Protein AF-0000000083555662 (afdb_homodimer)

InterPro domains:
  IPR021610 Protein of unknown function DUF3228 [PF11539] (20-69)
  IPR021610 Protein of unknown function DUF3228 [PF11539] (84-232)
  IPR021610 Protein of unknown function DUF3228 [PTHR38666] (84-233)

Solvent-accessible surface area (backbone atoms only — not comparable to full-atom values): 26027 Å² total; per-residue (Å²): 138,84,89,73,78,81,75,62,81,68,78,72,67,75,81,55,49,51,42,75,30,78,74,28,44,44,32,57,68,41,90,77,51,69,62,34,52,41,81,58,59,66,69,59,50,38,51,50,53,37,49,38,48,72,67,63,74,44,58,85,36,87,21,42,29,46,62,43,61,72,37,76,86,54,42,74,57,55,86,50,55,44,87,30,74,26,92,48,28,33,32,38,53,41,74,44,86,61,71,30,36,31,39,52,45,74,60,42,91,89,51,49,62,59,39,45,72,47,64,49,46,94,45,92,89,41,71,60,41,84,43,60,27,33,41,52,91,79,46,80,62,54,69,27,56,18,28,42,37,33,29,32,27,42,68,54,52,48,52,48,24,60,75,70,67,44,79,74,70,70,86,56,67,83,30,54,26,29,31,51,44,58,42,31,30,81,56,82,62,88,75,68,59,57,50,66,58,50,52,43,32,27,23,47,60,92,65,70,10,49,49,31,74,72,54,65,68,63,42,52,52,15,44,63,51,50,67,42,32,34,39,39,76,136,84,76,78,76,76,74,64,80,70,78,72,69,74,80,56,51,51,42,75,31,80,73,28,43,42,34,57,68,41,90,78,50,68,62,36,52,41,81,57,60,66,67,59,50,37,51,50,54,36,48,38,46,75,67,62,74,44,61,85,35,85,20,43,28,45,62,43,63,72,37,75,86,56,43,72,62,54,86,49,57,45,88,31,74,26,92,51,30,33,32,38,54,39,75,43,85,60,70,30,34,30,40,52,46,74,60,40,90,88,50,50,63,58,40,44,72,48,63,49,47,94,46,92,91,42,70,60,40,83,44,60,28,34,41,51,92,80,47,80,64,53,71,26,56,18,29,42,37,32,28,32,27,42,69,54,53,47,52,46,24,60,74,70,68,43,78,76,72,72,87,56,66,82,30,55,27,29,33,51,44,57,41,30,30,80,55,84,61,87,74,70,57,57,48,66,59,50,52,42,32,27,24,48,59,91,65,71,9,47,48,29,74,70,54,64,69,64,43,50,53,14,45,63,52,48,66,41,33,35,40,41,76

Nearest PDB structures (foldseek):
  2pd0-assembly2_B  TM=7.852E-01  e=8.432E-21  Cryptosporidium parvum
  4fbd-assembly1_A  TM=8.498E-01  e=4.960E-20  Toxoplasma gondii
  2pd0-assembly2_D  TM=7.859E-01  e=3.884E-20  Cryptosporidium parvum
  4fbd-assembly1_B  TM=8.634E-01  e=3.725E-19  Toxoplasma gondii
  2pd0-assembly2_B  TM=7.862E-01  e=6.395E-21  Cryptosporidium parvum

Sequence (466 aa):
MCGKCDSSPGRWRLIVWTWVDAFCLRQFDDPNYKGTQLHHDKMAFEAKINELFDNNDVALVDGYISTCLSIPRFKHAHDWDPCSYAPFCKHLFVPNFVGARLSSATITPDNAHLLQSDYISRVPTELPVLTRWFPLSQVTPGIATYLDVILYSREQIEAEHRATGHTPDTVNADVPWGIISVKAQNVPHELPMNPITMMRNALGKDEGGSGVPLKREAYLEAVAYWSKNAVIQMCGKCDSSPGRWRLIVWTWVDAFCLRQFDDPNYKGTQLHHDKMAFEAKINELFDNNDVALVDGYISTCLSIPRFKHAHDWDPCSYAPFCKHLFVPNFVGARLSSATITPDNAHLLQSDYISRVPTELPVLTRWFPLSQVTPGIATYLDVILYSREQIEAEHRATGHTPDTVNADVPWGIISVKAQNVPHELPMNPITMMRNALGKDEGGSGVPLKREAYLEAVAYWSKNAVIQ

Structure (mmCIF, N/CA/C/O backbone):
data_AF-0000000083555662-model_v1
#
loop_
_entity.id
_entity.type
_entity.pdbx_description
1 polymer 'Uncharacterized protein'
#
loop_
_atom_site.group_PDB
_atom_site.id
_atom_site.type_symbol
_atom_site.label_atom_id
_atom_site.label_alt_id
_atom_site.label_comp_id
_atom_site.label_asym_id
_atom_site.label_entity_id
_atom_site.label_seq_id
_atom_site.pdbx_PDB_ins_code
_atom_site.Cartn_x
_atom_site.Cartn_y
_atom_site.Cartn_z
_atom_site.occupancy
_atom_site.B_iso_or_equiv
_atom_site.auth_seq_id
_atom_site.auth_comp_id
_atom_site.auth_asym_id
_atom_site.auth_atom_id
_atom_site.pdbx_PDB_model_num
ATOM 1 N N . MET A 1 1 ? -2.299 -57.625 -55.344 1 25.19 1 MET A N 1
ATOM 2 C CA . MET A 1 1 ? -1.575 -57.812 -54.094 1 25.19 1 MET A CA 1
ATOM 3 C C . MET A 1 1 ? -1.487 -56.5 -53.312 1 25.19 1 MET A C 1
ATOM 5 O O . MET A 1 1 ? -1.077 -55.469 -53.875 1 25.19 1 MET A O 1
ATOM 9 N N . CYS A 1 2 ? -2.295 -56.281 -52.094 1 23.52 2 CYS A N 1
ATOM 10 C CA . CYS A 1 2 ? -2.723 -55.156 -51.281 1 23.52 2 CYS A CA 1
ATOM 11 C C . CYS A 1 2 ? -1.543 -54.531 -50.562 1 23.52 2 CYS A C 1
ATOM 13 O O . CYS A 1 2 ? -0.783 -55.219 -49.875 1 23.52 2 CYS A O 1
ATOM 15 N N . GLY A 1 3 ? -0.993 -53.5 -50.875 1 26.27 3 GLY A N 1
ATOM 16 C CA . GLY A 1 3 ? 0.168 -52.781 -50.375 1 26.27 3 GLY A CA 1
ATOM 17 C C . GLY A 1 3 ? 0.061 -52.375 -48.938 1 26.27 3 GLY A C 1
ATOM 18 O O . GLY A 1 3 ? 0.842 -51.562 -48.438 1 26.27 3 GLY A O 1
ATOM 19 N N . LYS A 1 4 ? -1.251 -52.656 -48.281 1 25.62 4 LYS A N 1
ATOM 20 C CA . LYS A 1 4 ? -1.755 -52.219 -46.969 1 25.62 4 LYS A CA 1
ATOM 21 C C . LYS A 1 4 ? -0.788 -52.594 -45.844 1 25.62 4 LYS A C 1
ATOM 23 O O . LYS A 1 4 ? 0.06 -53.469 -46.031 1 25.62 4 LYS A O 1
ATOM 28 N N . CYS A 1 5 ? -1.173 -52.875 -44.5 1 29.22 5 CYS A N 1
ATOM 29 C CA . CYS A 1 5 ? -1.213 -52 -43.344 1 29.22 5 CYS A CA 1
ATOM 30 C C . CYS A 1 5 ? -0.071 -52.312 -42.375 1 29.22 5 CYS A C 1
ATOM 32 O O . CYS A 1 5 ? -0.053 -53.375 -41.75 1 29.22 5 CYS A O 1
ATOM 34 N N . ASP A 1 6 ? 1.081 -52.281 -42.75 1 30.86 6 ASP A N 1
ATOM 35 C CA . ASP A 1 6 ? 2.07 -52.562 -41.719 1 30.86 6 ASP A CA 1
ATOM 36 C C . ASP A 1 6 ? 1.785 -51.75 -40.469 1 30.86 6 ASP A C 1
ATOM 38 O O . ASP A 1 6 ? 1.755 -50.5 -40.5 1 30.86 6 ASP A O 1
ATOM 42 N N . SER A 1 7 ? 0.862 -52.156 -39.625 1 32.81 7 SER A N 1
ATOM 43 C CA . SER A 1 7 ? 0.558 -51.656 -38.281 1 32.81 7 SER A CA 1
ATOM 44 C C . SER A 1 7 ? 1.83 -51.438 -37.469 1 32.81 7 SER A C 1
ATOM 46 O O . SER A 1 7 ? 2.318 -52.375 -36.812 1 32.81 7 SER A O 1
ATOM 48 N N . SER A 1 8 ? 2.934 -50.969 -38.094 1 34.97 8 SER A N 1
ATOM 49 C CA . SER A 1 8 ? 3.982 -50.688 -37.125 1 34.97 8 SER A CA 1
ATOM 50 C C . SER A 1 8 ? 3.416 -50.031 -35.875 1 34.97 8 SER A C 1
ATOM 52 O O . SER A 1 8 ? 2.486 -49.219 -35.969 1 34.97 8 SER A O 1
ATOM 54 N N . PRO A 1 9 ? 3.447 -50.625 -34.75 1 37.22 9 PRO A N 1
ATOM 55 C CA . PRO A 1 9 ? 2.918 -49.969 -33.562 1 37.22 9 PRO A CA 1
ATOM 56 C C . PRO A 1 9 ? 3.279 -48.5 -33.469 1 37.22 9 PRO A C 1
ATOM 58 O O . PRO A 1 9 ? 4.453 -48.125 -33.594 1 37.22 9 PRO A O 1
ATOM 61 N N . GLY A 1 10 ? 2.619 -47.562 -34.156 1 35.81 10 GLY A N 1
ATOM 62 C CA . GLY A 1 10 ? 2.75 -46.125 -34.094 1 35.81 10 GLY A CA 1
ATOM 63 C C . GLY A 1 10 ? 3.201 -45.594 -32.75 1 35.81 10 GLY A C 1
ATOM 64 O O . GLY A 1 10 ? 2.719 -46.062 -31.703 1 35.81 10 GLY A O 1
ATOM 65 N N . ARG A 1 11 ? 4.516 -45.438 -32.5 1 37.56 11 ARG A N 1
ATOM 66 C CA . ARG A 1 11 ? 4.941 -44.688 -31.344 1 37.56 11 ARG A CA 1
ATOM 67 C C . ARG A 1 11 ? 3.908 -43.625 -30.969 1 37.56 11 ARG A C 1
ATOM 69 O O . ARG A 1 11 ? 3.707 -42.656 -31.703 1 37.56 11 ARG A O 1
ATOM 76 N N . TRP A 1 12 ? 2.734 -43.906 -30.5 1 37.84 12 TRP A N 1
ATOM 77 C CA . TRP A 1 12 ? 1.825 -42.969 -29.891 1 37.84 12 TRP A CA 1
ATOM 78 C C . TRP A 1 12 ? 2.6 -41.812 -29.219 1 37.84 12 TRP A C 1
ATOM 80 O O . TRP A 1 12 ? 3.352 -42.062 -28.281 1 37.84 12 TRP A O 1
ATOM 90 N N . ARG A 1 13 ? 3.377 -41.062 -29.938 1 44.91 13 ARG A N 1
ATOM 91 C CA . ARG A 1 13 ? 3.949 -39.844 -29.328 1 44.91 13 ARG A CA 1
ATOM 92 C C . ARG A 1 13 ? 2.992 -39.25 -28.297 1 44.91 13 ARG A C 1
ATOM 94 O O . ARG A 1 13 ? 1.855 -38.906 -28.625 1 44.91 13 ARG A O 1
ATOM 101 N N . LEU A 1 14 ? 2.982 -39.688 -27.109 1 54.25 14 LEU A N 1
ATOM 102 C CA . LEU A 1 14 ? 2.287 -39.031 -26.016 1 54.25 14 LEU A CA 1
ATOM 103 C C . LEU A 1 14 ? 2.225 -37.531 -26.234 1 54.25 14 LEU A C 1
ATOM 105 O O . LEU A 1 14 ? 3.242 -36.906 -26.547 1 54.25 14 LEU A O 1
ATOM 109 N N . ILE A 1 15 ? 1.135 -37.062 -26.938 1 65.56 15 ILE A N 1
ATOM 110 C CA . ILE A 1 15 ? 0.897 -35.625 -27.141 1 65.56 15 ILE A CA 1
ATOM 111 C C . ILE A 1 15 ? 1.25 -34.875 -25.859 1 65.56 15 ILE A C 1
ATOM 113 O O . ILE A 1 15 ? 0.741 -35.188 -24.781 1 65.56 15 ILE A O 1
ATOM 117 N N . VAL A 1 16 ? 2.357 -34.312 -25.906 1 79.5 16 VAL A N 1
ATOM 118 C CA . VAL A 1 16 ? 2.758 -33.406 -24.828 1 79.5 16 VAL A CA 1
ATOM 119 C C . VAL A 1 16 ? 1.991 -32.094 -24.922 1 79.5 16 VAL A C 1
ATOM 121 O O . VAL A 1 16 ? 1.974 -31.453 -25.984 1 79.5 16 VAL A O 1
ATOM 124 N N . TRP A 1 17 ? 1.302 -31.812 -23.875 1 89.31 17 TRP A N 1
ATOM 125 C CA . TRP A 1 17 ? 0.421 -30.656 -23.875 1 89.31 17 TRP A CA 1
ATOM 126 C C . TRP A 1 17 ? 1.103 -29.453 -23.234 1 89.31 17 TRP A C 1
ATOM 128 O O . TRP A 1 17 ? 0.778 -28.312 -23.547 1 89.31 17 TRP A O 1
ATOM 138 N N . THR A 1 18 ? 1.982 -29.797 -22.312 1 93.56 18 THR A N 1
ATOM 139 C CA . THR A 1 18 ? 2.619 -28.703 -21.594 1 93.56 18 THR A CA 1
ATOM 140 C C . THR A 1 18 ? 4.125 -28.922 -21.484 1 93.56 18 THR A C 1
ATOM 142 O O . THR A 1 18 ? 4.59 -30.062 -21.547 1 93.56 18 THR A O 1
ATOM 145 N N . TRP A 1 19 ? 4.879 -27.922 -21.406 1 94 19 TRP A N 1
ATOM 146 C CA . TRP A 1 19 ? 6.297 -27.938 -21.062 1 94 19 TRP A CA 1
ATOM 147 C C . TRP A 1 19 ? 6.617 -26.875 -20.016 1 94 19 TRP A C 1
ATOM 149 O O . TRP A 1 19 ? 5.883 -25.891 -19.891 1 94 19 TRP A O 1
ATOM 159 N N . VAL A 1 20 ? 7.625 -27.078 -19.234 1 94.38 20 VAL A N 1
ATOM 160 C CA . VAL A 1 20 ? 8.086 -26.094 -18.266 1 94.38 20 VAL A CA 1
ATOM 161 C C . VAL A 1 20 ? 8.914 -25.031 -18.969 1 94.38 20 VAL A C 1
ATOM 163 O O . VAL A 1 20 ? 10.008 -25.312 -19.469 1 94.38 20 VAL A O 1
ATOM 166 N N . ASP A 1 21 ? 8.414 -23.844 -19.016 1 91 21 ASP A N 1
ATOM 167 C CA . ASP A 1 21 ? 9.117 -22.734 -19.656 1 91 21 ASP A CA 1
ATOM 168 C C . ASP A 1 21 ? 10.352 -22.328 -18.859 1 91 21 ASP A C 1
ATOM 170 O O . ASP A 1 21 ? 10.414 -22.547 -17.641 1 91 21 ASP A O 1
ATOM 174 N N . ALA A 1 22 ? 11.273 -21.656 -19.531 1 87.62 22 ALA A N 1
ATOM 175 C CA . ALA A 1 22 ? 12.531 -21.234 -18.922 1 87.62 22 ALA A CA 1
ATOM 176 C C . ALA A 1 22 ? 12.273 -20.312 -17.734 1 87.62 22 ALA A C 1
ATOM 178 O O . ALA A 1 22 ? 13.016 -20.344 -16.75 1 87.62 22 ALA A O 1
ATOM 179 N N . PHE A 1 23 ? 11.25 -19.578 -17.812 1 86.31 23 PHE A N 1
ATOM 180 C CA . PHE A 1 23 ? 10.914 -18.625 -16.75 1 86.31 23 PHE A CA 1
ATOM 181 C C . PHE A 1 23 ? 10.516 -19.375 -15.477 1 86.31 23 PHE A C 1
ATOM 183 O O . PHE A 1 23 ? 10.789 -18.906 -14.375 1 86.31 23 PHE A O 1
ATOM 190 N N . CYS A 1 24 ? 9.93 -20.422 -15.633 1 92.31 24 CYS A N 1
ATOM 191 C CA . CYS A 1 24 ? 9.43 -21.203 -14.5 1 92.31 24 CYS A CA 1
ATOM 192 C C . CYS A 1 24 ? 10.562 -21.969 -13.828 1 92.31 24 CYS A C 1
ATOM 194 O O . CYS A 1 24 ? 10.422 -22.422 -12.688 1 92.31 24 CYS A O 1
ATOM 196 N N . LEU A 1 25 ? 11.664 -22.078 -14.461 1 93.56 25 LEU A N 1
ATOM 197 C CA . LEU A 1 25 ? 12.758 -22.891 -13.953 1 93.56 25 LEU A CA 1
ATOM 198 C C . LEU A 1 25 ? 13.305 -22.328 -12.648 1 93.56 25 LEU A C 1
ATOM 200 O O . LEU A 1 25 ? 13.891 -23.047 -11.844 1 93.56 25 LEU A O 1
ATOM 204 N N . ARG A 1 26 ? 13.078 -21.047 -12.414 1 92.06 26 ARG A N 1
ATOM 205 C CA . ARG A 1 26 ? 13.547 -20.422 -11.188 1 92.06 26 ARG A CA 1
ATOM 206 C C . ARG A 1 26 ? 12.883 -21.047 -9.969 1 92.06 26 ARG A C 1
ATOM 208 O O . ARG A 1 26 ? 13.461 -21.078 -8.875 1 92.06 26 ARG A O 1
ATOM 215 N N . GLN A 1 27 ? 11.703 -21.578 -10.109 1 94.62 27 GLN A N 1
ATOM 216 C CA . GLN A 1 27 ? 10.969 -22.172 -9.008 1 94.62 27 GLN A CA 1
ATOM 217 C C . GLN A 1 27 ? 11.547 -23.547 -8.641 1 94.62 27 GLN A C 1
ATOM 219 O O . GLN A 1 27 ? 11.266 -24.062 -7.559 1 94.62 27 GLN A O 1
ATOM 224 N N . PHE A 1 28 ? 12.359 -24.109 -9.523 1 96.19 28 PHE A N 1
ATOM 225 C CA . PHE A 1 28 ? 13 -25.406 -9.305 1 96.19 28 PHE A CA 1
ATOM 226 C C . PHE A 1 28 ? 14.453 -25.219 -8.883 1 96.19 28 PHE A C 1
ATOM 228 O O . PHE A 1 28 ? 14.953 -25.969 -8.031 1 96.19 28 PHE A O 1
ATOM 235 N N . ASP A 1 29 ? 15.031 -24.141 -9.422 1 95.19 29 ASP A N 1
ATOM 236 C CA . ASP A 1 29 ? 16.484 -24.094 -9.398 1 95.19 29 ASP A CA 1
ATOM 237 C C . ASP A 1 29 ? 17 -23.047 -8.414 1 95.19 29 ASP A C 1
ATOM 239 O O . ASP A 1 29 ? 18.125 -23.141 -7.918 1 95.19 29 ASP A O 1
ATOM 243 N N . ASP A 1 30 ? 16.266 -22.016 -8.203 1 92.94 30 ASP A N 1
ATOM 244 C CA . ASP A 1 30 ? 16.719 -20.906 -7.359 1 92.94 30 ASP A CA 1
ATOM 245 C C . ASP A 1 30 ? 16.297 -21.125 -5.906 1 92.94 30 ASP A C 1
ATOM 247 O O . ASP A 1 30 ? 15.125 -20.938 -5.559 1 92.94 30 ASP A O 1
ATOM 251 N N . PRO A 1 31 ? 17.203 -21.406 -5.023 1 88.62 31 PRO A N 1
ATOM 252 C CA . PRO A 1 31 ? 16.859 -21.625 -3.621 1 88.62 31 PRO A CA 1
ATOM 253 C C . PRO A 1 31 ? 16.391 -20.344 -2.92 1 88.62 31 PRO A C 1
ATOM 255 O O . PRO A 1 31 ? 15.812 -20.406 -1.836 1 88.62 31 PRO A O 1
ATOM 258 N N . ASN A 1 32 ? 16.641 -19.25 -3.57 1 85.19 32 ASN A N 1
ATOM 259 C CA . ASN A 1 32 ? 16.281 -17.969 -2.963 1 85.19 32 ASN A CA 1
ATOM 260 C C . ASN A 1 32 ? 15.008 -17.391 -3.578 1 85.19 32 ASN A C 1
ATOM 262 O O . ASN A 1 32 ? 14.633 -16.266 -3.291 1 85.19 32 ASN A O 1
ATOM 266 N N . TYR A 1 33 ? 14.461 -18.203 -4.426 1 87.88 33 TYR A N 1
ATOM 267 C CA . TYR A 1 33 ? 13.211 -17.734 -5.016 1 87.88 33 TYR A CA 1
ATOM 268 C C . TYR A 1 33 ? 12.148 -17.5 -3.943 1 87.88 33 TYR A C 1
ATOM 270 O O . TYR A 1 33 ? 11.93 -18.359 -3.088 1 87.88 33 TYR A O 1
ATOM 278 N N . LYS A 1 34 ? 11.375 -16.359 -3.988 1 80.94 34 LYS A N 1
ATOM 279 C CA . LYS A 1 34 ? 10.469 -15.961 -2.916 1 80.94 34 LYS A CA 1
ATOM 280 C C . LYS A 1 34 ? 9.078 -16.562 -3.111 1 80.94 34 LYS A C 1
ATOM 282 O O . LYS A 1 34 ? 8.266 -16.578 -2.186 1 80.94 34 LYS A O 1
ATOM 287 N N . GLY A 1 35 ? 8.82 -17.094 -4.242 1 87.44 35 GLY A N 1
ATOM 288 C CA . GLY A 1 35 ? 7.543 -17.734 -4.488 1 87.44 35 GLY A CA 1
ATOM 289 C C . GLY A 1 35 ? 7.562 -19.234 -4.191 1 87.44 35 GLY A C 1
ATOM 290 O O . GLY A 1 35 ? 8.344 -19.688 -3.355 1 87.44 35 GLY A O 1
ATOM 291 N N . THR A 1 36 ? 6.66 -19.953 -4.777 1 93.06 36 THR A N 1
ATOM 292 C CA . THR A 1 36 ? 6.559 -21.391 -4.578 1 93.06 36 THR A CA 1
ATOM 293 C C . THR A 1 36 ? 7.816 -22.094 -5.074 1 93.06 36 THR A C 1
ATOM 295 O O . THR A 1 36 ? 8.172 -21.984 -6.25 1 93.06 36 THR A O 1
ATOM 298 N N . GLN A 1 37 ? 8.398 -22.75 -4.191 1 93.06 37 GLN A N 1
ATOM 299 C CA . GLN A 1 37 ? 9.562 -23.562 -4.539 1 93.06 37 GLN A CA 1
ATOM 300 C C . GLN A 1 37 ? 9.164 -25.016 -4.777 1 93.06 37 GLN A C 1
ATOM 302 O O . GLN A 1 37 ? 8.414 -25.594 -3.988 1 93.06 37 GLN A O 1
ATOM 307 N N . LEU A 1 38 ? 9.672 -25.5 -5.863 1 96.56 38 LEU A N 1
ATOM 308 C CA . LEU A 1 38 ? 9.352 -26.859 -6.262 1 96.56 38 LEU A CA 1
ATOM 309 C C . LEU A 1 38 ? 10.578 -27.766 -6.152 1 96.56 38 LEU A C 1
ATOM 311 O O . LEU A 1 38 ? 11.445 -27.75 -7.035 1 96.56 38 LEU A O 1
ATOM 315 N N . HIS A 1 39 ? 10.602 -28.531 -5.113 1 94.75 39 HIS A N 1
ATOM 316 C CA . HIS A 1 39 ? 11.688 -29.484 -4.934 1 94.75 39 HIS A CA 1
ATOM 317 C C . HIS A 1 39 ? 11.367 -30.828 -5.605 1 94.75 39 HIS A C 1
ATOM 319 O O . HIS A 1 39 ? 11.164 -31.828 -4.93 1 94.75 39 HIS A O 1
ATOM 325 N N . HIS A 1 40 ? 11.445 -30.859 -6.844 1 96 40 HIS A N 1
ATOM 326 C CA . HIS A 1 40 ? 11.07 -32 -7.68 1 96 40 HIS A CA 1
ATOM 327 C C . HIS A 1 40 ? 11.82 -31.969 -9.008 1 96 40 HIS A C 1
ATOM 329 O O . HIS A 1 40 ? 12.289 -30.906 -9.438 1 96 40 HIS A O 1
ATOM 335 N N . ASP A 1 41 ? 11.977 -33.156 -9.562 1 96.5 41 ASP A N 1
ATOM 336 C CA . ASP A 1 41 ? 12.578 -33.219 -10.891 1 96.5 41 ASP A CA 1
ATOM 337 C C . ASP A 1 41 ? 11.695 -32.531 -11.93 1 96.5 41 ASP A C 1
ATOM 339 O O . ASP A 1 41 ? 10.492 -32.781 -11.992 1 96.5 41 ASP A O 1
ATOM 343 N N . LYS A 1 42 ? 12.289 -31.688 -12.734 1 95.25 42 LYS A N 1
ATOM 344 C CA . LYS A 1 42 ? 11.555 -30.891 -13.703 1 95.25 42 LYS A CA 1
ATOM 345 C C . LYS A 1 42 ? 10.836 -31.781 -14.719 1 95.25 42 LYS A C 1
ATOM 347 O O . LYS A 1 42 ? 9.664 -31.562 -15.031 1 95.25 42 LYS A O 1
ATOM 352 N N . MET A 1 43 ? 11.547 -32.719 -15.234 1 93.56 43 MET A N 1
ATOM 353 C CA . MET A 1 43 ? 10.977 -33.594 -16.25 1 93.56 43 MET A CA 1
ATOM 354 C C . MET A 1 43 ? 9.844 -34.438 -15.656 1 93.56 43 MET A C 1
ATOM 356 O O . MET A 1 43 ? 8.828 -34.656 -16.312 1 93.56 43 MET A O 1
ATOM 360 N N . ALA A 1 44 ? 10.055 -34.875 -14.445 1 96.19 44 ALA A N 1
ATOM 361 C CA . ALA A 1 44 ? 9.016 -35.656 -13.766 1 96.19 44 ALA A CA 1
ATOM 362 C C . ALA A 1 44 ? 7.777 -34.812 -13.508 1 96.19 44 ALA A C 1
ATOM 364 O O . ALA A 1 44 ? 6.648 -35.312 -13.609 1 96.19 44 ALA A O 1
ATOM 365 N N . PHE A 1 45 ? 8.016 -33.562 -13.148 1 97.25 45 PHE A N 1
ATOM 366 C CA . PHE A 1 45 ? 6.91 -32.625 -12.938 1 97.25 45 PHE A CA 1
ATOM 367 C C . PHE A 1 45 ? 6.098 -32.469 -14.211 1 97.25 45 PHE A C 1
ATOM 369 O O . PHE A 1 45 ? 4.875 -32.625 -14.195 1 97.25 45 PHE A O 1
ATOM 376 N N . GLU A 1 46 ? 6.789 -32.125 -15.234 1 94.88 46 GLU A N 1
ATOM 377 C CA . GLU A 1 46 ? 6.168 -31.969 -16.547 1 94.88 46 GLU A CA 1
ATOM 378 C C . GLU A 1 46 ? 5.379 -33.219 -16.953 1 94.88 46 GLU A C 1
ATOM 380 O O . GLU A 1 46 ? 4.238 -33.094 -17.406 1 94.88 46 GLU A O 1
ATOM 385 N N . ALA A 1 47 ? 5.977 -34.344 -16.828 1 94.81 47 ALA A N 1
ATOM 386 C CA . ALA A 1 47 ? 5.344 -35.594 -17.188 1 94.81 47 ALA A CA 1
ATOM 387 C C . ALA A 1 47 ? 4.055 -35.812 -16.406 1 94.81 47 ALA A C 1
ATOM 389 O O . ALA A 1 47 ? 3.047 -36.281 -16.953 1 94.81 47 ALA A O 1
ATOM 390 N N . LYS A 1 48 ? 4.145 -35.5 -15.109 1 96 48 LYS A N 1
ATOM 391 C CA . LYS A 1 48 ? 2.979 -35.688 -14.25 1 96 48 LYS A CA 1
ATOM 392 C C . LYS A 1 48 ? 1.839 -34.781 -14.664 1 96 48 LYS A C 1
ATOM 394 O O . LYS A 1 48 ? 0.677 -35.188 -14.695 1 96 48 LYS A O 1
ATOM 399 N N . ILE A 1 49 ? 2.172 -33.5 -14.938 1 95.88 49 ILE A N 1
ATOM 400 C CA . ILE A 1 49 ? 1.157 -32.562 -15.383 1 95.88 49 ILE A CA 1
ATOM 401 C C . ILE A 1 49 ? 0.507 -33.062 -16.672 1 95.88 49 ILE A C 1
ATOM 403 O O . ILE A 1 49 ? -0.72 -33.031 -16.797 1 95.88 49 ILE A O 1
ATOM 407 N N . ASN A 1 50 ? 1.281 -33.469 -17.641 1 94.5 50 ASN A N 1
ATOM 408 C CA . ASN A 1 50 ? 0.77 -34 -18.906 1 94.5 50 ASN A CA 1
ATOM 409 C C . ASN A 1 50 ? -0.09 -35.25 -18.688 1 94.5 50 ASN A C 1
ATOM 411 O O . ASN A 1 50 ? -1.119 -35.438 -19.344 1 94.5 50 ASN A O 1
ATOM 415 N N . GLU A 1 51 ? 0.307 -36.062 -17.781 1 94.25 51 GLU A N 1
ATOM 416 C CA . GLU A 1 51 ? -0.463 -37.25 -17.453 1 94.25 51 GLU A CA 1
ATOM 417 C C . GLU A 1 51 ? -1.84 -36.875 -16.906 1 94.25 51 GLU A C 1
ATOM 419 O O . GLU A 1 51 ? -2.852 -37.438 -17.328 1 94.25 51 GLU A O 1
ATOM 424 N N . LEU A 1 52 ? -1.853 -35.969 -15.977 1 92.88 52 LEU A N 1
ATOM 425 C CA . LEU A 1 52 ? -3.107 -35.5 -15.375 1 92.88 52 LEU A CA 1
ATOM 426 C C . LEU A 1 52 ? -4.031 -34.906 -16.422 1 92.88 52 LEU A C 1
ATOM 428 O O . LEU A 1 52 ? -5.242 -35.156 -16.406 1 92.88 52 LEU A O 1
ATOM 432 N N . PHE A 1 53 ? -3.42 -34.156 -17.266 1 87.81 53 PHE A N 1
ATOM 433 C CA . PHE A 1 53 ? -4.191 -33.562 -18.344 1 87.81 53 PHE A CA 1
ATOM 434 C C . PHE A 1 53 ? -4.734 -34.625 -19.297 1 87.81 53 PHE A C 1
ATOM 436 O O . PHE A 1 53 ? -5.91 -34.594 -19.656 1 87.81 53 PHE A O 1
ATOM 443 N N . ASP A 1 54 ? -3.943 -35.594 -19.719 1 87.56 54 ASP A N 1
ATOM 444 C CA . ASP A 1 54 ? -4.301 -36.625 -20.656 1 87.56 54 ASP A CA 1
ATOM 445 C C . ASP A 1 54 ? -5.41 -37.531 -20.078 1 87.56 54 ASP A C 1
ATOM 447 O O . ASP A 1 54 ? -6.27 -38 -20.828 1 87.56 54 ASP A O 1
ATOM 451 N N . ASN A 1 55 ? -5.332 -37.656 -18.844 1 89.06 55 ASN A N 1
ATOM 452 C CA . ASN A 1 55 ? -6.312 -38.5 -18.172 1 89.06 55 ASN A CA 1
ATOM 453 C C . ASN A 1 55 ? -7.629 -37.781 -17.938 1 89.06 55 ASN A C 1
ATOM 455 O O . ASN A 1 55 ? -8.578 -38.344 -17.406 1 89.06 55 ASN A O 1
ATOM 459 N N . ASN A 1 56 ? -7.699 -36.531 -18.328 1 85.69 56 ASN A N 1
ATOM 460 C CA . ASN A 1 56 ? -8.867 -35.688 -18.109 1 85.69 56 ASN A CA 1
ATOM 461 C C . ASN A 1 56 ? -9.172 -35.531 -16.625 1 85.69 56 ASN A C 1
ATOM 463 O O . ASN A 1 56 ? -10.336 -35.469 -16.219 1 85.69 56 ASN A O 1
ATOM 467 N N . ASP A 1 57 ? -8.164 -35.625 -15.836 1 87.31 57 ASP A N 1
ATOM 468 C CA . ASP A 1 57 ? -8.312 -35.438 -14.391 1 87.31 57 ASP A CA 1
ATOM 469 C C . ASP A 1 57 ? -8.43 -33.969 -14.023 1 87.31 57 ASP A C 1
ATOM 471 O O . ASP A 1 57 ? -8.867 -33.625 -12.922 1 87.31 57 ASP A O 1
ATOM 475 N N . VAL A 1 58 ? -7.922 -33.125 -14.953 1 89.06 58 VAL A N 1
ATOM 476 C CA . VAL A 1 58 ? -7.938 -31.688 -14.719 1 89.06 58 VAL A CA 1
ATOM 477 C C . VAL A 1 58 ? -8.398 -30.953 -15.984 1 89.06 58 VAL A C 1
ATOM 479 O O . VAL A 1 58 ? -8.281 -31.484 -17.094 1 89.06 58 VAL A O 1
ATOM 482 N N . ALA A 1 59 ? -9.008 -29.844 -15.805 1 90.81 59 ALA A N 1
ATOM 483 C CA . ALA A 1 59 ? -9.5 -29.031 -16.922 1 90.81 59 ALA A CA 1
ATOM 484 C C . ALA A 1 59 ? -8.797 -27.672 -16.953 1 90.81 59 ALA A C 1
ATOM 486 O O . ALA A 1 59 ? -8.445 -27.125 -15.914 1 90.81 59 ALA A O 1
ATOM 487 N N . LEU A 1 60 ? -8.633 -27.25 -18.172 1 91.19 60 LEU A N 1
ATOM 488 C CA . LEU A 1 60 ? -8.125 -25.891 -18.344 1 91.19 60 LEU A CA 1
ATOM 489 C C . LEU A 1 60 ? -9.148 -24.859 -17.859 1 91.19 60 LEU A C 1
ATOM 491 O O . LEU A 1 60 ? -10.328 -24.938 -18.234 1 91.19 60 LEU A O 1
ATOM 495 N N . VAL A 1 61 ? -8.703 -24 -17.031 1 92.19 61 VAL A N 1
ATOM 496 C CA . VAL A 1 61 ? -9.539 -22.906 -16.547 1 92.19 61 VAL A CA 1
ATOM 497 C C . VAL A 1 61 ? -9.016 -21.578 -17.078 1 92.19 61 VAL A C 1
ATOM 499 O O . VAL A 1 61 ? -7.812 -21.328 -17.062 1 92.19 61 VAL A O 1
ATOM 502 N N . ASP A 1 62 ? -9.906 -20.688 -17.484 1 89.44 62 ASP A N 1
ATOM 503 C CA . ASP A 1 62 ? -9.516 -19.391 -18.016 1 89.44 62 ASP A CA 1
ATOM 504 C C . ASP A 1 62 ? -8.812 -18.562 -16.953 1 89.44 62 ASP A C 1
ATOM 506 O O . ASP A 1 62 ? -9.25 -18.516 -15.797 1 89.44 62 ASP A O 1
ATOM 510 N N . GLY A 1 63 ? -7.688 -17.953 -17.391 1 84.94 63 GLY A N 1
ATOM 511 C CA . GLY A 1 63 ? -6.992 -17.031 -16.516 1 84.94 63 GLY A CA 1
ATOM 512 C C . GLY A 1 63 ? -7.375 -15.586 -16.75 1 84.94 63 GLY A C 1
ATOM 513 O O . GLY A 1 63 ? -7.812 -15.219 -17.844 1 84.94 63 GLY A O 1
ATOM 514 N N . TYR A 1 64 ? -7.188 -14.867 -15.711 1 76.12 64 TYR A N 1
ATOM 515 C CA . TYR A 1 64 ? -7.438 -13.438 -15.828 1 76.12 64 TYR A CA 1
ATOM 516 C C . TYR A 1 64 ? -6.16 -12.688 -16.188 1 76.12 64 TYR A C 1
ATOM 518 O O . TYR A 1 64 ? -5.055 -13.172 -15.922 1 76.12 64 TYR A O 1
ATOM 526 N N . ILE A 1 65 ? -6.328 -11.609 -16.812 1 66.75 65 ILE A N 1
ATOM 527 C CA . ILE A 1 65 ? -5.207 -10.75 -17.172 1 66.75 65 ILE A CA 1
ATOM 528 C C . ILE A 1 65 ? -4.434 -10.352 -15.914 1 66.75 65 ILE A C 1
ATOM 530 O O . ILE A 1 65 ? -3.217 -10.164 -15.961 1 66.75 65 ILE A O 1
ATOM 534 N N . SER A 1 66 ? -5.184 -10.375 -14.812 1 66 66 SER A N 1
ATOM 535 C CA . SER A 1 66 ? -4.547 -10.039 -13.547 1 66 66 SER A CA 1
ATOM 536 C C . SER A 1 66 ? -3.391 -10.984 -13.234 1 66 66 SER A C 1
ATOM 538 O O . SER A 1 66 ? -2.371 -10.57 -12.68 1 66 66 SER A O 1
ATOM 540 N N . THR A 1 67 ? -3.525 -12.164 -13.594 1 65.81 67 THR A N 1
ATOM 541 C CA . THR A 1 67 ? -2.465 -13.141 -13.391 1 65.81 67 THR A CA 1
ATOM 542 C C . THR A 1 67 ? -1.234 -12.781 -14.219 1 65.81 67 THR A C 1
ATOM 544 O O . THR A 1 67 ? -0.105 -12.867 -13.734 1 65.81 67 THR A O 1
ATOM 547 N N . CYS A 1 68 ? -1.475 -12.336 -15.398 1 62.47 68 CYS A N 1
ATOM 548 C CA . CYS A 1 68 ? -0.396 -12 -16.328 1 62.47 68 CYS A CA 1
ATOM 549 C C . CYS A 1 68 ? 0.379 -10.781 -15.836 1 62.47 68 CYS A C 1
ATOM 551 O O . CYS A 1 68 ? 1.604 -10.727 -15.961 1 62.47 68 CYS A O 1
ATOM 553 N N . LEU A 1 69 ? -0.365 -9.891 -15.227 1 60.78 69 LEU A N 1
ATOM 554 C CA . LEU A 1 69 ? 0.223 -8.633 -14.789 1 60.78 69 LEU A CA 1
ATOM 555 C C . LEU A 1 69 ? 1.053 -8.828 -13.523 1 60.78 69 LEU A C 1
ATOM 557 O O . LEU A 1 69 ? 1.908 -7.996 -13.203 1 60.78 69 LEU A O 1
ATOM 561 N N . SER A 1 70 ? 0.828 -9.883 -12.914 1 63.06 70 SER A N 1
ATOM 562 C CA . SER A 1 70 ? 1.593 -10.18 -11.703 1 63.06 70 SER A CA 1
ATOM 563 C C . SER A 1 70 ? 2.955 -10.781 -12.047 1 63.06 70 SER A C 1
ATOM 565 O O . SER A 1 70 ? 3.828 -10.883 -11.18 1 63.06 70 SER A O 1
ATOM 567 N N . ILE A 1 71 ? 3.199 -11.062 -13.391 1 63.44 71 ILE A N 1
ATOM 568 C CA . ILE A 1 71 ? 4.441 -11.688 -13.836 1 63.44 71 ILE A CA 1
ATOM 569 C C . ILE A 1 71 ? 5.277 -10.672 -14.609 1 63.44 71 ILE A C 1
ATOM 571 O O . ILE A 1 71 ? 4.953 -10.328 -15.742 1 63.44 71 ILE A O 1
ATOM 575 N N . PRO A 1 72 ? 6.289 -10.047 -14.008 1 60.72 72 PRO A N 1
ATOM 576 C CA . PRO A 1 72 ? 7.047 -8.914 -14.539 1 60.72 72 PRO A CA 1
ATOM 577 C C . PRO A 1 72 ? 7.465 -9.109 -15.992 1 60.72 72 PRO A C 1
ATOM 579 O O . PRO A 1 72 ? 7.48 -8.156 -16.766 1 60.72 72 PRO A O 1
ATOM 582 N N . ARG A 1 73 ? 7.922 -10.219 -16.453 1 58.78 73 ARG A N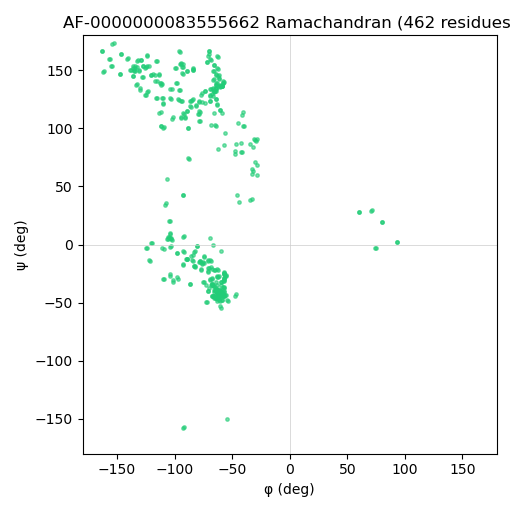 1
ATOM 583 C CA . ARG A 1 73 ? 8.453 -10.414 -17.797 1 58.78 73 ARG A CA 1
ATOM 584 C C . ARG A 1 73 ? 7.336 -10.367 -18.844 1 58.78 73 ARG A C 1
ATOM 586 O O . ARG A 1 73 ? 7.582 -10.07 -20.016 1 58.78 73 ARG A O 1
ATOM 593 N N . PHE A 1 74 ? 6.301 -10.633 -18.375 1 58.53 74 PHE A N 1
ATOM 594 C CA . PHE A 1 74 ? 5.207 -10.75 -19.328 1 58.53 74 PHE A CA 1
ATOM 595 C C . PHE A 1 74 ? 4.301 -9.523 -19.266 1 58.53 74 PHE A C 1
ATOM 597 O O . PHE A 1 74 ? 3.098 -9.625 -19.5 1 58.53 74 PHE A O 1
ATOM 604 N N . LYS A 1 75 ? 4.906 -8.43 -18.703 1 54.66 75 LYS A N 1
ATOM 605 C CA . LYS A 1 75 ? 4.199 -7.16 -18.531 1 54.66 75 LYS A CA 1
ATOM 606 C C . LYS A 1 75 ? 3.867 -6.527 -19.875 1 54.66 75 LYS A C 1
ATOM 608 O O . LYS A 1 75 ? 3.357 -5.406 -19.938 1 54.66 75 LYS A O 1
ATOM 613 N N . HIS A 1 76 ? 4.289 -7.246 -20.938 1 51.38 76 HIS A N 1
ATOM 614 C CA . HIS A 1 76 ? 3.973 -6.449 -22.125 1 51.38 76 HIS A CA 1
ATOM 615 C C . HIS A 1 76 ? 2.482 -6.129 -22.188 1 51.38 76 HIS A C 1
ATOM 617 O O . HIS A 1 76 ? 1.646 -7.031 -22.125 1 51.38 76 HIS A O 1
ATOM 623 N N . ALA A 1 77 ? 2.164 -4.98 -21.438 1 48.78 77 ALA A N 1
ATOM 624 C CA . ALA A 1 77 ? 0.919 -4.25 -21.234 1 48.78 77 ALA A CA 1
ATOM 625 C C . ALA A 1 77 ? 0.032 -4.301 -22.469 1 48.78 77 ALA A C 1
ATOM 627 O O . ALA A 1 77 ? 0.368 -3.723 -23.5 1 48.78 77 ALA A O 1
ATOM 628 N N . HIS A 1 78 ? -0.373 -5.559 -22.703 1 52.06 78 HIS A N 1
ATOM 629 C CA . HIS A 1 78 ? -1.478 -5.387 -23.641 1 52.06 78 HIS A CA 1
ATOM 630 C C . HIS A 1 78 ?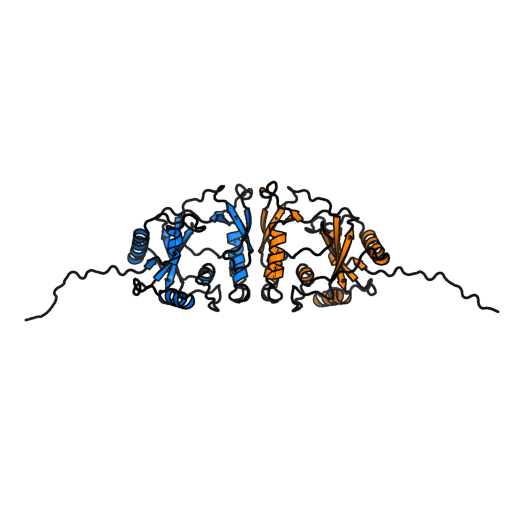 -2.574 -4.512 -23.047 1 52.06 78 HIS A C 1
ATOM 632 O O . HIS A 1 78 ? -2.744 -4.465 -21.828 1 52.06 78 HIS A O 1
ATOM 638 N N . ASP A 1 79 ? -2.74 -3.422 -23.594 1 58.59 79 ASP A N 1
ATOM 639 C CA . ASP A 1 79 ? -3.846 -2.531 -23.25 1 58.59 79 ASP A CA 1
ATOM 640 C C . ASP A 1 79 ? -5.086 -3.324 -22.844 1 58.59 79 ASP A C 1
ATOM 642 O O . ASP A 1 79 ? -6.148 -3.176 -23.453 1 58.59 79 ASP A O 1
ATOM 646 N N . TRP A 1 80 ? -4.75 -4.41 -22.109 1 62.03 80 TRP A N 1
ATOM 647 C CA . TRP A 1 80 ? -5.914 -5.223 -21.766 1 62.03 80 TRP A CA 1
ATOM 648 C C . TRP A 1 80 ? -6.465 -4.832 -20.406 1 62.03 80 TRP A C 1
ATOM 650 O O . TRP A 1 80 ? -5.734 -4.32 -19.562 1 62.03 80 TRP A O 1
ATOM 660 N N . ASP A 1 81 ? -7.777 -4.969 -20.312 1 62.66 81 ASP A N 1
ATOM 661 C CA . ASP A 1 81 ? -8.469 -4.848 -19.031 1 62.66 81 ASP A CA 1
ATOM 662 C C . ASP A 1 81 ? -7.973 -5.895 -18.047 1 62.66 81 ASP A C 1
ATOM 664 O O . ASP A 1 81 ? -8.117 -7.098 -18.281 1 62.66 81 ASP A O 1
ATOM 668 N N . PRO A 1 82 ? -7.348 -5.473 -16.938 1 61.97 82 PRO A N 1
ATOM 669 C CA . PRO A 1 82 ? -6.789 -6.438 -15.984 1 61.97 82 PRO A CA 1
ATOM 670 C C . PRO A 1 82 ? -7.836 -7.41 -15.453 1 61.97 82 PRO A C 1
ATOM 672 O O . PRO A 1 82 ? -7.492 -8.508 -14.992 1 61.97 82 PRO A O 1
ATOM 675 N N . CYS A 1 83 ? -9.031 -7 -15.461 1 61.38 83 CYS A N 1
ATOM 676 C CA . CYS A 1 83 ? -10.078 -7.848 -14.891 1 61.38 83 CYS A CA 1
ATOM 677 C C . CYS A 1 83 ? -10.695 -8.742 -15.961 1 61.38 83 CYS A C 1
ATOM 679 O O . CYS A 1 83 ? -11.609 -9.516 -15.68 1 61.38 83 CYS A O 1
ATOM 681 N N . SER A 1 84 ? -10.047 -8.648 -17.062 1 65.5 84 SER A N 1
ATOM 682 C CA . SER A 1 84 ? -10.594 -9.469 -18.141 1 65.5 84 SER A CA 1
ATOM 683 C C . SER A 1 84 ? -9.82 -10.766 -18.312 1 65.5 84 SER A C 1
ATOM 685 O O . SER A 1 84 ? -8.68 -10.875 -17.844 1 65.5 84 SER A O 1
ATOM 687 N N . TYR A 1 85 ? -10.578 -11.719 -18.797 1 69.88 85 TYR A N 1
ATOM 688 C CA . TYR A 1 85 ? -9.93 -12.984 -19.125 1 69.88 85 TYR A CA 1
ATOM 689 C C . TYR A 1 85 ? -8.828 -12.789 -20.156 1 69.88 85 TYR A C 1
ATOM 691 O O . TYR A 1 85 ? -8.984 -11.992 -21.094 1 69.88 85 TYR A O 1
ATOM 699 N N . ALA A 1 86 ? -7.766 -13.414 -19.906 1 76.19 86 ALA A N 1
ATOM 700 C CA . ALA A 1 86 ? -6.688 -13.5 -20.891 1 76.19 86 ALA A CA 1
ATOM 701 C C . ALA A 1 86 ? -6.793 -14.781 -21.719 1 76.19 86 ALA A C 1
ATOM 703 O O . ALA A 1 86 ? -6.57 -15.875 -21.188 1 76.19 86 ALA A O 1
ATOM 704 N N . PRO A 1 87 ? -7.156 -14.664 -22.984 1 79.94 87 PRO A N 1
ATOM 705 C CA . PRO A 1 87 ? -7.328 -15.891 -23.781 1 79.94 87 PRO A CA 1
ATOM 706 C C . PRO A 1 87 ? -6.07 -16.75 -23.812 1 79.94 87 PRO A C 1
ATOM 708 O O . PRO A 1 87 ? -6.16 -17.969 -23.984 1 79.94 87 PRO A O 1
ATOM 711 N N . PHE A 1 88 ? -4.961 -16.156 -23.609 1 87.81 88 PHE A N 1
ATOM 712 C CA . PHE A 1 88 ? -3.699 -16.891 -23.719 1 87.81 88 PHE A CA 1
ATOM 713 C C . PHE A 1 88 ? -3.277 -17.453 -22.375 1 87.81 88 PHE A C 1
ATOM 715 O O . PHE A 1 88 ? -2.281 -18.172 -22.281 1 87.81 88 PHE A O 1
ATOM 722 N N . CYS A 1 89 ? -3.98 -17.125 -21.328 1 89.25 89 CYS A N 1
ATOM 723 C CA . CYS A 1 89 ? -3.623 -17.562 -19.984 1 89.25 89 CYS A CA 1
ATOM 724 C C . CYS A 1 89 ? -4.621 -18.578 -19.453 1 89.25 89 CYS A C 1
ATOM 726 O O . CYS A 1 89 ? -5.828 -18.328 -19.453 1 89.25 89 CYS A O 1
ATOM 728 N N . LYS A 1 90 ? -4.086 -19.766 -19.125 1 91.81 90 LYS A N 1
ATOM 729 C CA . LYS A 1 90 ? -4.91 -20.812 -18.516 1 91.81 90 LYS A CA 1
ATOM 730 C C . LYS A 1 90 ? -4.32 -21.281 -17.203 1 91.81 90 LYS A C 1
ATOM 732 O O . LYS A 1 90 ? -3.125 -21.125 -16.953 1 91.81 90 LYS A O 1
ATOM 737 N N . HIS A 1 91 ? -5.215 -21.75 -16.359 1 93.88 91 HIS A N 1
ATOM 738 C CA . HIS A 1 91 ? -4.82 -22.391 -15.102 1 93.88 91 HIS A CA 1
ATOM 739 C C . HIS A 1 91 ? -5.137 -23.875 -15.109 1 93.88 91 HIS A C 1
ATOM 741 O O . HIS A 1 91 ? -6.176 -24.297 -15.633 1 93.88 91 HIS A O 1
ATOM 747 N N . LEU A 1 92 ? -4.223 -24.703 -14.617 1 95.38 92 LEU A N 1
ATOM 748 C CA . LEU A 1 92 ? -4.488 -26.078 -14.211 1 95.38 92 LEU A CA 1
ATOM 749 C C . LEU A 1 92 ? -4.359 -26.219 -12.703 1 95.38 92 LEU A C 1
ATOM 751 O O . LEU A 1 92 ? -3.285 -26 -12.141 1 95.38 92 LEU A O 1
ATOM 755 N N . PHE A 1 93 ? -5.488 -26.5 -12.07 1 96.69 93 PHE A N 1
ATOM 756 C CA . PHE A 1 93 ? -5.449 -26.797 -10.641 1 96.69 93 PHE A CA 1
ATOM 757 C C . PHE A 1 93 ? -5.297 -28.281 -10.391 1 96.69 93 PHE A C 1
ATOM 759 O O . PHE A 1 93 ? -6.199 -29.062 -10.695 1 96.69 93 PHE A O 1
ATOM 766 N N . VAL A 1 94 ? -4.168 -28.719 -9.867 1 97.31 94 VAL A N 1
ATOM 767 C CA . VAL A 1 94 ? -3.869 -30.125 -9.664 1 97.31 94 VAL A CA 1
ATOM 768 C C . VAL A 1 94 ? -3.566 -30.391 -8.195 1 97.31 94 VAL A C 1
ATOM 770 O O . VAL A 1 94 ? -3.189 -29.469 -7.457 1 97.31 94 VAL A O 1
ATOM 773 N N . PRO A 1 95 ? -3.812 -31.641 -7.75 1 96.88 95 PRO A N 1
ATOM 774 C CA . PRO A 1 95 ? -3.355 -31.953 -6.395 1 96.88 95 PRO A CA 1
ATOM 775 C C . PRO A 1 95 ? -1.854 -31.75 -6.211 1 96.88 95 PRO A C 1
ATOM 777 O O . PRO A 1 95 ? -1.074 -31.984 -7.137 1 96.88 95 PRO A O 1
ATOM 780 N N . ASN A 1 96 ? -1.496 -31.203 -5.113 1 98.12 96 ASN A N 1
ATOM 781 C CA . ASN A 1 96 ? -0.084 -31.016 -4.801 1 98.12 96 ASN A CA 1
ATOM 782 C C . ASN A 1 96 ? 0.647 -32.344 -4.668 1 98.12 96 ASN A C 1
ATOM 784 O O . ASN A 1 96 ? 0.614 -32.969 -3.607 1 98.12 96 ASN A O 1
ATOM 788 N N . PHE A 1 97 ? 1.401 -32.75 -5.676 1 97.62 97 PHE A N 1
ATOM 789 C CA . PHE A 1 97 ? 2.09 -34.031 -5.688 1 97.62 97 PHE A CA 1
ATOM 790 C C . PHE A 1 97 ? 3.582 -33.875 -5.438 1 97.62 97 PHE A C 1
ATOM 792 O O . PHE A 1 97 ? 4.348 -34.812 -5.5 1 97.62 97 PHE A O 1
ATOM 799 N N . VAL A 1 98 ? 4.004 -32.625 -5.109 1 97.69 98 VAL A N 1
ATOM 800 C CA . VAL A 1 98 ? 5.434 -32.375 -4.957 1 97.69 98 VAL A CA 1
ATOM 801 C C . VAL A 1 98 ? 5.723 -31.875 -3.541 1 97.69 98 VAL A C 1
ATOM 803 O O . VAL A 1 98 ? 6.859 -31.516 -3.219 1 97.69 98 VAL A O 1
ATOM 806 N N . GLY A 1 99 ? 4.758 -31.766 -2.721 1 96.69 99 GLY A N 1
ATOM 807 C CA . GLY A 1 99 ? 4.949 -31.328 -1.349 1 96.69 99 GLY A CA 1
ATOM 808 C C . GLY A 1 99 ? 5.293 -29.844 -1.243 1 96.69 99 GLY A C 1
ATOM 809 O O . GLY A 1 99 ? 5.988 -29.438 -0.317 1 96.69 99 GLY A O 1
ATOM 810 N N . ALA A 1 100 ? 4.809 -29.062 -2.193 1 97.25 100 ALA A N 1
ATOM 811 C CA . ALA A 1 100 ? 5.059 -27.625 -2.184 1 97.25 100 ALA A CA 1
ATOM 812 C C . ALA A 1 100 ? 4.363 -26.953 -1.003 1 97.25 100 ALA A C 1
ATOM 814 O O . ALA A 1 100 ? 3.238 -27.312 -0.648 1 97.25 100 ALA A O 1
ATOM 815 N N . ARG A 1 101 ? 5.035 -26.031 -0.452 1 95.44 101 ARG A N 1
ATOM 816 C CA . ARG A 1 101 ? 4.52 -25.328 0.722 1 95.44 101 ARG A CA 1
ATOM 817 C C . ARG A 1 101 ? 3.766 -24.062 0.322 1 95.44 101 ARG A C 1
ATOM 819 O O . ARG A 1 101 ? 4.023 -23.5 -0.739 1 95.44 101 ARG A O 1
ATOM 826 N N . LEU A 1 102 ? 2.869 -23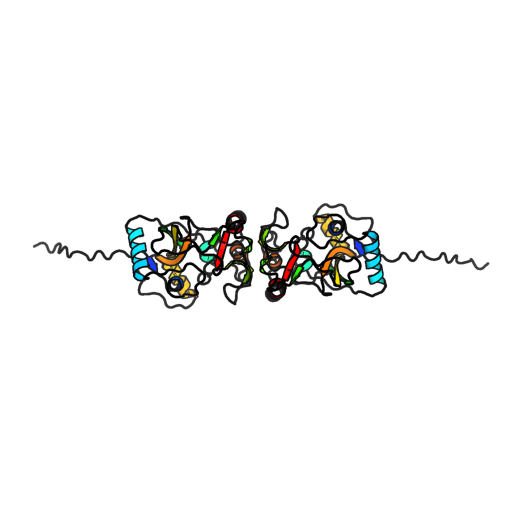.703 1.232 1 96.06 102 LEU A N 1
ATOM 827 C CA . LEU A 1 102 ? 2.055 -22.5 1.01 1 96.06 102 LEU A CA 1
ATOM 828 C C . LEU A 1 102 ? 2.928 -21.266 0.919 1 96.06 102 LEU A C 1
ATOM 830 O O . LEU A 1 102 ? 3.928 -21.141 1.632 1 96.06 102 LEU A O 1
ATOM 834 N N . SER A 1 103 ? 2.438 -20.375 0.06 1 91.06 103 SER A N 1
ATOM 835 C CA . SER A 1 103 ? 3.162 -19.109 -0.1 1 91.06 103 SER A CA 1
ATOM 836 C C . SER A 1 103 ? 2.533 -18 0.733 1 91.06 103 SER A C 1
ATOM 838 O O . SER A 1 103 ? 3.049 -16.891 0.776 1 91.06 103 SER A O 1
ATOM 840 N N . SER A 1 104 ? 1.422 -18.219 1.345 1 94.62 104 SER A N 1
ATOM 841 C CA . SER A 1 104 ? 0.732 -17.266 2.205 1 94.62 104 SER A CA 1
ATOM 842 C C . SER A 1 104 ? 0.114 -17.953 3.416 1 94.62 104 SER A C 1
ATOM 844 O O . SER A 1 104 ? -0.01 -19.188 3.439 1 94.62 104 SER A O 1
ATOM 846 N N . ALA A 1 105 ? -0.16 -17.234 4.406 1 95.19 105 ALA A N 1
ATOM 847 C CA . ALA A 1 105 ? -0.792 -17.734 5.621 1 95.19 105 ALA A CA 1
ATOM 848 C C . ALA A 1 105 ? -1.918 -16.812 6.082 1 95.19 105 ALA A C 1
ATOM 850 O O . ALA A 1 105 ? -1.875 -15.609 5.844 1 95.19 105 ALA A O 1
ATOM 851 N N . THR A 1 106 ? -2.924 -17.438 6.727 1 96.25 106 THR A N 1
ATOM 852 C CA . THR A 1 106 ? -4.008 -16.672 7.332 1 96.25 106 THR A CA 1
ATOM 853 C C . THR A 1 106 ? -3.508 -15.875 8.539 1 96.25 106 THR A C 1
ATOM 855 O O . THR A 1 106 ? -2.725 -16.391 9.336 1 96.25 106 THR A O 1
ATOM 858 N N . ILE A 1 107 ? -3.891 -14.656 8.586 1 97.12 107 ILE A N 1
ATOM 859 C CA . ILE A 1 107 ? -3.578 -13.82 9.734 1 97.12 107 ILE A CA 1
ATOM 860 C C . ILE A 1 107 ? -4.535 -14.148 10.883 1 97.12 107 ILE A C 1
ATOM 862 O O . ILE A 1 107 ? -5.758 -14.102 10.711 1 97.12 107 ILE A O 1
ATOM 866 N N . THR A 1 108 ? -4.062 -14.5 11.984 1 96.06 108 THR A N 1
ATOM 867 C CA . THR A 1 108 ? -4.832 -14.797 13.188 1 96.06 108 THR A CA 1
ATOM 868 C C . THR A 1 108 ? -4.359 -13.938 14.359 1 96.06 108 THR A C 1
ATOM 870 O O . THR A 1 108 ? -3.289 -13.336 14.297 1 96.06 108 THR A O 1
ATOM 873 N N . PRO A 1 109 ? -5.137 -13.844 15.367 1 94.56 109 PRO A N 1
ATOM 874 C CA . PRO A 1 109 ? -4.688 -13.094 16.547 1 94.56 109 PRO A CA 1
ATOM 875 C C . PRO A 1 109 ? -3.359 -13.609 17.094 1 94.56 109 PRO A C 1
ATOM 877 O O . PRO A 1 109 ? -2.584 -12.836 17.672 1 94.56 109 PRO A O 1
ATOM 880 N N . ASP A 1 110 ? -3.012 -14.906 16.891 1 94.69 110 ASP A N 1
ATOM 881 C CA . ASP A 1 110 ? -1.823 -15.531 17.469 1 94.69 110 ASP A CA 1
ATOM 882 C C . ASP A 1 110 ? -0.583 -15.219 16.641 1 94.69 110 ASP A C 1
ATOM 884 O O . ASP A 1 110 ? 0.544 -15.336 17.125 1 94.69 110 ASP A O 1
ATOM 888 N N . ASN A 1 111 ? -0.769 -14.805 15.375 1 95.44 111 ASN A N 1
ATOM 889 C CA . ASN A 1 111 ? 0.423 -14.633 14.547 1 95.44 111 ASN A CA 1
ATOM 890 C C . ASN A 1 111 ? 0.507 -13.219 13.977 1 95.44 111 ASN A C 1
ATOM 892 O O . ASN A 1 111 ? 1.507 -12.852 13.352 1 95.44 111 ASN A O 1
ATOM 896 N N . ALA A 1 112 ? -0.492 -12.383 14.227 1 95 112 ALA A N 1
ATOM 897 C CA . ALA A 1 112 ? -0.558 -11.023 13.688 1 95 112 ALA A CA 1
ATOM 898 C C . ALA A 1 112 ? 0.669 -10.211 14.094 1 95 112 ALA A C 1
ATOM 900 O O . ALA A 1 112 ? 1.147 -9.375 13.328 1 95 112 ALA A O 1
ATOM 901 N N . HIS A 1 113 ? 1.208 -10.508 15.25 1 92.25 113 HIS A N 1
ATOM 902 C CA . HIS A 1 113 ? 2.332 -9.75 15.789 1 92.25 113 HIS A CA 1
ATOM 903 C C . HIS A 1 113 ? 3.627 -10.094 15.062 1 92.25 113 HIS A C 1
ATOM 905 O O . HIS A 1 113 ? 4.633 -9.398 15.219 1 92.25 113 HIS A O 1
ATOM 911 N N . LEU A 1 114 ? 3.596 -11.141 14.234 1 95.12 114 LEU A N 1
ATOM 912 C CA . LEU A 1 114 ? 4.789 -11.57 13.516 1 95.12 114 LEU A CA 1
ATOM 913 C C . LEU A 1 114 ? 4.906 -10.852 12.18 1 95.12 114 LEU A C 1
ATOM 915 O O . LEU A 1 114 ? 5.949 -10.914 11.523 1 95.12 114 LEU A O 1
ATOM 919 N N . LEU A 1 115 ? 3.801 -10.172 11.758 1 96.88 115 LEU A N 1
ATOM 920 C CA . LEU A 1 115 ? 3.783 -9.5 10.461 1 96.88 115 LEU A CA 1
ATOM 921 C C . LEU A 1 115 ? 4.863 -8.43 10.391 1 96.88 115 LEU A C 1
ATOM 923 O O . LEU A 1 115 ? 5.086 -7.699 11.359 1 96.88 115 LEU A O 1
ATOM 927 N N . GLN A 1 116 ? 5.516 -8.398 9.273 1 96.25 116 GLN A N 1
ATOM 928 C CA . GLN A 1 116 ? 6.473 -7.344 8.938 1 96.25 116 GLN A CA 1
ATOM 929 C C . GLN A 1 116 ? 6.004 -6.535 7.73 1 96.25 116 GLN A C 1
ATOM 931 O O . GLN A 1 116 ? 5.117 -6.973 6.992 1 96.25 116 GLN A O 1
ATOM 936 N N . SER A 1 117 ? 6.496 -5.367 7.621 1 96.62 117 SER A N 1
ATOM 937 C CA . SER A 1 117 ? 6.152 -4.52 6.48 1 96.62 117 SER A CA 1
ATOM 938 C C . SER A 1 117 ? 7.312 -3.613 6.094 1 96.62 117 SER A C 1
ATOM 940 O O . SER A 1 117 ? 8.125 -3.236 6.941 1 96.62 117 SER A O 1
ATOM 942 N N . ASP A 1 118 ? 7.414 -3.344 4.812 1 96.38 118 ASP A N 1
ATOM 943 C CA . ASP A 1 118 ? 8.406 -2.424 4.27 1 96.38 118 ASP A CA 1
ATOM 944 C C . ASP A 1 118 ? 8.039 -1.989 2.855 1 96.38 118 ASP A C 1
ATOM 946 O O . ASP A 1 118 ? 7.09 -2.508 2.268 1 96.38 118 ASP A O 1
ATOM 950 N N . TYR A 1 119 ? 8.711 -0.982 2.406 1 97 119 TYR A N 1
ATOM 951 C CA . TYR A 1 119 ? 8.594 -0.592 1.006 1 97 119 TYR A CA 1
ATOM 952 C C . TYR A 1 119 ? 9.57 -1.38 0.137 1 97 119 TYR A C 1
ATOM 954 O O . TYR A 1 119 ? 10.789 -1.273 0.304 1 97 119 TYR A O 1
ATOM 962 N N . ILE A 1 120 ? 9 -2.139 -0.815 1 92.38 120 ILE A N 1
ATOM 963 C CA . ILE A 1 120 ? 9.805 -3.059 -1.613 1 92.38 120 ILE A CA 1
ATOM 964 C C . ILE A 1 120 ? 9.453 -2.904 -3.09 1 92.38 120 ILE A C 1
ATOM 966 O O . ILE A 1 120 ? 8.281 -2.727 -3.441 1 92.38 120 ILE A O 1
ATOM 970 N N . SER A 1 121 ? 10.461 -2.898 -3.916 1 87.25 121 SER A N 1
ATOM 971 C CA . SER A 1 121 ? 10.273 -3.008 -5.359 1 87.25 121 SER A CA 1
ATOM 972 C C . SER A 1 121 ? 10.484 -4.441 -5.84 1 87.25 121 SER A C 1
ATOM 974 O O . SER A 1 121 ? 11.359 -5.145 -5.336 1 87.25 121 SER A O 1
ATOM 976 N N . ARG A 1 122 ? 9.641 -4.855 -6.742 1 70.25 122 ARG A N 1
ATOM 977 C CA . ARG A 1 122 ? 9.852 -6.188 -7.297 1 70.25 122 ARG A CA 1
ATOM 978 C C . ARG A 1 122 ? 11.078 -6.211 -8.203 1 70.25 122 ARG A C 1
ATOM 980 O O . ARG A 1 122 ? 11.812 -7.199 -8.234 1 70.25 122 ARG A O 1
ATOM 987 N N . VAL A 1 123 ? 11.195 -5.148 -8.953 1 71.25 123 VAL A N 1
ATOM 988 C CA . VAL A 1 123 ? 12.359 -4.918 -9.797 1 71.25 123 VAL A CA 1
ATOM 989 C C . VAL A 1 123 ? 12.859 -3.484 -9.609 1 71.25 123 VAL A C 1
ATOM 991 O O . VAL A 1 123 ? 12.102 -2.605 -9.203 1 71.25 123 VAL A O 1
ATOM 994 N N . PRO A 1 124 ? 14.102 -3.117 -9.898 1 75.69 124 PRO A N 1
ATOM 995 C CA . PRO A 1 124 ? 14.695 -1.813 -9.594 1 75.69 124 PRO A CA 1
ATOM 996 C C . PRO A 1 124 ? 13.977 -0.661 -10.297 1 75.69 124 PRO A C 1
ATOM 998 O O . PRO A 1 124 ? 14.008 0.473 -9.812 1 75.69 124 PRO A O 1
ATOM 1001 N N . THR A 1 125 ? 13.367 -0.932 -11.422 1 76.06 125 THR A N 1
ATOM 1002 C CA . THR A 1 125 ? 12.758 0.134 -12.211 1 76.06 125 THR A CA 1
ATOM 1003 C C . THR A 1 125 ? 11.344 0.433 -11.703 1 76.06 125 THR A C 1
ATOM 1005 O O . THR A 1 125 ? 10.766 1.47 -12.039 1 76.06 125 THR A O 1
ATOM 1008 N N . GLU A 1 126 ? 10.805 -0.466 -10.867 1 78.19 126 GLU A N 1
ATOM 1009 C CA . GLU A 1 126 ? 9.453 -0.288 -10.359 1 78.19 126 GLU A CA 1
ATOM 1010 C C . GLU A 1 126 ? 9.453 0.514 -9.062 1 78.19 126 GLU A C 1
ATOM 1012 O O . GLU A 1 126 ? 10.422 0.467 -8.297 1 78.19 126 GLU A O 1
ATOM 1017 N N . LEU A 1 127 ? 8.398 1.258 -8.836 1 88.25 127 LEU A N 1
ATOM 1018 C CA . LEU A 1 127 ? 8.234 2.004 -7.594 1 88.25 127 LEU A CA 1
ATOM 1019 C C . LEU A 1 127 ? 8.086 1.058 -6.406 1 88.25 127 LEU A C 1
ATOM 1021 O O . LEU A 1 127 ? 7.367 0.061 -6.488 1 88.25 127 LEU A O 1
ATOM 1025 N N . PRO A 1 128 ? 8.883 1.347 -5.348 1 93.56 128 PRO A N 1
ATOM 1026 C CA . PRO A 1 128 ? 8.641 0.567 -4.133 1 93.56 128 PRO A CA 1
ATOM 1027 C C . PRO A 1 128 ? 7.258 0.817 -3.533 1 93.56 128 PRO A C 1
ATOM 1029 O O . PRO A 1 128 ? 6.773 1.951 -3.541 1 93.56 128 PRO A O 1
ATOM 1032 N N . VAL A 1 129 ? 6.602 -0.226 -3.105 1 94.75 129 VAL A N 1
ATOM 1033 C CA . VAL A 1 129 ? 5.285 -0.093 -2.488 1 94.75 129 VAL A CA 1
ATOM 1034 C C . VAL A 1 129 ? 5.277 -0.804 -1.136 1 94.75 129 VAL A C 1
ATOM 1036 O O . VAL A 1 129 ? 6.086 -1.701 -0.894 1 94.75 129 VAL A O 1
ATOM 1039 N N . LEU A 1 130 ? 4.395 -0.313 -0.25 1 97.44 130 LEU A N 1
ATOM 1040 C CA . LEU A 1 130 ? 4.277 -0.95 1.057 1 97.44 130 LEU A CA 1
ATOM 1041 C C . LEU A 1 130 ? 3.779 -2.385 0.918 1 97.44 130 LEU A C 1
ATOM 1043 O O . LEU A 1 130 ? 2.74 -2.631 0.301 1 97.44 130 LEU A O 1
ATOM 1047 N N . THR A 1 131 ? 4.531 -3.291 1.464 1 95.5 131 THR A N 1
ATOM 1048 C CA . THR A 1 131 ? 4.23 -4.719 1.436 1 95.5 131 THR A CA 1
ATOM 1049 C C . THR A 1 131 ? 4.27 -5.309 2.844 1 95.5 131 THR A C 1
ATOM 1051 O O . THR A 1 131 ? 5.047 -4.855 3.689 1 95.5 131 THR A O 1
ATOM 1054 N N . ARG A 1 132 ? 3.396 -6.234 3.059 1 97.31 132 ARG A N 1
ATOM 1055 C CA . ARG A 1 132 ? 3.4 -6.953 4.328 1 97.31 132 ARG A CA 1
ATOM 1056 C C . ARG A 1 132 ? 3.602 -8.445 4.113 1 97.31 132 ARG A C 1
ATOM 1058 O O . ARG A 1 132 ? 3.158 -9 3.104 1 97.31 132 ARG A O 1
ATOM 1065 N N . TRP A 1 133 ? 4.301 -9.07 5.074 1 96.31 133 TRP A N 1
ATOM 1066 C CA . TRP A 1 133 ? 4.555 -10.508 4.941 1 96.31 133 TRP A CA 1
ATOM 1067 C C . TRP A 1 133 ? 4.816 -11.141 6.301 1 96.31 133 TRP A C 1
ATOM 1069 O O . TRP A 1 133 ? 5.043 -10.438 7.289 1 96.31 133 TRP A O 1
ATOM 1079 N N . PHE A 1 134 ? 4.641 -12.477 6.352 1 96.56 134 PHE A N 1
ATOM 1080 C CA . PHE A 1 134 ? 5.203 -13.281 7.426 1 96.56 134 PHE A CA 1
ATOM 1081 C C . PHE A 1 134 ? 6.637 -13.688 7.105 1 96.56 134 PHE A C 1
ATOM 1083 O O . PHE A 1 134 ? 6.914 -14.227 6.035 1 96.56 134 PHE A O 1
ATOM 1090 N N . PRO A 1 135 ? 7.527 -13.336 8.008 1 94.38 135 PRO A N 1
ATOM 1091 C CA . PRO A 1 135 ? 8.898 -13.797 7.754 1 94.38 135 PRO A CA 1
ATOM 1092 C C . PRO A 1 135 ? 9.039 -15.312 7.844 1 94.38 135 PRO A C 1
ATOM 1094 O O . PRO A 1 135 ? 8.562 -15.922 8.805 1 94.38 135 PRO A O 1
ATOM 1097 N N . LEU A 1 136 ? 9.703 -15.875 6.914 1 90.56 136 LEU A N 1
ATOM 1098 C CA . LEU A 1 136 ? 9.914 -17.312 6.855 1 90.56 136 LEU A CA 1
ATOM 1099 C C . LEU A 1 136 ? 10.586 -17.828 8.125 1 90.56 136 LEU A C 1
ATOM 1101 O O . LEU A 1 136 ? 10.375 -18.969 8.539 1 90.56 136 LEU A O 1
ATOM 1105 N N . SER A 1 137 ? 11.352 -17 8.75 1 90.75 137 SER A N 1
ATOM 1106 C CA . SER A 1 137 ? 12.094 -17.375 9.953 1 90.75 137 SER A CA 1
ATOM 1107 C C . SER A 1 137 ? 11.164 -17.562 11.141 1 90.75 137 SER A C 1
ATOM 1109 O O . SER A 1 137 ? 11.531 -18.172 12.141 1 90.75 137 SER A O 1
ATOM 1111 N N . GLN A 1 138 ? 9.945 -17.109 11.023 1 92.31 138 GLN A N 1
ATOM 1112 C CA . GLN A 1 138 ? 9.062 -17.125 12.188 1 92.31 138 GLN A CA 1
ATOM 1113 C C . GLN A 1 138 ? 7.801 -17.938 11.922 1 92.31 138 GLN A C 1
ATOM 1115 O O . GLN A 1 138 ? 7.008 -18.188 12.828 1 92.31 138 GLN A O 1
ATOM 1120 N N . VAL A 1 139 ? 7.562 -18.234 10.68 1 92.25 139 VAL A N 1
ATOM 1121 C CA . VAL A 1 139 ? 6.375 -18.984 10.305 1 92.25 139 VAL A CA 1
ATOM 1122 C C . VAL A 1 139 ? 6.777 -20.156 9.406 1 92.25 139 VAL A C 1
ATOM 1124 O O . VAL A 1 139 ? 7.559 -19.984 8.469 1 92.25 139 VAL A O 1
ATOM 1127 N N . THR A 1 140 ? 6.262 -21.297 9.695 1 90.38 140 THR A N 1
ATOM 1128 C CA . THR A 1 140 ? 6.457 -22.469 8.836 1 90.38 140 THR A CA 1
ATOM 1129 C C . THR A 1 140 ? 5.219 -22.719 7.984 1 90.38 140 THR A C 1
ATOM 1131 O O . THR A 1 140 ? 4.176 -23.109 8.5 1 90.38 140 THR A O 1
ATOM 1134 N N . PRO A 1 141 ? 5.371 -22.469 6.75 1 92.06 141 PRO A N 1
ATOM 1135 C CA . PRO A 1 141 ? 4.199 -22.688 5.898 1 92.06 141 PRO A CA 1
ATOM 1136 C C . PRO A 1 141 ? 3.771 -24.156 5.855 1 92.06 141 PRO A C 1
ATOM 1138 O O . PRO A 1 141 ? 4.617 -25.047 5.891 1 92.06 141 PRO A O 1
ATOM 1141 N N . GLY A 1 142 ? 2.502 -24.406 5.895 1 94.25 142 GLY A N 1
ATOM 1142 C CA . GLY A 1 142 ? 1.981 -25.75 5.699 1 94.25 142 GLY A CA 1
ATOM 1143 C C . GLY A 1 142 ? 2.121 -26.25 4.273 1 94.25 142 GLY A C 1
ATOM 1144 O O . GLY A 1 142 ? 2.459 -25.469 3.373 1 94.25 142 GLY A O 1
ATOM 1145 N N . ILE A 1 143 ? 1.92 -27.516 4.117 1 96.88 143 ILE A N 1
ATOM 1146 C CA . ILE A 1 143 ? 1.906 -28.125 2.787 1 96.88 143 ILE A CA 1
ATOM 1147 C C . ILE A 1 143 ? 0.582 -27.812 2.094 1 96.88 143 ILE A C 1
ATOM 1149 O O . ILE A 1 143 ? -0.489 -27.984 2.68 1 96.88 143 ILE A O 1
ATOM 1153 N N . ALA A 1 144 ? 0.672 -27.312 0.879 1 97.94 144 ALA A N 1
ATOM 1154 C CA . ALA A 1 144 ? -0.524 -26.922 0.142 1 97.94 144 ALA A CA 1
ATOM 1155 C C . ALA A 1 144 ? -1.32 -28.141 -0.313 1 97.94 144 ALA A C 1
ATOM 1157 O O . ALA A 1 144 ? -0.768 -29.234 -0.444 1 97.94 144 ALA A O 1
ATOM 1158 N N . THR A 1 145 ? -2.588 -27.953 -0.556 1 97.94 145 THR A N 1
ATOM 1159 C CA . THR A 1 145 ? -3.457 -29 -1.063 1 97.94 145 THR A CA 1
ATOM 1160 C C . THR A 1 145 ? -3.406 -29.062 -2.588 1 97.94 145 THR A C 1
ATOM 1162 O O . THR A 1 145 ? -3.484 -30.141 -3.178 1 97.94 145 THR A O 1
ATOM 1165 N N . TYR A 1 146 ? -3.236 -27.875 -3.205 1 97.75 146 TYR A N 1
ATOM 1166 C CA . TYR A 1 146 ? -3.283 -27.781 -4.66 1 97.75 146 TYR A CA 1
ATOM 1167 C C . TYR A 1 146 ? -2.07 -27.047 -5.203 1 97.75 146 TYR A C 1
ATOM 1169 O O . TYR A 1 146 ? -1.404 -26.312 -4.469 1 97.75 146 TYR A O 1
ATOM 1177 N N . LEU A 1 147 ? -1.802 -27.281 -6.445 1 97.69 147 LEU A N 1
ATOM 1178 C CA . LEU A 1 147 ? -0.947 -26.438 -7.27 1 97.69 147 LEU A CA 1
ATOM 1179 C C . LEU A 1 147 ? -1.763 -25.719 -8.344 1 97.69 147 LEU A C 1
ATOM 1181 O O . LEU A 1 147 ? -2.561 -26.344 -9.039 1 97.69 147 LEU A O 1
ATOM 1185 N N . ASP A 1 148 ? -1.613 -24.438 -8.359 1 96.44 148 ASP A N 1
ATOM 1186 C CA . ASP A 1 148 ? -2.088 -23.641 -9.492 1 96.44 148 ASP A CA 1
ATOM 1187 C C . ASP A 1 148 ? -1.014 -23.531 -10.57 1 96.44 148 ASP A C 1
ATOM 1189 O O . ASP A 1 148 ? -0.099 -22.719 -10.461 1 96.44 148 ASP A O 1
ATOM 1193 N N . VAL A 1 149 ? -1.141 -24.328 -11.586 1 96.38 149 VAL A N 1
ATOM 1194 C CA . VAL A 1 149 ? -0.193 -24.312 -12.695 1 96.38 149 VAL A CA 1
ATOM 1195 C C . VAL A 1 149 ? -0.642 -23.312 -13.75 1 96.38 149 VAL A C 1
ATOM 1197 O O . VAL A 1 149 ? -1.674 -23.5 -14.398 1 96.38 149 VAL A O 1
ATOM 1200 N N . ILE A 1 150 ? 0.134 -22.297 -13.938 1 93.62 150 ILE A N 1
ATOM 1201 C CA . ILE A 1 150 ? -0.219 -21.188 -14.828 1 93.62 150 ILE A CA 1
ATOM 1202 C C . ILE A 1 150 ? 0.423 -21.406 -16.188 1 93.62 150 ILE A C 1
ATOM 1204 O O . ILE A 1 150 ? 1.646 -21.531 -16.297 1 93.62 150 ILE A O 1
ATOM 1208 N N . LEU A 1 151 ? -0.444 -21.375 -17.188 1 93 151 LEU A N 1
ATOM 1209 C CA . LEU A 1 151 ? -0.028 -21.688 -18.547 1 93 151 LEU A CA 1
ATOM 1210 C C . LEU A 1 151 ? -0.194 -20.484 -19.469 1 93 151 LEU A C 1
ATOM 1212 O O . LEU A 1 151 ? -1.158 -19.719 -19.328 1 93 151 LEU A O 1
ATOM 1216 N N . TYR A 1 152 ? 0.748 -20.312 -20.328 1 90.88 152 TYR A N 1
ATOM 1217 C CA . TYR A 1 152 ? 0.596 -19.422 -21.469 1 90.88 152 TYR A CA 1
ATOM 1218 C C . TYR A 1 152 ? 0.6 -20.203 -22.781 1 90.88 152 TYR A C 1
ATOM 1220 O O . TYR A 1 152 ? 1.287 -21.219 -22.891 1 90.88 152 TYR A O 1
ATOM 1228 N N . SER A 1 153 ? -0.195 -19.656 -23.688 1 90.19 153 SER A N 1
ATOM 1229 C CA . SER A 1 153 ? -0.143 -20.234 -25.016 1 90.19 153 SER A CA 1
ATOM 1230 C C . SER A 1 153 ? 1.238 -20.078 -25.641 1 90.19 153 SER A C 1
ATOM 1232 O O . SER A 1 153 ? 1.956 -19.125 -25.328 1 90.19 153 SER A O 1
ATOM 1234 N N . ARG A 1 154 ? 1.526 -21.016 -26.484 1 89.44 154 ARG A N 1
ATOM 1235 C CA . ARG A 1 154 ? 2.789 -20.953 -27.203 1 89.44 154 ARG A CA 1
ATOM 1236 C C . ARG A 1 154 ? 2.92 -19.625 -27.969 1 89.44 154 ARG A C 1
ATOM 1238 O O . ARG A 1 154 ? 3.988 -19.016 -27.984 1 89.44 154 ARG A O 1
ATOM 1245 N N . GLU A 1 155 ? 1.886 -19.219 -28.594 1 85.94 155 GLU A N 1
ATOM 1246 C CA . GLU A 1 155 ? 1.882 -17.984 -29.359 1 85.94 155 GLU A CA 1
ATOM 1247 C C . GLU A 1 155 ? 2.252 -16.797 -28.484 1 85.94 155 GLU A C 1
ATOM 1249 O O . GLU A 1 155 ? 3.045 -15.938 -28.891 1 85.94 155 GLU A O 1
ATOM 1254 N N . GLN A 1 156 ? 1.655 -16.797 -27.297 1 83.81 156 GLN A N 1
ATOM 1255 C CA . GLN A 1 156 ? 1.935 -15.688 -26.375 1 83.81 156 GLN A CA 1
ATOM 1256 C C . GLN A 1 156 ? 3.389 -15.711 -25.922 1 83.81 156 GLN A C 1
ATOM 1258 O O . GLN A 1 156 ? 4.027 -14.664 -25.812 1 83.81 156 GLN A O 1
ATOM 1263 N N . ILE A 1 157 ? 3.916 -16.828 -25.578 1 86.88 157 ILE A N 1
ATOM 1264 C CA . ILE A 1 157 ? 5.297 -16.969 -25.125 1 86.88 157 ILE A CA 1
ATOM 1265 C C . ILE A 1 157 ? 6.25 -16.516 -26.219 1 86.88 157 ILE A C 1
ATOM 1267 O O . ILE A 1 157 ? 7.223 -15.797 -25.953 1 86.88 157 ILE A O 1
ATOM 1271 N N . GLU A 1 158 ? 5.949 -16.844 -27.391 1 85.38 158 GLU A N 1
ATOM 1272 C CA . GLU A 1 158 ? 6.773 -16.422 -28.531 1 85.38 158 GLU A CA 1
ATOM 1273 C C . GLU A 1 158 ? 6.727 -14.914 -28.719 1 85.38 158 GLU A C 1
ATOM 1275 O O . GLU A 1 158 ? 7.746 -14.289 -29.031 1 85.38 158 GLU A O 1
ATOM 1280 N N . ALA A 1 159 ? 5.551 -14.422 -28.625 1 82.19 159 ALA A N 1
ATOM 1281 C CA . ALA A 1 159 ? 5.398 -12.969 -28.734 1 82.19 159 ALA A CA 1
ATOM 1282 C C . ALA A 1 159 ? 6.23 -12.242 -27.688 1 82.19 159 ALA A C 1
ATOM 1284 O O . ALA A 1 159 ? 6.887 -11.242 -27.984 1 82.19 159 ALA A O 1
ATOM 1285 N N . GLU A 1 160 ? 6.172 -12.781 -26.391 1 79.44 160 GLU A N 1
ATOM 1286 C CA . GLU A 1 160 ? 6.949 -12.188 -25.297 1 79.44 160 GLU A CA 1
ATOM 1287 C C . GLU A 1 160 ? 8.445 -12.32 -25.562 1 79.44 160 GLU A C 1
ATOM 1289 O O . GLU A 1 160 ? 9.219 -11.406 -25.25 1 79.44 160 GLU A O 1
ATOM 1294 N N . HIS A 1 161 ? 8.812 -13.414 -26.094 1 79.5 161 HIS A N 1
ATOM 1295 C CA . HIS A 1 161 ? 10.219 -13.617 -26.406 1 79.5 161 HIS A CA 1
ATOM 1296 C C . HIS A 1 161 ? 10.695 -12.633 -27.469 1 79.5 161 HIS A C 1
ATOM 1298 O O . HIS A 1 161 ? 11.781 -12.062 -27.359 1 79.5 161 HIS A O 1
ATOM 1304 N N . ARG A 1 162 ? 9.938 -12.492 -28.469 1 80.25 162 ARG A N 1
ATOM 1305 C CA . ARG A 1 162 ? 10.266 -11.547 -29.531 1 80.25 162 ARG A CA 1
ATOM 1306 C C . ARG A 1 162 ? 10.391 -10.133 -28.984 1 80.25 162 ARG A C 1
ATOM 1308 O O . ARG A 1 162 ? 11.328 -9.406 -29.328 1 80.25 162 ARG A O 1
ATOM 1315 N N . ALA A 1 163 ? 9.523 -9.781 -28.125 1 74.31 163 ALA A N 1
ATOM 1316 C CA . ALA A 1 163 ? 9.484 -8.438 -27.578 1 74.31 163 ALA A CA 1
ATOM 1317 C C . ALA A 1 163 ? 10.688 -8.18 -26.672 1 74.31 163 ALA A C 1
ATOM 1319 O O . ALA A 1 163 ? 11.156 -7.047 -26.562 1 74.31 163 ALA A O 1
ATOM 1320 N N . THR A 1 164 ? 11.195 -9.203 -26.031 1 75.06 164 THR A N 1
ATOM 1321 C CA . THR A 1 164 ? 12.273 -9.039 -25.062 1 75.06 164 THR A CA 1
ATOM 1322 C C . THR A 1 164 ? 13.609 -9.469 -25.672 1 75.06 164 THR A C 1
ATOM 1324 O O . THR A 1 164 ? 14.641 -9.438 -25 1 75.06 164 THR A O 1
ATOM 1327 N N . GLY A 1 165 ? 13.586 -9.898 -26.828 1 74.88 165 GLY A N 1
ATOM 1328 C CA . GLY A 1 165 ? 14.812 -10.25 -27.531 1 74.88 165 GLY A CA 1
ATOM 1329 C C . GLY A 1 165 ? 15.352 -11.617 -27.141 1 74.88 165 GLY A C 1
ATOM 1330 O O . GLY A 1 165 ? 16.547 -11.875 -27.25 1 74.88 165 GLY A O 1
ATOM 1331 N N . HIS A 1 166 ? 14.508 -12.344 -26.609 1 75.94 166 HIS A N 1
ATOM 1332 C CA . HIS A 1 166 ? 14.945 -13.68 -26.234 1 75.94 166 HIS A CA 1
ATOM 1333 C C . HIS A 1 166 ? 14.852 -14.641 -27.422 1 75.94 166 HIS A C 1
ATOM 1335 O O . HIS A 1 166 ? 14.039 -14.438 -28.328 1 75.94 166 HIS A O 1
ATOM 1341 N N . THR A 1 167 ? 15.727 -15.641 -27.391 1 75.56 167 THR A N 1
ATOM 1342 C CA . THR A 1 167 ? 15.742 -16.641 -28.453 1 75.56 167 THR A CA 1
ATOM 1343 C C . THR A 1 167 ? 14.5 -17.516 -28.391 1 75.56 167 THR A C 1
ATOM 1345 O O . THR A 1 167 ? 14.102 -17.969 -27.312 1 75.56 167 THR A O 1
ATOM 1348 N N . PRO A 1 168 ? 13.883 -17.609 -29.516 1 72.69 168 PRO A N 1
ATOM 1349 C CA . PRO A 1 168 ? 12.703 -18.484 -29.531 1 72.69 168 PRO A CA 1
ATOM 1350 C C . PRO A 1 168 ? 13.031 -19.922 -29.109 1 72.69 168 PRO A C 1
ATOM 1352 O O . PRO A 1 168 ? 14.125 -20.422 -29.391 1 72.69 168 PRO A O 1
ATOM 1355 N N . ASP A 1 169 ? 12.141 -20.484 -28.375 1 73.44 169 ASP A N 1
ATOM 1356 C CA . ASP A 1 169 ? 12.242 -21.891 -28.016 1 73.44 169 ASP A CA 1
ATOM 1357 C C . ASP A 1 169 ? 11.789 -22.781 -29.172 1 73.44 169 ASP A C 1
ATOM 1359 O O . ASP A 1 169 ? 10.594 -22.906 -29.438 1 73.44 169 ASP A O 1
ATOM 1363 N N . THR A 1 170 ? 12.711 -23.438 -29.859 1 75.25 170 THR A N 1
ATOM 1364 C CA . THR A 1 170 ? 12.398 -24.25 -31.031 1 75.25 170 THR A CA 1
ATOM 1365 C C . THR A 1 170 ? 12.164 -25.703 -30.641 1 75.25 170 THR A C 1
ATOM 1367 O O . THR A 1 170 ? 11.547 -26.469 -31.391 1 75.25 170 THR A O 1
ATOM 1370 N N . VAL A 1 171 ? 12.594 -26.094 -29.5 1 74.62 171 VAL A N 1
ATOM 1371 C CA . VAL A 1 171 ? 12.5 -27.484 -29.047 1 74.62 171 VAL A CA 1
ATOM 1372 C C . VAL A 1 171 ? 11.039 -27.828 -28.766 1 74.62 171 VAL A C 1
ATOM 1374 O O . VAL A 1 171 ? 10.586 -28.922 -29.094 1 74.62 171 VAL A O 1
ATOM 1377 N N . ASN A 1 172 ? 10.352 -26.891 -28.25 1 75.25 172 ASN A N 1
ATOM 1378 C CA . ASN A 1 172 ? 8.977 -27.156 -27.844 1 75.25 172 ASN A CA 1
ATOM 1379 C C . ASN A 1 172 ? 7.98 -26.5 -28.781 1 75.25 172 ASN A C 1
ATOM 1381 O O . ASN A 1 172 ? 6.887 -26.094 -28.375 1 75.25 172 ASN A O 1
ATOM 1385 N N . ALA A 1 173 ? 8.273 -26.453 -30 1 77 173 ALA A N 1
ATOM 1386 C CA . ALA A 1 173 ? 7.5 -25.688 -30.969 1 77 173 ALA A CA 1
ATOM 1387 C C . ALA A 1 173 ? 6.121 -26.297 -31.188 1 77 173 ALA A C 1
ATOM 1389 O O . ALA A 1 173 ? 5.184 -25.609 -31.594 1 77 173 ALA A O 1
ATOM 1390 N N . ASP A 1 174 ? 5.949 -27.562 -30.828 1 83.88 174 ASP A N 1
ATOM 1391 C CA . ASP A 1 174 ? 4.664 -28.203 -31.109 1 83.88 174 ASP A CA 1
ATOM 1392 C C . ASP A 1 174 ? 3.855 -28.375 -29.828 1 83.88 174 ASP A C 1
ATOM 1394 O O . ASP A 1 174 ? 2.76 -28.938 -29.844 1 83.88 174 ASP A O 1
ATOM 1398 N N . VAL A 1 175 ? 4.312 -27.891 -28.766 1 89.69 175 VAL A N 1
ATOM 1399 C CA . VAL A 1 175 ? 3.615 -28 -27.484 1 89.69 175 VAL A CA 1
ATOM 1400 C C . VAL A 1 175 ? 2.758 -26.75 -27.266 1 89.69 175 VAL A C 1
ATOM 1402 O O . VAL A 1 175 ? 3.266 -25.625 -27.266 1 89.69 175 VAL A O 1
ATOM 1405 N N . PRO A 1 176 ? 1.512 -26.875 -27.062 1 91.88 176 PRO A N 1
ATOM 1406 C CA . PRO A 1 176 ? 0.604 -25.719 -27.109 1 91.88 176 PRO A CA 1
ATOM 1407 C C . PRO A 1 176 ? 0.72 -24.828 -25.891 1 91.88 176 PRO A C 1
ATOM 1409 O O . PRO A 1 176 ? 0.516 -23.609 -25.984 1 91.88 176 PRO A O 1
ATOM 1412 N N . TRP A 1 177 ? 1.031 -25.422 -24.703 1 93.81 177 TRP A N 1
ATOM 1413 C CA . TRP A 1 177 ? 0.999 -24.641 -23.469 1 93.81 177 TRP A CA 1
ATOM 1414 C C . TRP A 1 177 ? 2.34 -24.688 -22.75 1 93.81 177 TRP A C 1
ATOM 1416 O O . TRP A 1 177 ? 2.898 -25.781 -22.547 1 93.81 177 TRP A O 1
ATOM 1426 N N . GLY A 1 178 ? 2.797 -23.516 -22.359 1 93.69 178 GLY A N 1
ATOM 1427 C CA . GLY A 1 178 ? 3.969 -23.438 -21.516 1 93.69 178 GLY A CA 1
ATOM 1428 C C . GLY A 1 178 ? 3.633 -23.125 -20.062 1 93.69 178 GLY A C 1
ATOM 1429 O O . GLY A 1 178 ? 2.797 -22.266 -19.781 1 93.69 178 GLY A O 1
ATOM 1430 N N . ILE A 1 179 ? 4.254 -23.891 -19.172 1 95 179 ILE A N 1
ATOM 1431 C CA . ILE A 1 179 ? 4.125 -23.609 -17.75 1 95 179 ILE A CA 1
ATOM 1432 C C . ILE A 1 179 ? 5.031 -22.438 -17.359 1 95 179 ILE A C 1
ATOM 1434 O O . ILE A 1 179 ? 6.258 -22.562 -17.391 1 95 179 ILE A O 1
ATOM 1438 N N . ILE A 1 180 ? 4.391 -21.359 -16.969 1 92.19 180 ILE A N 1
ATOM 1439 C CA . ILE A 1 180 ? 5.18 -20.156 -16.734 1 92.19 180 ILE A CA 1
ATOM 1440 C C . ILE A 1 180 ? 5.359 -19.922 -15.242 1 92.19 180 ILE A C 1
ATOM 1442 O O . ILE A 1 180 ? 6.293 -19.25 -14.812 1 92.19 180 ILE A O 1
ATOM 1446 N N . SER A 1 181 ? 4.453 -20.422 -14.406 1 93.5 181 SER A N 1
ATOM 1447 C CA . SER A 1 181 ? 4.516 -20.266 -12.961 1 93.5 181 SER A CA 1
ATOM 1448 C C . SER A 1 181 ? 3.631 -21.281 -12.25 1 93.5 181 SER A C 1
ATOM 1450 O O . SER A 1 181 ? 2.658 -21.766 -12.828 1 93.5 181 SER A O 1
ATOM 1452 N N . VAL A 1 182 ? 4.035 -21.672 -11.117 1 95.88 182 VAL A N 1
ATOM 1453 C CA . VAL A 1 182 ? 3.264 -22.578 -10.273 1 95.88 182 VAL A CA 1
ATOM 1454 C C . VAL A 1 182 ? 3.045 -21.953 -8.898 1 95.88 182 VAL A C 1
ATOM 1456 O O . VAL A 1 182 ? 3.99 -21.469 -8.273 1 95.88 182 VAL A O 1
ATOM 1459 N N . LYS A 1 183 ? 1.812 -21.922 -8.445 1 95.06 183 LYS A N 1
ATOM 1460 C CA . LYS A 1 183 ? 1.483 -21.406 -7.121 1 95.06 183 LYS A CA 1
ATOM 1461 C C . LYS A 1 183 ? 0.905 -22.5 -6.23 1 95.06 183 LYS A C 1
ATOM 1463 O O . LYS A 1 183 ? -0.037 -23.188 -6.621 1 95.06 183 LYS A O 1
ATOM 1468 N N . ALA A 1 184 ? 1.503 -22.672 -5.082 1 96.94 184 ALA A N 1
ATOM 1469 C CA . ALA A 1 184 ? 0.979 -23.609 -4.09 1 96.94 184 ALA A CA 1
ATOM 1470 C C . ALA A 1 184 ? -0.102 -22.953 -3.236 1 96.94 184 ALA A C 1
ATOM 1472 O O . ALA A 1 184 ? 0.138 -21.922 -2.605 1 96.94 184 ALA A O 1
ATOM 1473 N N . GLN A 1 185 ? -1.317 -23.562 -3.18 1 96.62 185 GLN A N 1
ATOM 1474 C CA . GLN A 1 185 ? -2.441 -22.984 -2.459 1 96.62 185 GLN A CA 1
ATOM 1475 C C . GLN A 1 185 ? -3.412 -24.062 -1.981 1 96.62 185 GLN A C 1
ATOM 1477 O O . GLN A 1 185 ? -3.258 -25.234 -2.312 1 96.62 185 GLN A O 1
ATOM 1482 N N . ASN A 1 186 ? -4.445 -23.672 -1.159 1 96.88 186 ASN A N 1
ATOM 1483 C CA . ASN A 1 186 ? -5.336 -24.641 -0.55 1 96.88 186 ASN A CA 1
ATOM 1484 C C . ASN A 1 186 ? -6.691 -24.688 -1.249 1 96.88 186 ASN A C 1
ATOM 1486 O O . ASN A 1 186 ? -7.617 -25.344 -0.781 1 96.88 186 ASN A O 1
ATOM 1490 N N . VAL A 1 187 ? -6.797 -23.938 -2.348 1 95.69 187 VAL A N 1
ATOM 1491 C CA . VAL A 1 187 ? -8.062 -23.906 -3.076 1 95.69 187 VAL A CA 1
ATOM 1492 C C . VAL A 1 187 ? -7.805 -24.141 -4.566 1 95.69 187 VAL A C 1
ATOM 1494 O O . VAL A 1 187 ? -6.754 -23.75 -5.086 1 95.69 187 VAL A O 1
ATOM 1497 N N . PRO A 1 188 ? -8.695 -24.719 -5.305 1 95.31 188 PRO A N 1
ATOM 1498 C CA . PRO A 1 188 ? -8.539 -24.984 -6.734 1 95.31 188 PRO A CA 1
ATOM 1499 C C . PRO A 1 188 ? -9.094 -23.875 -7.613 1 95.31 188 PRO A C 1
ATOM 1501 O O . PRO A 1 188 ? -9.836 -24.141 -8.57 1 95.31 188 PRO A O 1
ATOM 1504 N N . HIS A 1 189 ? -8.836 -22.641 -7.25 1 93.56 189 HIS A N 1
ATOM 1505 C CA . HIS A 1 189 ? -9.203 -21.5 -8.078 1 93.56 189 HIS A CA 1
ATOM 1506 C C . HIS A 1 189 ? -8.188 -20.375 -7.938 1 93.56 189 HIS A C 1
ATOM 1508 O O . HIS A 1 189 ? -7.355 -20.391 -7.027 1 93.56 189 HIS A O 1
ATOM 1514 N N . GLU A 1 190 ? -8.266 -19.5 -8.859 1 90 190 GLU A N 1
ATOM 1515 C CA . GLU A 1 190 ? -7.32 -18.375 -8.867 1 90 190 GLU A CA 1
ATOM 1516 C C . GLU A 1 190 ? -7.516 -17.484 -7.648 1 90 190 GLU A C 1
ATOM 1518 O O . GLU A 1 190 ? -8.648 -17.141 -7.293 1 90 190 GLU A O 1
ATOM 1523 N N . LEU A 1 191 ? -6.438 -17.156 -6.996 1 90.25 191 LEU A N 1
ATOM 1524 C CA . LEU A 1 191 ? -6.465 -16.219 -5.871 1 90.25 191 LEU A CA 1
ATOM 1525 C C . LEU A 1 191 ? -6.406 -14.773 -6.359 1 90.25 191 LEU A C 1
ATOM 1527 O O . LEU A 1 191 ? -5.848 -14.5 -7.422 1 90.25 191 LEU A O 1
ATOM 1531 N N . PRO A 1 192 ? -7.016 -13.906 -5.57 1 88.88 192 PRO A N 1
ATOM 1532 C CA . PRO A 1 192 ? -6.992 -12.508 -5.996 1 88.88 192 PRO A CA 1
ATOM 1533 C C . PRO A 1 192 ? -5.586 -11.922 -6.023 1 88.88 192 PRO A C 1
ATOM 1535 O O . PRO A 1 192 ? -4.75 -12.266 -5.184 1 88.88 192 PRO A O 1
ATOM 1538 N N . MET A 1 193 ? -5.414 -11.062 -6.934 1 85.94 193 MET A N 1
ATOM 1539 C CA . MET A 1 193 ? -4.168 -10.312 -7.004 1 85.94 193 MET A CA 1
ATOM 1540 C C . MET A 1 193 ? -4.02 -9.391 -5.797 1 85.94 193 MET A C 1
ATOM 1542 O O . MET A 1 193 ? -5.012 -8.914 -5.246 1 85.94 193 MET A O 1
ATOM 1546 N N . ASN A 1 194 ? -2.77 -9.172 -5.418 1 90.12 194 ASN A N 1
ATOM 1547 C CA . ASN A 1 194 ? -2.568 -8.188 -4.363 1 90.12 194 ASN A CA 1
ATOM 1548 C C . ASN A 1 194 ? -3.117 -6.82 -4.758 1 90.12 194 ASN A C 1
ATOM 1550 O O . ASN A 1 194 ? -2.891 -6.355 -5.879 1 90.12 194 ASN A O 1
ATOM 1554 N N . PRO A 1 195 ? -3.791 -6.168 -3.865 1 91.94 195 PRO A N 1
ATOM 1555 C CA . PRO A 1 195 ? -4.402 -4.883 -4.207 1 91.94 195 PRO A CA 1
ATOM 1556 C C . PRO A 1 195 ? -3.387 -3.865 -4.719 1 91.94 195 PRO A C 1
ATOM 1558 O O . PRO A 1 195 ? -3.678 -3.111 -5.652 1 91.94 195 PRO A O 1
ATOM 1561 N N . ILE A 1 196 ? -2.223 -3.863 -4.16 1 90.81 196 ILE A N 1
ATOM 1562 C CA . ILE A 1 196 ? -1.214 -2.889 -4.566 1 90.81 196 ILE A CA 1
ATOM 1563 C C . ILE A 1 196 ? -0.793 -3.152 -6.012 1 90.81 196 ILE A C 1
ATOM 1565 O O . ILE A 1 196 ? -0.5 -2.217 -6.758 1 90.81 196 ILE A O 1
ATOM 1569 N N . THR A 1 197 ? -0.739 -4.406 -6.395 1 83.06 197 THR A N 1
ATOM 1570 C CA . THR A 1 197 ? -0.426 -4.746 -7.777 1 83.06 197 THR A CA 1
ATOM 1571 C C . THR A 1 197 ? -1.498 -4.215 -8.719 1 83.06 197 THR A C 1
ATOM 1573 O O . THR A 1 197 ? -1.187 -3.711 -9.805 1 83.06 197 THR A O 1
ATOM 1576 N N . MET A 1 198 ? -2.754 -4.305 -8.281 1 83.56 198 MET A N 1
ATOM 1577 C CA . MET A 1 198 ? -3.857 -3.77 -9.07 1 83.56 198 MET A CA 1
ATOM 1578 C C . MET A 1 198 ? -3.729 -2.258 -9.227 1 83.56 198 MET A C 1
ATOM 1580 O O . MET A 1 198 ? -3.941 -1.723 -10.32 1 83.56 198 MET A O 1
ATOM 1584 N N . MET A 1 199 ? -3.338 -1.629 -8.164 1 84.88 199 MET A N 1
ATOM 1585 C CA . MET A 1 199 ? -3.188 -0.177 -8.203 1 84.88 199 MET A CA 1
ATOM 1586 C C . MET A 1 199 ? -2.037 0.229 -9.117 1 84.88 199 MET A C 1
ATOM 1588 O O . MET A 1 199 ? -2.174 1.154 -9.922 1 84.88 199 MET A O 1
ATOM 1592 N N . ARG A 1 200 ? -0.935 -0.462 -8.992 1 81 200 ARG A N 1
ATOM 1593 C CA . ARG A 1 200 ? 0.226 -0.182 -9.828 1 81 200 ARG A CA 1
ATOM 1594 C C . ARG A 1 200 ? -0.118 -0.331 -11.305 1 81 200 ARG A C 1
ATOM 1596 O O . ARG A 1 200 ? 0.316 0.473 -12.133 1 81 200 ARG A O 1
ATOM 1603 N N . ASN A 1 201 ? -0.858 -1.323 -11.562 1 76.5 201 ASN A N 1
ATOM 1604 C CA . ASN A 1 201 ? -1.222 -1.592 -12.945 1 76.5 201 ASN A CA 1
ATOM 1605 C C . ASN A 1 201 ? -2.131 -0.502 -13.508 1 76.5 201 ASN A C 1
ATOM 1607 O O . ASN A 1 201 ? -2.141 -0.258 -14.719 1 76.5 201 ASN A O 1
ATOM 1611 N N . ALA A 1 202 ? -2.881 0.113 -12.672 1 79 202 ALA A N 1
ATOM 1612 C CA . ALA A 1 202 ? -3.828 1.136 -13.109 1 79 202 ALA A CA 1
ATOM 1613 C C . ALA A 1 202 ? -3.119 2.463 -13.375 1 79 202 ALA A C 1
ATOM 1615 O O . ALA A 1 202 ? -3.686 3.363 -14 1 79 202 ALA A O 1
ATOM 1616 N N . LEU A 1 203 ? -1.908 2.514 -12.875 1 77.56 203 LEU A N 1
ATOM 1617 C CA . LEU A 1 203 ? -1.132 3.719 -13.148 1 77.56 203 LEU A CA 1
ATOM 1618 C C . LEU A 1 203 ? -0.734 3.791 -14.617 1 77.56 203 LEU A C 1
ATOM 1620 O O . LEU A 1 203 ? -0.893 2.818 -15.359 1 77.56 203 LEU A O 1
ATOM 1624 N N . GLY A 1 204 ? -0.339 4.93 -15.055 1 67.31 204 GLY A N 1
ATOM 1625 C CA . GLY A 1 204 ? 0.089 5.098 -16.438 1 67.31 204 GLY A CA 1
ATOM 1626 C C . GLY A 1 204 ? 1.32 4.285 -16.781 1 67.31 204 GLY A C 1
ATOM 1627 O O . GLY A 1 204 ? 2.01 3.781 -15.891 1 67.31 204 GLY A O 1
ATOM 1628 N N . LYS A 1 205 ? 1.637 4.039 -18.031 1 64.38 205 LYS A N 1
ATOM 1629 C CA . LYS A 1 205 ? 2.725 3.217 -18.547 1 64.38 205 LYS A CA 1
ATOM 1630 C C . LYS A 1 2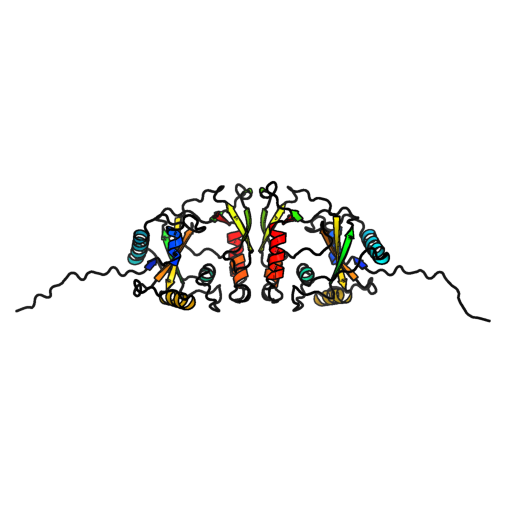05 ? 4.078 3.703 -18.031 1 64.38 205 LYS A C 1
ATOM 1632 O O . LYS A 1 205 ? 4.961 2.896 -17.734 1 64.38 205 LYS A O 1
ATOM 1637 N N . ASP A 1 206 ? 4.121 4.977 -17.812 1 65.12 206 ASP A N 1
ATOM 1638 C CA . ASP A 1 206 ? 5.387 5.555 -17.375 1 65.12 206 ASP A CA 1
ATOM 1639 C C . ASP A 1 206 ? 5.723 5.129 -15.938 1 65.12 206 ASP A C 1
ATOM 1641 O O . ASP A 1 206 ? 6.895 5.074 -15.562 1 65.12 206 ASP A O 1
ATOM 1645 N N . GLU A 1 207 ? 4.688 4.711 -15.266 1 66.81 207 GLU A N 1
ATOM 1646 C CA . GLU A 1 207 ? 4.883 4.336 -13.867 1 66.81 207 GLU A CA 1
ATOM 1647 C C . GLU A 1 207 ? 4.891 2.82 -13.703 1 66.81 207 GLU A C 1
ATOM 1649 O O . GLU A 1 207 ? 4.852 2.316 -12.578 1 66.81 207 GLU A O 1
ATOM 1654 N N . GLY A 1 208 ? 4.926 2.178 -14.859 1 61.66 208 GLY A N 1
ATOM 1655 C CA . GLY A 1 208 ? 4.969 0.724 -14.805 1 61.66 208 GLY A CA 1
ATOM 1656 C C . GLY A 1 208 ? 3.596 0.084 -14.883 1 61.66 208 GLY A C 1
ATOM 1657 O O . GLY A 1 208 ? 3.467 -1.137 -14.766 1 61.66 208 GLY A O 1
ATOM 1658 N N . GLY A 1 209 ? 2.557 1.114 -15.055 1 64.75 209 GLY A N 1
ATOM 1659 C CA . GLY A 1 209 ? 1.216 0.558 -15.133 1 64.75 209 GLY A CA 1
ATOM 1660 C C . GLY A 1 209 ? 0.732 0.367 -16.562 1 64.75 209 GLY A C 1
ATOM 1661 O O . GLY A 1 209 ? 1.464 0.645 -17.516 1 64.75 209 GLY A O 1
ATOM 1662 N N . SER A 1 210 ? -0.34 -0.374 -16.75 1 63.09 210 SER A N 1
ATOM 1663 C CA . SER A 1 210 ? -0.943 -0.644 -18.062 1 63.09 210 SER A CA 1
ATOM 1664 C C . SER A 1 210 ? -1.914 0.462 -18.453 1 63.09 210 SER A C 1
ATOM 1666 O O . SER A 1 210 ? -2.324 0.546 -19.609 1 63.09 210 SER A O 1
ATOM 1668 N N . GLY A 1 211 ? -2.244 1.412 -17.484 1 63.19 211 GLY A N 1
ATOM 1669 C CA . GLY A 1 211 ? -3.205 2.473 -17.75 1 63.19 211 GLY A CA 1
ATOM 1670 C C . GLY A 1 211 ? -4.641 1.988 -17.75 1 63.19 211 GLY A C 1
ATOM 1671 O O . GLY A 1 211 ? -5.562 2.756 -18.047 1 63.19 211 GLY A O 1
ATOM 1672 N N . VAL A 1 212 ? -4.852 0.661 -17.578 1 65.94 212 VAL A N 1
ATOM 1673 C CA . VAL A 1 212 ? -6.207 0.128 -17.516 1 65.94 212 VAL A CA 1
ATOM 1674 C C . VAL A 1 212 ? -6.852 0.496 -16.172 1 65.94 212 VAL A C 1
ATOM 1676 O O . VAL A 1 212 ? -6.227 0.358 -15.125 1 65.94 212 VAL A O 1
ATOM 1679 N N . PRO A 1 213 ? -8.078 1.004 -16.297 1 71 213 PRO A N 1
ATOM 1680 C CA . PRO A 1 213 ? -8.734 1.449 -15.07 1 71 213 PRO A CA 1
ATOM 1681 C C . PRO A 1 213 ? -8.945 0.315 -14.07 1 71 213 PRO A C 1
ATOM 1683 O O . PRO A 1 213 ? -9.195 -0.826 -14.469 1 71 213 PRO A O 1
ATOM 1686 N N . LEU A 1 214 ? -8.805 0.582 -12.883 1 78.94 214 LEU A N 1
ATOM 1687 C CA . LEU A 1 214 ? -9.023 -0.329 -11.758 1 78.94 214 LEU A CA 1
ATOM 1688 C C . LEU A 1 214 ? -10.508 -0.654 -11.602 1 78.94 214 LEU A C 1
ATOM 1690 O O . LEU A 1 214 ? -11.352 0.24 -11.672 1 78.94 214 LEU A O 1
ATOM 1694 N N . LYS A 1 215 ? -10.852 -1.941 -11.641 1 80.44 215 LYS A N 1
ATOM 1695 C CA . LYS A 1 215 ? -12.227 -2.35 -11.344 1 80.44 215 LYS A CA 1
ATOM 1696 C C . LYS A 1 215 ? -12.461 -2.424 -9.836 1 80.44 215 LYS A C 1
ATOM 1698 O O . LYS A 1 215 ? -11.875 -3.266 -9.148 1 80.44 215 LYS A O 1
ATOM 1703 N N . ARG A 1 216 ? -13.352 -1.68 -9.398 1 85.19 216 ARG A N 1
ATOM 1704 C CA . ARG A 1 216 ? -13.578 -1.506 -7.969 1 85.19 216 ARG A CA 1
ATOM 1705 C C . ARG A 1 216 ? -13.977 -2.826 -7.312 1 85.19 216 ARG A C 1
ATOM 1707 O O . ARG A 1 216 ? -13.453 -3.178 -6.254 1 85.19 216 ARG A O 1
ATOM 1714 N N . GLU A 1 217 ? -14.914 -3.602 -7.961 1 87 217 GLU A N 1
ATOM 1715 C CA . GLU A 1 217 ? -15.398 -4.844 -7.367 1 87 217 GLU A CA 1
ATOM 1716 C C . GLU A 1 217 ? -14.273 -5.859 -7.207 1 87 217 GLU A C 1
ATOM 1718 O O . GLU A 1 217 ? -14.141 -6.484 -6.152 1 87 217 GLU A O 1
ATOM 1723 N N . ALA A 1 218 ? -13.492 -6.004 -8.219 1 86.12 218 ALA A N 1
ATOM 1724 C CA . ALA A 1 218 ? -12.352 -6.926 -8.164 1 86.12 218 ALA A CA 1
ATOM 1725 C C . ALA A 1 218 ? -11.352 -6.488 -7.102 1 86.12 218 ALA A C 1
ATOM 1727 O O . ALA A 1 218 ? -10.781 -7.324 -6.395 1 86.12 218 ALA A O 1
ATOM 1728 N N . TYR A 1 219 ? -11.156 -5.176 -7.027 1 90.44 219 TYR A N 1
ATOM 1729 C CA . TYR A 1 219 ? -10.242 -4.629 -6.027 1 90.44 219 TYR A CA 1
ATOM 1730 C C . TYR A 1 219 ? -10.719 -4.953 -4.617 1 90.44 219 TYR A C 1
ATOM 1732 O O . TYR A 1 219 ? -9.938 -5.391 -3.775 1 90.44 219 TYR A O 1
ATOM 1740 N N . LEU A 1 220 ? -11.961 -4.777 -4.406 1 93.06 220 LEU A N 1
ATOM 1741 C CA . LEU A 1 220 ? -12.516 -5.008 -3.076 1 93.06 220 LEU A CA 1
ATOM 1742 C C . LEU A 1 220 ? -12.461 -6.488 -2.717 1 93.06 220 LEU A C 1
ATOM 1744 O O . LEU A 1 220 ? -12.281 -6.84 -1.551 1 93.06 220 LEU A O 1
ATOM 1748 N N . GLU A 1 221 ? -12.625 -7.367 -3.682 1 92.56 221 GLU A N 1
ATOM 1749 C CA . GLU A 1 221 ? -12.461 -8.797 -3.447 1 92.56 221 GLU A CA 1
ATOM 1750 C C . GLU A 1 221 ? -11.031 -9.133 -3.047 1 92.56 221 GLU A C 1
ATOM 1752 O O . GLU A 1 221 ? -10.805 -9.961 -2.16 1 92.56 221 GLU A O 1
ATOM 1757 N N . ALA A 1 222 ? -10.125 -8.492 -3.719 1 93 222 ALA A N 1
ATOM 1758 C CA . ALA A 1 222 ? -8.719 -8.672 -3.385 1 93 222 ALA A CA 1
ATOM 1759 C C . ALA A 1 222 ? -8.422 -8.203 -1.961 1 93 222 ALA A C 1
ATOM 1761 O O . ALA A 1 222 ? -7.734 -8.898 -1.205 1 93 222 ALA A O 1
ATOM 1762 N N . VAL A 1 223 ? -8.969 -7.07 -1.59 1 96.56 223 VAL A N 1
ATOM 1763 C CA . VAL A 1 223 ? -8.789 -6.535 -0.244 1 96.56 223 VAL A CA 1
ATOM 1764 C C . VAL A 1 223 ? -9.367 -7.512 0.78 1 96.56 223 VAL A C 1
ATOM 1766 O O . VAL A 1 223 ? -8.742 -7.789 1.804 1 96.56 223 VAL A O 1
ATOM 1769 N N . ALA A 1 224 ? -10.586 -8.031 0.511 1 96.94 224 ALA A N 1
ATOM 1770 C CA . ALA A 1 224 ? -11.227 -8.969 1.429 1 96.94 224 ALA A CA 1
ATOM 1771 C C . ALA A 1 224 ? -10.344 -10.188 1.674 1 96.94 224 ALA A C 1
ATOM 1773 O O . ALA A 1 224 ? -10.227 -10.664 2.807 1 96.94 224 ALA A O 1
ATOM 1774 N N . TYR A 1 225 ? -9.719 -10.695 0.714 1 96.44 225 TYR A N 1
ATOM 1775 C CA . TYR A 1 225 ? -8.852 -11.859 0.839 1 96.44 225 TYR A CA 1
ATOM 1776 C C . TYR A 1 225 ? -7.559 -11.508 1.571 1 96.44 225 TYR A C 1
ATOM 1778 O O . TYR A 1 225 ? -7.207 -12.141 2.564 1 96.44 225 TYR A O 1
ATOM 1786 N N . TRP A 1 226 ? -6.879 -10.438 1.166 1 97.25 226 TRP A N 1
ATOM 1787 C CA . TRP A 1 226 ? -5.523 -10.156 1.628 1 97.25 226 TRP A CA 1
ATOM 1788 C C . TRP A 1 226 ? -5.543 -9.453 2.982 1 97.25 226 TRP A C 1
ATOM 1790 O O . TRP A 1 226 ? -4.52 -9.383 3.666 1 97.25 226 TRP A O 1
ATOM 1800 N N . SER A 1 227 ? -6.684 -8.875 3.363 1 97.75 227 SER A N 1
ATOM 1801 C CA . SER A 1 227 ? -6.816 -8.391 4.73 1 97.75 227 SER A CA 1
ATOM 1802 C C . SER A 1 227 ? -6.723 -9.531 5.738 1 97.75 227 SER A C 1
ATOM 1804 O O . SER A 1 227 ? -6.367 -9.32 6.898 1 97.75 227 SER A O 1
ATOM 1806 N N . LYS A 1 228 ? -6.973 -10.727 5.25 1 97.75 228 LYS A N 1
ATOM 1807 C CA . LYS A 1 228 ? -7.004 -11.891 6.133 1 97.75 228 LYS A CA 1
ATOM 1808 C C . LYS A 1 228 ? -5.816 -12.812 5.871 1 97.75 228 LYS A C 1
ATOM 1810 O O . LYS A 1 228 ? -5.672 -13.844 6.531 1 97.75 228 LYS A O 1
ATOM 1815 N N . ASN A 1 229 ? -5.012 -12.477 4.891 1 97.12 229 ASN A N 1
ATOM 1816 C CA . ASN A 1 229 ? -3.869 -13.305 4.512 1 97.12 229 ASN A CA 1
ATOM 1817 C C . ASN A 1 229 ? -2.635 -12.453 4.219 1 97.12 229 ASN A C 1
ATOM 1819 O O . ASN A 1 229 ? -2.754 -11.289 3.84 1 97.12 229 ASN A O 1
ATOM 1823 N N . ALA A 1 230 ? -1.504 -12.961 4.445 1 97 230 ALA A N 1
ATOM 1824 C CA . ALA A 1 230 ? -0.241 -12.328 4.074 1 97 230 ALA A CA 1
ATOM 1825 C C . ALA A 1 230 ? 0.717 -13.336 3.451 1 97 230 ALA A C 1
ATOM 1827 O O . ALA A 1 230 ? 0.703 -14.516 3.809 1 97 230 ALA A O 1
ATOM 1828 N N . VAL A 1 231 ? 1.476 -12.93 2.525 1 94.12 231 VAL A N 1
ATOM 1829 C CA . VAL A 1 231 ? 2.465 -13.781 1.879 1 94.12 231 VAL A CA 1
ATOM 1830 C C . VAL A 1 231 ? 3.547 -14.172 2.883 1 94.12 231 VAL A C 1
ATOM 1832 O O . VAL A 1 231 ? 3.74 -13.492 3.893 1 94.12 231 VAL A O 1
ATOM 1835 N N . ILE A 1 232 ? 4.156 -15.273 2.623 1 93.31 232 ILE A N 1
ATOM 1836 C CA . ILE A 1 232 ? 5.301 -15.727 3.406 1 93.31 232 ILE A CA 1
ATOM 1837 C C . ILE A 1 232 ? 6.59 -15.484 2.625 1 93.31 232 ILE A C 1
ATOM 1839 O O . ILE A 1 232 ? 6.699 -15.875 1.46 1 93.31 232 ILE A O 1
ATOM 1843 N N . GLN A 1 233 ? 7.516 -14.781 3.271 1 87.75 233 GLN A N 1
ATOM 1844 C CA . GLN A 1 233 ? 8.766 -14.508 2.568 1 87.75 233 GLN A CA 1
ATOM 1845 C C . GLN A 1 233 ? 9.938 -14.422 3.543 1 87.75 233 GLN A C 1
ATOM 1847 O O . GLN A 1 233 ? 9.742 -14.141 4.727 1 87.75 233 GLN A O 1
ATOM 1852 N N . MET B 1 1 ? -10.211 79.5 16.375 1 26.83 1 MET B N 1
ATOM 1853 C CA . MET B 1 1 ? -10.75 78.375 17.172 1 26.83 1 MET B CA 1
ATOM 1854 C C . MET B 1 1 ? -10.359 77 16.578 1 26.83 1 MET B C 1
ATOM 1856 O O . MET B 1 1 ? -10.758 76.688 15.453 1 26.83 1 MET B O 1
ATOM 1860 N N . CYS B 1 2 ? -9.094 76.5 16.859 1 28.28 2 CYS B N 1
ATOM 1861 C CA . CYS B 1 2 ? -8.328 75.375 16.375 1 28.28 2 CYS B CA 1
ATOM 1862 C C . CYS B 1 2 ? -9.031 74.062 16.703 1 28.28 2 CYS B C 1
ATOM 1864 O O . CYS B 1 2 ? -9.305 73.75 17.875 1 28.28 2 CYS B O 1
ATOM 1866 N N . GLY B 1 3 ? -10.008 73.625 15.922 1 29.77 3 GLY B N 1
ATOM 1867 C CA . GLY B 1 3 ? -10.797 72.438 16.172 1 29.77 3 GLY B CA 1
ATOM 1868 C C . GLY B 1 3 ? -9.953 71.25 16.594 1 29.77 3 GLY B C 1
ATOM 1869 O O . GLY B 1 3 ? -8.906 71 16 1 29.77 3 GLY B O 1
ATOM 1870 N N . LYS B 1 4 ? -10.008 70.938 17.938 1 35.44 4 LYS B N 1
ATOM 1871 C CA . LYS B 1 4 ? -9.375 69.812 18.656 1 35.44 4 LYS B CA 1
ATOM 1872 C C . LYS B 1 4 ? -9.586 68.5 17.922 1 35.44 4 LYS B C 1
ATOM 1874 O O . LYS B 1 4 ? -10.727 68.062 17.703 1 35.44 4 LYS B O 1
ATOM 1879 N N . CYS B 1 5 ? -8.703 68.188 16.969 1 32.75 5 CYS B N 1
ATOM 1880 C CA . CYS B 1 5 ? -8.664 66.875 16.312 1 32.75 5 CYS B CA 1
ATOM 1881 C C . CYS B 1 5 ? -8.719 65.75 17.328 1 32.75 5 CYS B C 1
ATOM 1883 O O . CYS B 1 5 ? -7.871 65.625 18.219 1 32.75 5 CYS B O 1
ATOM 1885 N N . ASP B 1 6 ? -9.898 65.375 17.922 1 31.59 6 ASP B N 1
ATOM 1886 C CA . ASP B 1 6 ? -10.094 64.25 18.828 1 31.59 6 ASP B CA 1
ATOM 1887 C C . ASP B 1 6 ? -9.344 63.031 18.328 1 31.59 6 ASP B C 1
AT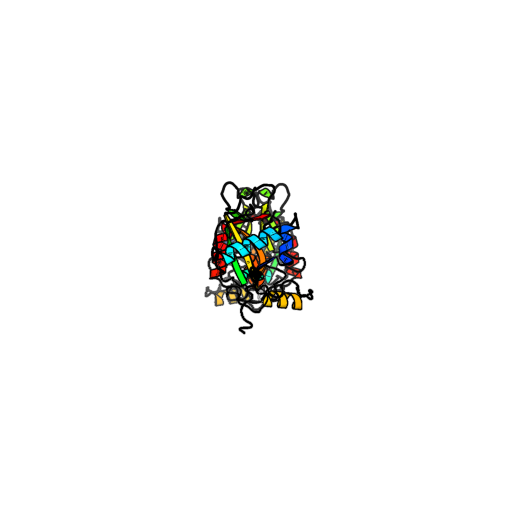OM 1889 O O . ASP B 1 6 ? -9.609 62.531 17.234 1 31.59 6 ASP B O 1
ATOM 1893 N N . SER B 1 7 ? -8.016 62.875 18.516 1 33.25 7 SER B N 1
ATOM 1894 C CA . SER B 1 7 ? -7.184 61.688 18.344 1 33.25 7 SER B CA 1
ATOM 1895 C C . SER B 1 7 ? -7.828 60.469 18.969 1 33.25 7 SER B C 1
ATOM 1897 O O . SER B 1 7 ? -7.691 60.25 20.172 1 33.25 7 SER B O 1
ATOM 1899 N N . SER B 1 8 ? -9.117 60.25 18.812 1 35.56 8 SER B N 1
ATOM 1900 C CA . SER B 1 8 ? -9.57 59 19.391 1 35.56 8 SER B CA 1
ATOM 1901 C C . SER B 1 8 ? -8.578 57.875 19.125 1 35.56 8 SER B C 1
ATOM 1903 O O . SER B 1 8 ? -8.008 57.781 18.031 1 35.56 8 SER B O 1
ATOM 1905 N N . PRO B 1 9 ? -7.895 57.375 20.109 1 37.84 9 PRO B N 1
ATOM 1906 C CA . PRO B 1 9 ? -6.945 56.281 19.891 1 37.84 9 PRO B CA 1
ATOM 1907 C C . PRO B 1 9 ? -7.496 55.219 18.953 1 37.84 9 PRO B C 1
ATOM 1909 O O . PRO B 1 9 ? -8.625 54.75 19.141 1 37.84 9 PRO B O 1
ATOM 1912 N N . GLY B 1 10 ? -7.367 55.312 17.656 1 35.66 10 GLY B N 1
ATOM 1913 C CA . GLY B 1 10 ? -7.719 54.344 16.641 1 35.66 10 GLY B CA 1
ATOM 1914 C C . GLY B 1 10 ? -7.582 52.906 17.141 1 35.66 10 GLY B C 1
ATOM 1915 O O . GLY B 1 10 ? -6.578 52.531 17.75 1 35.66 10 GLY B O 1
ATOM 1916 N N . ARG B 1 11 ? -8.609 52.312 17.703 1 38.62 11 ARG B N 1
ATOM 1917 C CA . ARG B 1 11 ? -8.609 50.875 17.938 1 38.62 11 ARG B CA 1
ATOM 1918 C C . ARG B 1 11 ? -7.77 50.156 16.891 1 38.62 11 ARG B C 1
ATOM 1920 O O . ARG B 1 11 ? -8.125 50.094 15.719 1 38.62 11 ARG B O 1
ATOM 1927 N N . TRP B 1 12 ? -6.488 50.219 16.828 1 38.06 12 TRP B N 1
ATOM 1928 C CA . TRP B 1 12 ? -5.617 49.344 16.031 1 38.06 12 TRP B CA 1
ATOM 1929 C C . TRP B 1 12 ? -6.211 47.938 15.906 1 38.06 12 TRP B C 1
ATOM 1931 O O . TRP B 1 12 ? -6.383 47.25 16.891 1 38.06 12 TRP B O 1
ATOM 1941 N N . ARG B 1 13 ? -7.34 47.781 15.297 1 45.12 13 ARG B N 1
ATOM 1942 C CA . ARG B 1 13 ? -7.805 46.406 15 1 45.12 13 ARG B CA 1
ATOM 1943 C C . ARG B 1 13 ? -6.637 45.5 14.68 1 45.12 13 ARG B C 1
ATOM 1945 O O . ARG B 1 13 ? -5.863 45.75 13.758 1 45.12 13 ARG B O 1
ATOM 1952 N N . LEU B 1 14 ? -6 44.906 15.617 1 54.78 14 LEU B N 1
ATOM 1953 C CA . LEU B 1 14 ? -5.035 43.812 15.406 1 54.78 14 LEU B CA 1
ATOM 1954 C C . LEU B 1 14 ? -5.391 43 14.172 1 54.78 14 LEU B C 1
ATOM 1956 O O . LEU B 1 14 ? -6.539 42.594 14.008 1 54.78 14 LEU B O 1
ATOM 1960 N N . ILE B 1 15 ? -4.84 43.406 12.984 1 65.62 15 ILE B N 1
ATOM 1961 C CA . ILE B 1 15 ? -5.02 42.656 11.742 1 65.62 15 ILE B CA 1
ATOM 1962 C C . ILE B 1 15 ? -4.914 41.156 12.016 1 65.62 15 ILE B C 1
ATOM 1964 O O . ILE B 1 15 ? -3.922 40.719 12.586 1 65.62 15 ILE B O 1
ATOM 1968 N N . VAL B 1 16 ? -6.016 40.594 12.062 1 79.94 16 VAL B N 1
ATOM 1969 C CA . VAL B 1 16 ? -6.062 39.125 12.18 1 79.94 16 VAL B CA 1
ATOM 1970 C C . VAL B 1 16 ? -5.73 38.5 10.828 1 79.94 16 VAL B C 1
ATOM 1972 O O . VAL B 1 16 ? -6.336 38.844 9.805 1 79.94 16 VAL B O 1
ATOM 1975 N N . TRP B 1 17 ? -4.715 37.688 10.859 1 89.25 17 TRP B N 1
ATOM 1976 C CA . TRP B 1 17 ? -4.207 37.125 9.617 1 89.25 17 TRP B CA 1
ATOM 1977 C C . TRP B 1 17 ? -4.766 35.719 9.406 1 89.25 17 TRP B C 1
ATOM 1979 O O . TRP B 1 17 ? -4.875 35.25 8.266 1 89.25 17 TRP B O 1
ATOM 1989 N N . THR B 1 18 ? -5.059 35.094 10.531 1 93.56 18 THR B N 1
ATOM 1990 C CA . THR B 1 18 ? -5.516 33.719 10.406 1 93.56 18 THR B CA 1
ATOM 1991 C C . THR B 1 18 ? -6.715 33.469 11.312 1 93.56 18 THR B C 1
ATOM 1993 O O . THR B 1 18 ? -6.906 34.156 12.312 1 93.56 18 THR B O 1
ATOM 1996 N N . TRP B 1 19 ? -7.531 32.562 10.977 1 94.12 19 TRP B N 1
ATOM 1997 C CA . TRP B 1 19 ? -8.586 32.031 11.82 1 94.12 19 TRP B CA 1
ATOM 1998 C C . TRP B 1 19 ? -8.617 30.5 11.75 1 94.12 19 TRP B C 1
ATOM 2000 O O . TRP B 1 19 ? -8.133 29.922 10.781 1 94.12 19 TRP B O 1
ATOM 2010 N N . VAL B 1 20 ? -9.086 29.859 12.758 1 94.56 20 VAL B N 1
ATOM 2011 C CA . VAL B 1 20 ? -9.25 28.406 12.773 1 94.56 20 VAL B CA 1
ATOM 2012 C C . VAL B 1 20 ? -10.523 28.016 12.016 1 94.56 20 VAL B C 1
ATOM 2014 O O . VAL B 1 20 ? -11.633 28.328 12.461 1 94.56 20 VAL B O 1
ATOM 2017 N N . ASP B 1 21 ? -10.367 27.391 10.922 1 91.12 21 ASP B N 1
ATOM 2018 C CA . ASP B 1 21 ? -11.5 26.953 10.117 1 91.12 21 ASP B CA 1
ATOM 2019 C C . ASP B 1 21 ? -12.281 25.844 10.812 1 91.12 21 ASP B C 1
ATOM 2021 O O . ASP B 1 21 ? -11.727 25.094 11.625 1 91.12 21 ASP B O 1
ATOM 2025 N N . ALA B 1 22 ? -13.531 25.688 10.391 1 87.94 22 ALA B N 1
ATOM 2026 C CA . ALA B 1 22 ? -14.422 24.688 10.977 1 87.94 22 ALA B CA 1
ATOM 2027 C C . ALA B 1 22 ? -13.852 23.281 10.812 1 87.94 22 ALA B C 1
ATOM 2029 O O . ALA B 1 22 ? -14.023 22.422 11.695 1 87.94 22 ALA B O 1
ATOM 2030 N N . PHE B 1 23 ? -13.164 23.062 9.781 1 86.62 23 PHE B N 1
ATOM 2031 C CA . PHE B 1 23 ? -12.586 21.766 9.5 1 86.62 23 PHE B CA 1
ATOM 2032 C C . PHE B 1 23 ? -11.5 21.422 10.516 1 86.62 23 PHE B C 1
ATOM 2034 O O . PHE B 1 23 ? -11.328 20.266 10.883 1 86.62 23 PHE B O 1
ATOM 2041 N N . CYS B 1 24 ? -10.828 22.359 10.922 1 92.56 24 CYS B N 1
ATOM 2042 C CA . CYS B 1 24 ? -9.711 22.172 11.844 1 92.56 24 CYS B CA 1
ATOM 2043 C C . CYS B 1 24 ? -10.219 21.953 13.266 1 92.56 24 CYS B C 1
ATOM 2045 O O . CYS B 1 24 ? -9.477 21.453 14.117 1 92.56 24 CYS B O 1
ATOM 2047 N N . LEU B 1 25 ? -11.445 22.234 13.516 1 93.56 25 LEU B N 1
ATOM 2048 C CA . LEU B 1 25 ? -11.977 22.172 14.867 1 93.56 25 LEU B CA 1
ATOM 2049 C C . LEU B 1 25 ? -11.969 20.734 15.391 1 93.56 25 LEU B C 1
ATOM 2051 O O . LEU B 1 25 ? -11.953 20.516 16.609 1 93.56 25 LEU B O 1
ATOM 2055 N N . ARG B 1 26 ? -11.938 19.766 14.492 1 92.12 26 ARG B N 1
ATOM 2056 C CA . ARG B 1 26 ? -11.906 18.375 14.906 1 92.12 26 ARG B CA 1
ATOM 2057 C C . ARG B 1 26 ? -10.633 18.062 15.688 1 92.12 26 ARG B C 1
ATOM 2059 O O . ARG B 1 26 ? -10.625 17.172 16.531 1 92.12 26 ARG B O 1
ATOM 2066 N N . GLN B 1 27 ? -9.578 18.75 15.438 1 94.69 27 GLN B N 1
ATOM 2067 C CA . GLN B 1 27 ? -8.305 18.516 16.109 1 94.69 27 GLN B CA 1
ATOM 2068 C C . GLN B 1 27 ? -8.336 19.031 17.547 1 94.69 27 GLN B C 1
ATOM 2070 O O . GLN B 1 27 ? -7.492 18.672 18.375 1 94.69 27 GLN B O 1
ATOM 2075 N N . PHE B 1 28 ? -9.328 19.875 17.875 1 96.31 28 PHE B N 1
ATOM 2076 C CA . PHE B 1 28 ? -9.5 20.422 19.219 1 96.31 28 PHE B CA 1
ATOM 2077 C C . PHE B 1 28 ? -10.602 19.688 19.969 1 96.31 28 PHE B C 1
ATOM 2079 O O . PHE B 1 28 ? -10.484 19.453 21.188 1 96.31 28 PHE B O 1
ATOM 2086 N N . ASP B 1 29 ? -11.578 19.219 19.172 1 95.25 29 ASP B N 1
ATOM 2087 C CA . ASP B 1 29 ? -12.836 18.859 19.828 1 95.25 29 ASP B CA 1
ATOM 2088 C C . ASP B 1 29 ? -13.047 17.344 19.812 1 95.25 29 ASP B C 1
ATOM 2090 O O . ASP B 1 29 ? -13.758 16.812 20.656 1 95.25 29 ASP B O 1
ATOM 2094 N N . ASP B 1 30 ? -12.539 16.672 18.844 1 93.06 30 ASP B N 1
ATOM 2095 C CA . ASP B 1 30 ? -12.773 15.242 18.688 1 93.06 30 ASP B CA 1
ATOM 2096 C C . ASP B 1 30 ? -11.695 14.43 19.406 1 93.06 30 ASP B C 1
ATOM 2098 O O . ASP B 1 30 ? -10.57 14.312 18.922 1 93.06 30 ASP B O 1
ATOM 2102 N N . PRO B 1 31 ? -12.008 13.781 20.484 1 88.56 31 PRO B N 1
ATOM 2103 C CA . PRO B 1 31 ? -11.008 12.992 21.219 1 88.56 31 PRO B CA 1
ATOM 2104 C C . PRO B 1 31 ? -10.57 11.742 20.453 1 88.56 31 PRO B C 1
ATOM 2106 O O . PRO B 1 31 ? -9.547 11.133 20.797 1 88.56 31 PRO B O 1
ATOM 2109 N N . ASN B 1 32 ? -11.32 11.43 19.438 1 85.12 32 ASN B N 1
ATOM 2110 C CA . ASN B 1 32 ? -11.008 10.227 18.656 1 85.12 32 ASN B CA 1
ATOM 2111 C C . ASN B 1 32 ? -10.312 10.57 17.344 1 85.12 32 ASN B C 1
ATOM 2113 O O . ASN B 1 32 ? -10.094 9.695 16.516 1 85.12 32 ASN B O 1
ATOM 2117 N N . TYR B 1 33 ? -10.062 11.836 17.234 1 88 33 TYR B N 1
ATOM 2118 C CA . TYR B 1 33 ? -9.359 12.227 16.016 1 88 33 TYR B CA 1
ATOM 2119 C C . TYR B 1 33 ? -8.008 11.539 15.93 1 88 33 TYR B C 1
ATOM 2121 O O . TYR B 1 33 ? -7.23 11.547 16.891 1 88 33 TYR B O 1
ATOM 2129 N N . LYS B 1 34 ? -7.598 11 14.719 1 81.19 34 LYS B N 1
ATOM 2130 C CA . LYS B 1 34 ? -6.41 10.164 14.57 1 81.19 34 LYS B CA 1
ATOM 2131 C C . LYS B 1 34 ? -5.18 11.008 14.258 1 81.19 34 LYS B C 1
ATOM 2133 O O . LYS B 1 34 ? -4.047 10.531 14.391 1 81.19 34 LYS B O 1
ATOM 2138 N N . GLY B 1 35 ? -5.363 12.234 13.938 1 87.44 35 GLY B N 1
ATOM 2139 C CA . GLY B 1 35 ? -4.238 13.117 13.695 1 87.44 35 GLY B CA 1
ATOM 2140 C C . GLY B 1 35 ? -3.795 13.875 14.93 1 87.44 35 GLY B C 1
ATOM 2141 O O . GLY B 1 35 ? -3.98 13.406 16.062 1 87.44 35 GLY B O 1
ATOM 2142 N N . THR B 1 36 ? -3.146 14.969 14.742 1 93.12 36 THR B N 1
ATOM 2143 C CA . THR B 1 36 ? -2.656 15.797 15.836 1 93.12 36 THR B CA 1
ATOM 2144 C C . THR B 1 36 ? -3.816 16.344 16.672 1 93.12 36 THR B C 1
ATOM 2146 O O . THR B 1 36 ? -4.688 17.047 16.141 1 93.12 36 THR B O 1
ATOM 2149 N N . GLN B 1 37 ? -3.77 16 17.859 1 93.12 37 GLN B N 1
ATOM 2150 C CA . GLN B 1 37 ? -4.754 16.531 18.797 1 93.12 37 GLN B CA 1
ATOM 2151 C C . GLN B 1 37 ? -4.207 17.75 19.531 1 93.12 37 GLN B C 1
ATOM 2153 O O . GLN B 1 37 ? -3.074 17.734 20.016 1 93.12 37 GLN B O 1
ATOM 2158 N N . LEU B 1 38 ? -5.043 18.734 19.547 1 96.62 38 LEU B N 1
ATOM 2159 C CA . LEU B 1 38 ? -4.652 20 20.172 1 96.62 38 LEU B CA 1
ATOM 2160 C C . LEU B 1 38 ? -5.465 20.25 21.438 1 96.62 38 LEU B C 1
ATOM 2162 O O . LEU B 1 38 ? -6.617 20.688 21.375 1 96.62 38 LEU B O 1
ATOM 2166 N N . HIS B 1 39 ? -4.832 20 22.562 1 94.75 39 HIS B N 1
ATOM 2167 C CA . HIS B 1 39 ? -5.477 20.266 23.844 1 94.75 39 HIS B CA 1
ATOM 2168 C C . HIS B 1 39 ? -5.23 21.703 24.297 1 94.75 39 HIS B C 1
ATOM 2170 O O . HIS B 1 39 ? -4.535 21.922 25.297 1 94.75 39 HIS B O 1
ATOM 2176 N N . HIS B 1 40 ? -5.855 22.594 23.703 1 95.94 40 HIS B N 1
ATOM 2177 C CA . HIS B 1 40 ? -5.68 24.031 23.922 1 95.94 40 HIS B CA 1
ATOM 2178 C C . HIS B 1 40 ? -6.941 24.797 23.547 1 95.94 40 HIS B C 1
ATOM 2180 O O . HIS B 1 40 ? -7.766 24.312 22.766 1 95.94 40 HIS B O 1
ATOM 2186 N N . ASP B 1 41 ? -7.074 25.938 24.188 1 96.5 41 ASP B N 1
ATOM 2187 C CA . ASP B 1 41 ? -8.195 26.797 23.812 1 96.5 41 ASP B CA 1
ATOM 2188 C C . ASP B 1 41 ? -8.055 27.281 22.375 1 96.5 41 ASP B C 1
ATOM 2190 O O . ASP B 1 41 ? -6.992 27.766 21.969 1 96.5 41 ASP B O 1
ATOM 2194 N N . LYS B 1 42 ? -9.109 27.203 21.609 1 95.25 42 LYS B N 1
ATOM 2195 C CA . LYS B 1 42 ? -9.102 27.531 20.188 1 95.25 42 LYS B CA 1
ATOM 2196 C C . LYS B 1 42 ? -8.758 29 19.969 1 95.25 42 LYS B C 1
ATOM 2198 O O . LYS B 1 42 ? -7.945 29.344 19.109 1 95.25 42 LYS B O 1
ATOM 2203 N N . MET B 1 43 ? -9.398 29.828 20.719 1 93.62 43 MET B N 1
ATOM 2204 C CA . MET B 1 43 ? -9.188 31.266 20.562 1 93.62 43 MET B CA 1
ATOM 2205 C C . MET B 1 43 ? -7.758 31.641 20.953 1 93.62 43 MET B C 1
ATOM 2207 O O . MET B 1 43 ? -7.141 32.5 20.312 1 93.62 43 MET B O 1
ATOM 2211 N N . ALA B 1 44 ? -7.281 31.031 22.016 1 96.19 44 ALA B N 1
ATOM 2212 C CA . ALA B 1 44 ? -5.91 31.281 22.453 1 96.19 44 ALA B CA 1
ATOM 2213 C C . ALA B 1 44 ? -4.906 30.797 21.406 1 96.19 44 ALA B C 1
ATOM 2215 O O . ALA B 1 44 ? -3.875 31.438 21.188 1 96.19 44 ALA B O 1
ATOM 2216 N N . PHE B 1 45 ? -5.219 29.656 20.797 1 97.25 45 PHE B N 1
ATOM 2217 C CA . PHE B 1 45 ? -4.367 29.125 19.734 1 97.25 45 PHE B CA 1
ATOM 2218 C C . PHE B 1 45 ? -4.293 30.109 18.578 1 97.25 45 PHE B C 1
ATOM 2220 O O . PHE B 1 45 ? -3.199 30.469 18.125 1 97.25 45 PHE B O 1
ATOM 2227 N N . GLU B 1 46 ? -5.426 30.484 18.125 1 94.88 46 GLU B N 1
ATOM 2228 C CA . GLU B 1 46 ? -5.527 31.453 17.031 1 94.88 46 GLU B CA 1
ATOM 2229 C C . GLU B 1 46 ? -4.77 32.75 17.344 1 94.88 46 GLU B C 1
ATOM 2231 O O . GLU B 1 46 ? -4.016 33.25 16.516 1 94.88 46 GLU B O 1
ATOM 2236 N N . ALA B 1 47 ? -4.98 33.281 18.516 1 94.88 47 ALA B N 1
ATOM 2237 C CA . ALA B 1 47 ? -4.328 34.5 18.938 1 94.88 47 ALA B CA 1
ATOM 2238 C C . ALA B 1 47 ? -2.811 34.375 18.922 1 94.88 47 ALA B C 1
ATOM 2240 O O . ALA B 1 47 ? -2.098 35.281 18.484 1 94.88 47 ALA B O 1
ATOM 2241 N N . LYS B 1 48 ? -2.355 33.219 19.406 1 95.94 48 LYS B N 1
ATOM 2242 C CA . LYS B 1 48 ? -0.915 32.969 19.453 1 95.94 48 LYS B CA 1
ATOM 2243 C C . LYS B 1 48 ? -0.325 32.906 18.047 1 95.94 48 LYS B C 1
ATOM 2245 O O . LYS B 1 48 ? 0.75 33.469 17.797 1 95.94 48 LYS B O 1
ATOM 2250 N N . ILE B 1 49 ? -1.008 32.188 17.141 1 95.88 49 ILE B N 1
ATOM 2251 C CA . ILE B 1 49 ? -0.546 32.094 15.758 1 95.88 49 ILE B CA 1
ATOM 2252 C C . ILE B 1 49 ? -0.47 33.5 15.148 1 95.88 49 ILE B C 1
ATOM 2254 O O . ILE B 1 49 ? 0.525 33.844 14.508 1 95.88 49 ILE B O 1
ATOM 2258 N N . ASN B 1 50 ? -1.496 34.312 15.305 1 94.5 50 ASN B N 1
ATOM 2259 C CA . ASN B 1 50 ? -1.523 35.688 14.789 1 94.5 50 ASN B CA 1
ATOM 2260 C C . ASN B 1 50 ? -0.416 36.531 15.398 1 94.5 50 ASN B C 1
ATOM 2262 O O . ASN B 1 50 ? 0.201 37.344 14.711 1 94.5 50 ASN B O 1
ATOM 2266 N N . GLU B 1 51 ? -0.174 36.344 16.625 1 94.19 51 GLU B N 1
ATOM 2267 C CA . GLU B 1 51 ? 0.901 37.031 17.312 1 94.19 51 GLU B CA 1
ATOM 2268 C C . GLU B 1 51 ? 2.258 36.719 16.703 1 94.19 51 GLU B C 1
ATOM 2270 O O . GLU B 1 51 ? 3.051 37.625 16.406 1 94.19 51 GLU B O 1
ATOM 2275 N N . LEU B 1 52 ? 2.488 35.438 16.5 1 92.69 52 LEU B N 1
ATOM 2276 C CA . LEU B 1 52 ? 3.75 35 15.922 1 92.69 52 LEU B CA 1
ATOM 2277 C C . LEU B 1 52 ? 3.926 35.562 14.516 1 92.69 52 LEU B C 1
ATOM 2279 O O . LEU B 1 52 ? 5.031 35.969 14.133 1 92.69 52 LEU B O 1
ATOM 2283 N N . PHE B 1 53 ? 2.867 35.531 13.836 1 87.19 53 PHE B N 1
ATOM 2284 C CA . PHE B 1 53 ? 2.893 36.062 12.477 1 87.19 53 PHE B CA 1
ATOM 2285 C C . PHE B 1 53 ? 3.156 37.562 12.492 1 87.19 53 PHE B C 1
ATOM 2287 O O . PHE B 1 53 ? 3.99 38.062 11.734 1 87.19 53 PHE B O 1
ATOM 2294 N N . ASP B 1 54 ? 2.492 38.344 13.344 1 87.19 54 ASP B N 1
ATOM 2295 C CA . ASP B 1 54 ? 2.598 39.812 13.453 1 87.19 54 ASP B CA 1
ATOM 2296 C C . ASP B 1 54 ? 4.004 40.219 13.867 1 87.19 54 ASP B C 1
ATOM 2298 O O . ASP B 1 54 ? 4.508 41.25 13.43 1 87.19 54 ASP B O 1
ATOM 2302 N N . ASN B 1 55 ? 4.555 39.406 14.664 1 88.88 55 ASN B N 1
ATOM 2303 C CA . ASN B 1 55 ? 5.891 39.688 15.172 1 88.88 55 ASN B CA 1
ATOM 2304 C C . ASN B 1 55 ? 6.969 39.312 14.156 1 88.88 55 ASN B C 1
ATOM 2306 O O . ASN B 1 55 ? 8.156 39.531 14.398 1 88.88 55 ASN B O 1
ATOM 2310 N N . ASN B 1 56 ? 6.559 38.781 13.016 1 85.44 56 ASN B N 1
ATOM 2311 C CA . ASN B 1 56 ? 7.484 38.312 11.984 1 85.44 56 ASN B CA 1
ATOM 2312 C C . ASN B 1 56 ? 8.398 37.219 12.508 1 85.44 56 ASN B C 1
ATOM 2314 O O . ASN B 1 56 ? 9.57 37.156 12.133 1 85.44 56 ASN B O 1
ATOM 2318 N N . ASP B 1 57 ? 7.93 36.5 13.453 1 87.31 57 ASP B N 1
ATOM 2319 C CA . ASP B 1 57 ? 8.688 35.375 14.008 1 87.31 57 ASP B CA 1
ATOM 2320 C C . ASP B 1 57 ? 8.641 34.156 13.086 1 87.31 57 ASP B C 1
ATOM 2322 O O . ASP B 1 57 ? 9.453 33.25 13.219 1 87.31 57 ASP B O 1
ATOM 2326 N N . VAL B 1 58 ? 7.598 34.188 12.227 1 88.81 58 VAL B N 1
ATOM 2327 C CA . VAL B 1 58 ? 7.41 33.062 11.305 1 88.81 58 VAL B CA 1
ATOM 2328 C C . VAL B 1 58 ? 7.066 33.594 9.914 1 88.81 58 VAL B C 1
ATOM 2330 O O . VAL B 1 58 ? 6.582 34.719 9.773 1 88.81 58 VAL B O 1
ATOM 2333 N N . ALA B 1 59 ? 7.414 32.844 8.922 1 90.62 59 ALA B N 1
ATOM 2334 C CA . ALA B 1 59 ? 7.152 33.219 7.539 1 90.62 59 ALA B CA 1
ATOM 2335 C C . ALA B 1 59 ? 6.242 32.188 6.863 1 90.62 59 ALA B C 1
ATOM 2337 O O . ALA B 1 59 ? 6.301 31 7.168 1 90.62 59 ALA B O 1
ATOM 2338 N N . LEU B 1 60 ? 5.441 32.75 5.984 1 91 60 LEU B N 1
ATOM 2339 C CA . LEU B 1 60 ? 4.641 31.844 5.148 1 91 60 LEU B CA 1
ATOM 2340 C C . LEU B 1 60 ? 5.523 31.062 4.191 1 91 60 LEU B C 1
ATOM 2342 O O . LEU B 1 60 ? 6.383 31.625 3.52 1 91 60 LEU B O 1
ATOM 2346 N N . VAL B 1 61 ? 5.328 29.797 4.207 1 92.12 61 VAL B N 1
ATOM 2347 C CA . VAL B 1 61 ? 6.043 28.906 3.293 1 92.12 61 VAL B CA 1
ATOM 2348 C C . VAL B 1 61 ? 5.062 28.297 2.299 1 92.12 61 VAL B C 1
ATOM 2350 O O . VAL B 1 61 ? 3.975 27.859 2.682 1 92.12 61 VAL B O 1
ATOM 2353 N N . ASP B 1 62 ? 5.453 28.203 1.043 1 89.31 62 ASP B N 1
ATOM 2354 C CA . ASP B 1 62 ? 4.59 27.641 0.012 1 89.31 62 ASP B CA 1
ATOM 2355 C C . ASP B 1 62 ? 4.297 26.172 0.289 1 89.31 62 ASP B C 1
ATOM 2357 O O . ASP B 1 62 ? 5.191 25.406 0.667 1 89.31 62 ASP B O 1
ATOM 2361 N N . GLY B 1 63 ? 2.975 25.859 0.135 1 84.88 63 GLY B N 1
ATOM 2362 C CA . GLY B 1 63 ? 2.58 24.469 0.241 1 84.88 63 GLY B CA 1
ATOM 2363 C C . GLY B 1 63 ? 2.502 23.766 -1.103 1 84.88 63 GLY B C 1
ATOM 2364 O O . GLY B 1 63 ? 2.318 24.406 -2.137 1 84.88 63 GLY B O 1
ATOM 2365 N N . TYR B 1 64 ? 2.664 22.5 -0.981 1 76.19 64 TYR B N 1
ATOM 2366 C CA . TYR B 1 64 ? 2.525 21.703 -2.189 1 76.19 64 TYR B CA 1
ATOM 2367 C C . TYR B 1 64 ? 1.105 21.172 -2.33 1 76.19 64 TYR B C 1
ATOM 2369 O O . TYR B 1 64 ? 0.382 21.047 -1.339 1 76.19 64 TYR B O 1
ATOM 2377 N N . ILE B 1 65 ? 0.72 20.953 -3.51 1 66.62 65 ILE B N 1
ATOM 2378 C CA . ILE B 1 65 ? -0.593 20.391 -3.807 1 66.62 65 ILE B CA 1
ATOM 2379 C C . ILE B 1 65 ? -0.76 19.062 -3.084 1 66.62 65 ILE B C 1
ATOM 2381 O O . ILE B 1 65 ? -1.868 18.688 -2.682 1 66.62 65 ILE B O 1
ATOM 2385 N N . SER B 1 66 ? 0.397 18.438 -2.844 1 66 66 SER B N 1
ATOM 2386 C CA . SER B 1 66 ? 0.369 17.172 -2.135 1 66 66 SER B CA 1
ATOM 2387 C C . SER B 1 66 ? -0.285 17.312 -0.764 1 66 66 SER B C 1
ATOM 2389 O O . SER B 1 66 ? -0.992 16.406 -0.309 1 66 66 SER B O 1
ATOM 2391 N N . THR B 1 67 ? -0.072 18.359 -0.144 1 66 67 THR B N 1
ATOM 2392 C CA . THR B 1 67 ? -0.685 18.641 1.152 1 66 67 THR B CA 1
ATOM 2393 C C . THR B 1 67 ? -2.203 18.719 1.025 1 66 67 THR B C 1
ATOM 2395 O O . THR B 1 67 ? -2.932 18.188 1.859 1 66 67 THR B O 1
ATOM 2398 N N . CYS B 1 68 ? -2.637 19.328 -0.027 1 62.38 68 CYS B N 1
ATOM 2399 C CA . CYS B 1 68 ? -4.062 19.547 -0.258 1 62.38 68 CYS B CA 1
ATOM 2400 C C . CYS B 1 68 ? -4.77 18.219 -0.527 1 62.38 68 CYS B C 1
ATOM 2402 O O . CYS B 1 68 ? -5.891 18 -0.067 1 62.38 68 CYS B O 1
ATOM 2404 N N . LEU B 1 69 ? -4.035 17.375 -1.191 1 60.81 69 LEU B N 1
ATOM 2405 C CA . LEU B 1 69 ? -4.613 16.094 -1.604 1 60.81 69 LEU B CA 1
ATOM 2406 C C . LEU B 1 69 ? -4.707 15.133 -0.424 1 60.81 69 LEU B C 1
ATOM 2408 O O . LEU B 1 69 ? -5.465 14.164 -0.468 1 60.81 69 LEU B O 1
ATOM 2412 N N . SER B 1 70 ? -4.016 15.445 0.577 1 63.19 70 SER B N 1
ATOM 2413 C CA . SER B 1 70 ? -4.062 14.609 1.771 1 63.19 70 SER B CA 1
ATOM 2414 C C . SER B 1 70 ? -5.262 14.953 2.646 1 63.19 70 SER B C 1
ATOM 2416 O O . SER B 1 70 ? -5.594 14.211 3.574 1 63.19 70 SER B O 1
ATOM 2418 N N . ILE B 1 71 ? -6.023 16.062 2.264 1 63.44 71 ILE B N 1
ATOM 2419 C CA . ILE B 1 71 ? -7.164 16.516 3.049 1 63.44 71 ILE B CA 1
ATOM 2420 C C . ILE B 1 71 ? -8.461 16.219 2.303 1 63.44 71 ILE B C 1
ATOM 2422 O O . ILE B 1 71 ? -8.781 16.891 1.313 1 63.44 71 ILE B O 1
ATOM 2426 N N . PRO B 1 72 ? -9.195 15.188 2.635 1 60.91 72 PRO B N 1
ATOM 2427 C CA . PRO B 1 72 ? -10.336 14.648 1.889 1 60.91 72 PRO B CA 1
ATOM 2428 C C . PRO B 1 72 ? -11.32 15.734 1.461 1 60.91 72 PRO B C 1
ATOM 2430 O O . PRO B 1 72 ? -11.891 15.664 0.367 1 60.91 72 PRO B O 1
ATOM 2433 N N . ARG B 1 73 ? -11.719 16.688 2.23 1 58.59 73 ARG B N 1
ATOM 2434 C CA . ARG B 1 73 ? -12.758 17.656 1.907 1 58.59 73 ARG B CA 1
ATOM 2435 C C . ARG B 1 73 ? -12.273 18.641 0.836 1 58.59 73 ARG B C 1
ATOM 2437 O O . ARG B 1 73 ? -13.086 19.234 0.121 1 58.59 73 ARG B O 1
ATOM 2444 N N . PHE B 1 74 ? -11.102 18.719 0.796 1 58.84 74 PHE B N 1
ATOM 2445 C CA . PHE B 1 74 ? -10.57 19.734 -0.11 1 58.84 74 PHE B CA 1
ATOM 2446 C C . PHE B 1 74 ? -10.008 19.078 -1.37 1 58.84 74 PHE B C 1
ATOM 2448 O O . PHE B 1 74 ? -9.055 19.594 -1.963 1 58.84 74 PHE B O 1
ATOM 2455 N N . LYS B 1 75 ? -10.492 17.812 -1.61 1 55.12 75 LYS B N 1
ATOM 2456 C CA . LYS B 1 75 ? -10.055 17.016 -2.758 1 55.12 75 LYS B CA 1
ATOM 2457 C C . LYS B 1 75 ? -10.578 17.609 -4.062 1 55.12 75 LYS B C 1
ATOM 2459 O O . LYS B 1 75 ? -10.469 16.984 -5.121 1 55.12 75 LYS B O 1
ATOM 2464 N N . HIS B 1 76 ? -11.227 18.781 -3.922 1 51.62 76 HIS B N 1
ATOM 2465 C CA . HIS B 1 76 ? -11.734 19.141 -5.242 1 51.62 76 HIS B CA 1
ATOM 2466 C C . HIS B 1 76 ? -10.609 19.203 -6.266 1 51.62 76 HIS B C 1
ATOM 2468 O O . HIS B 1 76 ? -9.57 19.828 -6.016 1 51.62 76 HIS B O 1
ATOM 2474 N N . ALA B 1 77 ? -10.453 18.031 -6.996 1 49.38 77 ALA B N 1
ATOM 2475 C CA . ALA B 1 77 ? -9.57 17.594 -8.078 1 49.38 77 ALA B CA 1
ATOM 2476 C C . ALA B 1 77 ? -9.219 18.766 -8.992 1 49.38 77 ALA B C 1
ATOM 2478 O O . ALA B 1 77 ? -10.062 19.25 -9.75 1 49.38 77 ALA B O 1
ATOM 2479 N N . HIS B 1 78 ? -8.555 19.766 -8.297 1 52.34 78 HIS B N 1
ATOM 2480 C CA . HIS B 1 78 ? -8.016 20.594 -9.359 1 52.34 78 HIS B CA 1
ATOM 2481 C C . HIS B 1 78 ? -6.957 19.859 -10.172 1 52.34 78 HIS B C 1
ATOM 2483 O O . HIS B 1 78 ? -6.285 18.969 -9.648 1 52.34 78 HIS B O 1
ATOM 2489 N N . ASP B 1 79 ? -7.25 19.609 -11.359 1 59 79 ASP B N 1
ATOM 2490 C CA . ASP B 1 79 ? -6.305 19.047 -12.32 1 59 79 ASP B CA 1
ATOM 2491 C C . ASP B 1 79 ? -4.891 19.562 -12.07 1 59 79 ASP B C 1
ATOM 2493 O O . ASP B 1 79 ? -4.277 20.156 -12.961 1 59 79 ASP B O 1
ATOM 2497 N N . TRP B 1 80 ? -4.621 19.672 -10.758 1 62.34 80 TRP B N 1
ATOM 2498 C CA . TRP B 1 80 ? -3.297 20.219 -10.492 1 62.34 80 TRP B CA 1
ATOM 2499 C C . TRP B 1 80 ? -2.27 19.094 -10.328 1 62.34 80 TRP B C 1
ATOM 2501 O O . TRP B 1 80 ? -2.615 17.984 -9.938 1 62.34 80 TRP B O 1
ATOM 2511 N N . ASP B 1 81 ? -1.064 19.422 -10.773 1 62.78 81 ASP B N 1
ATOM 2512 C CA . ASP B 1 81 ? 0.093 18.578 -10.516 1 62.78 81 ASP B CA 1
ATOM 2513 C C . ASP B 1 81 ? 0.347 18.438 -9.016 1 62.78 81 ASP B C 1
ATOM 2515 O O . ASP B 1 81 ? 0.621 19.422 -8.336 1 62.78 81 ASP B O 1
ATOM 2519 N N . PRO B 1 82 ? 0.223 17.219 -8.461 1 61.91 82 PRO B N 1
ATOM 2520 C CA . PRO B 1 82 ? 0.386 17.047 -7.016 1 61.91 82 PRO B CA 1
ATOM 2521 C C . PRO B 1 82 ? 1.741 17.531 -6.512 1 61.91 82 PRO B C 1
ATOM 2523 O O . PRO B 1 82 ? 1.889 17.844 -5.328 1 61.91 82 PRO B O 1
ATOM 2526 N N . CYS B 1 83 ? 2.688 17.562 -7.363 1 61.03 83 CYS B N 1
ATOM 2527 C CA . CYS B 1 83 ? 4.027 17.938 -6.938 1 61.03 83 CYS B CA 1
ATOM 2528 C C . CYS B 1 83 ? 4.254 19.438 -7.121 1 61.03 83 CYS B C 1
ATOM 2530 O O . CYS B 1 83 ? 5.336 19.953 -6.82 1 61.03 83 CYS B O 1
ATOM 2532 N N . SER B 1 84 ? 3.172 20.016 -7.484 1 65.31 84 SER B N 1
ATOM 2533 C CA . SER B 1 84 ? 3.324 21.453 -7.711 1 65.31 84 SER B CA 1
ATOM 2534 C C . SER B 1 84 ? 2.857 22.25 -6.504 1 65.31 84 SER B C 1
ATOM 2536 O O . SER B 1 84 ? 2.113 21.75 -5.66 1 65.31 84 SER B O 1
ATOM 2538 N N . TYR B 1 85 ? 3.496 23.391 -6.41 1 69.31 85 TYR B N 1
ATOM 2539 C CA . TYR B 1 85 ? 3.066 24.312 -5.363 1 69.31 85 TYR B CA 1
ATOM 2540 C C . TYR B 1 85 ? 1.598 24.688 -5.539 1 69.31 85 TYR B C 1
ATOM 2542 O O . TYR B 1 85 ? 1.125 24.875 -6.66 1 69.31 85 TYR B O 1
ATOM 2550 N N . ALA B 1 86 ? 0.927 24.688 -4.48 1 76 86 ALA B N 1
ATOM 2551 C CA . ALA B 1 86 ? -0.436 25.203 -4.441 1 76 86 ALA B CA 1
ATOM 2552 C C . ALA B 1 86 ? -0.45 26.672 -4 1 76 86 ALA B C 1
ATOM 2554 O O . ALA B 1 86 ? -0.165 26.969 -2.84 1 76 86 ALA B O 1
ATOM 2555 N N . PRO B 1 87 ? -0.756 27.578 -4.906 1 79.81 87 PRO B N 1
ATOM 2556 C CA . PRO B 1 87 ? -0.706 29 -4.523 1 79.81 87 PRO B CA 1
ATOM 2557 C C . PRO B 1 87 ? -1.611 29.312 -3.336 1 79.81 87 PRO B C 1
ATOM 2559 O O . PRO B 1 87 ? -1.353 30.266 -2.598 1 79.81 87 PRO B O 1
ATOM 2562 N N . PHE B 1 88 ? -2.604 28.531 -3.145 1 87.75 88 PHE B N 1
ATOM 2563 C CA . PHE B 1 88 ? -3.58 28.828 -2.102 1 87.75 88 PHE B CA 1
ATOM 2564 C C . PHE B 1 88 ? -3.201 28.125 -0.797 1 87.75 88 PHE B C 1
ATOM 2566 O O . PHE B 1 88 ? -3.857 28.328 0.228 1 87.75 88 PHE B O 1
ATOM 2573 N N . CYS B 1 89 ? -2.201 27.328 -0.81 1 89.25 89 CYS B N 1
ATOM 2574 C CA . CYS B 1 89 ? -1.796 26.562 0.369 1 89.25 89 CYS B CA 1
ATOM 2575 C C . CYS B 1 89 ? -0.472 27.078 0.92 1 89.25 89 CYS B C 1
ATOM 2577 O O . CYS B 1 89 ? 0.515 27.172 0.188 1 89.25 89 CYS B O 1
ATOM 2579 N N . LYS B 1 90 ? -0.511 27.5 2.199 1 91.75 90 LYS B N 1
ATOM 2580 C CA . LYS B 1 90 ? 0.702 27.938 2.885 1 91.75 90 LYS B CA 1
ATOM 2581 C C . LYS B 1 90 ? 0.906 27.172 4.188 1 91.75 90 LYS B C 1
ATOM 2583 O O . LYS B 1 90 ? -0.047 26.625 4.75 1 91.75 90 LYS B O 1
ATOM 2588 N N . HIS B 1 91 ? 2.156 27.062 4.551 1 93.75 91 HIS B N 1
ATOM 2589 C CA . HIS B 1 91 ? 2.529 26.5 5.84 1 93.75 91 HIS B CA 1
ATOM 2590 C C . HIS B 1 91 ? 3.115 27.562 6.766 1 93.75 91 HIS B C 1
ATOM 2592 O O . HIS B 1 91 ? 3.854 28.438 6.316 1 93.75 91 HIS B O 1
ATOM 2598 N N . LEU B 1 92 ? 2.744 27.531 8.023 1 95.31 92 LEU B N 1
ATOM 2599 C CA . LEU B 1 92 ? 3.451 28.219 9.109 1 95.31 92 LEU B CA 1
ATOM 2600 C C . LEU B 1 92 ? 4.066 27.203 10.07 1 95.31 92 LEU B C 1
ATOM 2602 O O . LEU B 1 92 ? 3.352 26.422 10.695 1 95.31 92 LEU B O 1
ATOM 2606 N N . PHE B 1 93 ? 5.383 27.188 10.086 1 96.62 93 PHE B N 1
ATOM 2607 C CA . PHE B 1 93 ? 6.066 26.328 11.055 1 96.62 93 PHE B CA 1
ATOM 2608 C C . PHE B 1 93 ? 6.367 27.109 12.328 1 96.62 93 PHE B C 1
ATOM 2610 O O . PHE B 1 93 ? 7.168 28.047 12.32 1 96.62 93 PHE B O 1
ATOM 2617 N N . VAL B 1 94 ? 5.754 26.766 13.438 1 97.25 94 VAL B N 1
ATOM 2618 C CA . VAL B 1 94 ? 5.891 27.484 14.695 1 97.25 94 VAL B CA 1
ATOM 2619 C C . VAL B 1 94 ? 6.363 26.531 15.797 1 97.25 94 VAL B C 1
ATOM 2621 O O . VAL B 1 94 ? 6.176 25.328 15.695 1 97.25 94 VAL B O 1
ATOM 2624 N N . PRO B 1 95 ? 7.035 27.109 16.812 1 96.88 95 PRO B N 1
ATOM 2625 C CA . PRO B 1 95 ? 7.336 26.25 17.953 1 96.88 95 PRO B CA 1
ATOM 2626 C C . PRO B 1 95 ? 6.082 25.641 18.578 1 96.88 95 PRO B C 1
ATOM 2628 O O . PRO B 1 95 ? 5.035 26.297 18.625 1 96.88 95 PRO B O 1
ATOM 2631 N N . ASN B 1 96 ? 6.164 24.406 18.938 1 98.06 96 ASN B N 1
ATOM 2632 C CA . ASN B 1 96 ? 5.051 23.75 19.609 1 98.06 96 ASN B CA 1
ATOM 2633 C C . ASN B 1 96 ? 4.77 24.375 20.969 1 98.06 96 ASN B C 1
ATOM 2635 O O . ASN B 1 96 ? 5.43 24.047 21.953 1 98.06 96 ASN B O 1
ATOM 2639 N N . PHE B 1 97 ? 3.738 25.203 21.094 1 97.56 97 PHE B N 1
ATOM 2640 C CA . PHE B 1 97 ? 3.418 25.922 22.328 1 97.56 97 PHE B CA 1
ATOM 2641 C C . PHE B 1 97 ? 2.205 25.297 23.016 1 97.56 97 PHE B C 1
ATOM 2643 O O . PHE B 1 97 ? 1.725 25.797 24.016 1 97.56 97 PHE B O 1
ATOM 2650 N N . VAL B 1 98 ? 1.717 24.141 22.469 1 97.62 98 VAL B N 1
ATOM 2651 C CA . VAL B 1 98 ? 0.5 23.547 23.016 1 97.62 98 VAL B CA 1
ATOM 2652 C C . VAL B 1 98 ? 0.793 22.141 23.531 1 97.62 98 VAL B C 1
ATOM 2654 O O . VAL B 1 98 ? -0.115 21.438 23.984 1 97.62 98 VAL B O 1
ATOM 2657 N N . GLY B 1 99 ? 1.987 21.703 23.453 1 96.62 99 GLY B N 1
ATOM 2658 C CA . GLY B 1 99 ? 2.35 20.375 23.938 1 96.62 99 GLY B CA 1
ATOM 2659 C C . GLY B 1 99 ? 1.791 19.25 23.078 1 96.62 99 GLY B C 1
ATOM 2660 O O . GLY B 1 99 ? 1.531 18.156 23.578 1 96.62 99 GLY B O 1
ATOM 2661 N N . ALA B 1 100 ? 1.594 19.516 21.797 1 97.25 100 ALA B N 1
ATOM 2662 C CA . ALA B 1 100 ? 1.078 18.516 20.875 1 97.25 100 ALA B CA 1
ATOM 2663 C C . ALA B 1 100 ? 2.08 17.375 20.703 1 97.25 100 ALA B C 1
ATOM 2665 O O . ALA B 1 100 ? 3.291 17.609 20.641 1 97.25 100 ALA B O 1
ATOM 2666 N N . ARG B 1 101 ? 1.553 16.219 20.609 1 95.5 101 ARG B N 1
ATOM 2667 C CA . ARG B 1 101 ? 2.391 15.031 20.484 1 95.5 101 ARG B CA 1
ATOM 2668 C C . ARG B 1 101 ? 2.59 14.648 19.031 1 95.5 101 ARG B C 1
ATOM 2670 O O . ARG B 1 101 ? 1.761 14.977 18.172 1 95.5 101 ARG B O 1
ATOM 2677 N N . LEU B 1 102 ? 3.695 13.938 18.828 1 96 102 LEU B N 1
ATOM 2678 C CA . LEU B 1 102 ? 4.043 13.492 17.484 1 96 102 LEU B CA 1
ATOM 2679 C C . LEU B 1 102 ? 2.979 12.547 16.922 1 96 102 LEU B C 1
ATOM 2681 O O . LEU B 1 102 ? 2.424 11.734 17.672 1 96 102 LEU B O 1
ATOM 2685 N N . SER B 1 103 ? 2.816 12.688 15.617 1 91.06 103 SER B N 1
ATOM 2686 C CA . SER B 1 103 ? 1.847 11.82 14.961 1 91.06 103 SER B CA 1
ATOM 2687 C C . SER B 1 103 ? 2.531 10.625 14.305 1 91.06 103 SER B C 1
ATOM 2689 O O . SER B 1 103 ? 1.864 9.75 13.75 1 91.06 103 SER B O 1
ATOM 2691 N N . SER B 1 104 ? 3.812 10.57 14.266 1 94.62 104 SER B N 1
ATOM 2692 C CA . SER B 1 104 ? 4.598 9.469 13.711 1 94.62 104 SER B CA 1
ATOM 2693 C C . SER B 1 104 ? 5.832 9.188 14.562 1 94.62 104 SER B C 1
ATOM 2695 O O . SER B 1 104 ? 6.215 10 15.398 1 94.62 104 SER B O 1
ATOM 2697 N N . ALA B 1 105 ? 6.363 8.055 14.422 1 95.12 105 ALA B N 1
ATOM 2698 C CA . ALA B 1 105 ? 7.574 7.652 15.133 1 95.12 105 ALA B CA 1
ATOM 2699 C C . ALA B 1 105 ? 8.555 6.957 14.195 1 95.12 105 ALA B C 1
ATOM 2701 O O . ALA B 1 105 ? 8.148 6.324 13.219 1 95.12 105 ALA B O 1
ATOM 2702 N N . THR B 1 106 ? 9.844 7.117 14.516 1 96.25 106 THR B N 1
ATOM 2703 C CA . THR B 1 106 ? 10.891 6.414 13.781 1 96.25 106 THR B CA 1
ATOM 2704 C C . THR B 1 106 ? 10.844 4.918 14.062 1 96.25 106 THR B C 1
ATOM 2706 O O . THR B 1 106 ? 10.648 4.504 15.211 1 96.25 106 THR B O 1
ATOM 2709 N N . ILE B 1 107 ? 10.93 4.16 13.039 1 97.12 107 ILE B N 1
ATOM 2710 C CA . ILE B 1 107 ? 11.008 2.711 13.18 1 97.12 107 ILE B CA 1
ATOM 2711 C C . ILE B 1 107 ? 12.43 2.307 13.562 1 97.12 107 ILE B C 1
ATOM 2713 O O . ILE B 1 107 ? 13.391 2.674 12.891 1 97.12 107 ILE B O 1
ATOM 2717 N N . THR B 1 108 ? 12.602 1.647 14.617 1 96.12 108 THR B N 1
ATOM 2718 C CA . THR B 1 108 ? 13.875 1.145 15.109 1 96.12 108 THR B CA 1
ATOM 2719 C C . THR B 1 108 ? 13.82 -0.366 15.32 1 96.12 108 THR B C 1
ATOM 2721 O O . THR B 1 108 ? 12.742 -0.955 15.336 1 96.12 108 THR B O 1
ATOM 2724 N N . PRO B 1 109 ? 14.938 -0.994 15.414 1 94.69 109 PRO B N 1
ATOM 2725 C CA . PRO B 1 109 ? 14.922 -2.432 15.695 1 94.69 109 PRO B CA 1
ATOM 2726 C C . PRO B 1 109 ? 14.148 -2.777 16.969 1 94.69 109 PRO B C 1
ATOM 2728 O O . PRO B 1 109 ? 13.57 -3.863 17.062 1 94.69 109 PRO B O 1
ATOM 2731 N N . ASP B 1 110 ? 14.031 -1.854 17.953 1 94.75 110 ASP B N 1
ATOM 2732 C CA . ASP B 1 110 ? 13.406 -2.111 19.234 1 94.75 110 ASP B CA 1
ATOM 2733 C C . ASP B 1 110 ? 11.883 -1.991 19.156 1 94.75 110 ASP B C 1
ATOM 2735 O O . ASP B 1 110 ? 11.164 -2.51 20 1 94.75 110 ASP B O 1
ATOM 2739 N N . ASN B 1 111 ? 11.383 -1.318 18.109 1 95.5 111 ASN B N 1
ATOM 2740 C CA . ASN B 1 111 ? 9.945 -1.1 18.109 1 95.5 111 ASN B CA 1
ATOM 2741 C C . ASN B 1 111 ? 9.305 -1.634 16.828 1 95.5 111 ASN B C 1
ATOM 2743 O O . ASN B 1 111 ? 8.078 -1.641 16.703 1 95.5 111 ASN B O 1
ATOM 2747 N N . ALA B 1 112 ? 10.094 -2.145 15.891 1 95.06 112 ALA B N 1
ATOM 2748 C CA . ALA B 1 112 ? 9.609 -2.635 14.602 1 95.06 112 ALA B CA 1
ATOM 2749 C C . ALA B 1 112 ? 8.562 -3.727 14.789 1 95.06 112 ALA B C 1
ATOM 2751 O O . ALA B 1 112 ? 7.613 -3.83 14.008 1 95.06 112 ALA B O 1
ATOM 2752 N N . HIS B 1 113 ? 8.688 -4.488 15.852 1 92.31 113 HIS B N 1
ATOM 2753 C CA . HIS B 1 113 ? 7.797 -5.617 16.094 1 92.31 113 HIS B CA 1
ATOM 2754 C C . HIS B 1 113 ? 6.422 -5.148 16.562 1 92.31 113 HIS B C 1
ATOM 2756 O O . HIS B 1 113 ? 5.473 -5.934 16.594 1 92.31 113 HIS B O 1
ATOM 2762 N N . LEU B 1 114 ? 6.297 -3.852 16.875 1 95.12 114 LEU B N 1
ATOM 2763 C CA . LEU B 1 114 ? 5.031 -3.309 17.359 1 95.12 114 LEU B CA 1
ATOM 2764 C C . LEU B 1 114 ? 4.164 -2.844 16.188 1 95.12 114 LEU B C 1
ATOM 2766 O O . LEU B 1 114 ? 2.975 -2.562 16.375 1 95.12 114 LEU B O 1
ATOM 2770 N N . LEU B 1 115 ? 4.77 -2.75 14.984 1 96.94 115 LEU B N 1
ATOM 2771 C CA . LEU B 1 115 ? 4.047 -2.254 13.812 1 96.94 115 LEU B CA 1
ATOM 2772 C C . LEU B 1 115 ? 2.854 -3.146 13.492 1 96.94 115 LEU B C 1
ATOM 2774 O O . LEU B 1 115 ? 2.949 -4.375 13.578 1 96.94 115 LEU B O 1
ATOM 2778 N N . GLN B 1 116 ? 1.771 -2.506 13.195 1 96.25 116 GLN B N 1
ATOM 2779 C CA . GLN B 1 116 ? 0.569 -3.166 12.703 1 96.25 116 GLN B CA 1
ATOM 2780 C C . GLN B 1 116 ? 0.247 -2.729 11.273 1 96.25 116 GLN B C 1
ATOM 2782 O O . GLN B 1 116 ? 0.762 -1.716 10.797 1 96.25 116 GLN B O 1
ATOM 2787 N N . SER B 1 117 ? -0.486 -3.531 10.594 1 96.62 117 SER B N 1
ATOM 2788 C CA . SER B 1 117 ? -0.892 -3.193 9.234 1 96.62 117 SER B CA 1
ATOM 2789 C C . SER B 1 117 ? -2.268 -3.764 8.914 1 96.62 117 SER B C 1
ATOM 2791 O O . SER B 1 117 ? -2.658 -4.805 9.445 1 96.62 117 SER B O 1
ATOM 2793 N N . ASP B 1 118 ? -3 -3.039 8.102 1 96.31 118 ASP B N 1
ATOM 2794 C CA . ASP B 1 118 ? -4.309 -3.465 7.613 1 96.31 118 ASP B CA 1
ATOM 2795 C C . ASP B 1 118 ? -4.73 -2.648 6.395 1 96.31 118 ASP B C 1
ATOM 2797 O O . ASP B 1 118 ? -4.062 -1.681 6.027 1 96.31 118 ASP B O 1
ATOM 2801 N N . TYR B 1 119 ? -5.738 -3.137 5.738 1 97 119 TYR B N 1
ATOM 2802 C CA . TYR B 1 119 ? -6.363 -2.357 4.676 1 97 119 TYR B CA 1
ATOM 2803 C C . TYR B 1 119 ? -7.426 -1.42 5.238 1 97 119 TYR B C 1
ATOM 2805 O O . TYR B 1 119 ? -8.422 -1.872 5.801 1 97 119 TYR B O 1
ATOM 2813 N N . ILE B 1 120 ? -7.195 -0.098 5.031 1 92.44 120 ILE B N 1
ATOM 2814 C CA . ILE B 1 120 ? -8.055 0.912 5.645 1 92.44 120 ILE B CA 1
ATOM 2815 C C . ILE B 1 120 ? -8.461 1.946 4.598 1 92.44 120 ILE B C 1
ATOM 2817 O O . ILE B 1 120 ? -7.656 2.33 3.746 1 92.44 120 ILE B O 1
ATOM 2821 N N . SER B 1 121 ? -9.711 2.322 4.637 1 87.25 121 SER B N 1
ATOM 2822 C CA . SER B 1 121 ? -10.188 3.475 3.879 1 87.25 121 SER B CA 1
ATOM 2823 C C . SER B 1 121 ? -10.281 4.715 4.758 1 87.25 121 SER B C 1
ATOM 2825 O O . SER B 1 121 ? -10.656 4.629 5.93 1 87.25 121 SER B O 1
ATOM 2827 N N . ARG B 1 122 ? -9.883 5.82 4.211 1 69.81 122 ARG B N 1
ATOM 2828 C CA . ARG B 1 122 ? -10.039 7.051 4.98 1 69.81 122 ARG B CA 1
ATOM 2829 C C . ARG B 1 122 ? -11.508 7.453 5.082 1 69.81 122 ARG B C 1
ATOM 2831 O O . ARG B 1 122 ? -11.945 7.957 6.117 1 69.81 122 ARG B O 1
ATOM 2838 N N . VAL B 1 123 ? -12.172 7.273 3.98 1 71.56 123 VAL B N 1
ATOM 2839 C CA . VAL B 1 123 ? -13.617 7.473 3.91 1 71.56 123 VAL B CA 1
ATOM 2840 C C . VAL B 1 123 ? -14.273 6.285 3.209 1 71.56 123 VAL B C 1
ATOM 2842 O O . VAL B 1 123 ? -13.617 5.574 2.443 1 71.56 123 VAL B O 1
ATOM 2845 N N . PRO B 1 124 ? -15.547 5.977 3.354 1 75.94 124 PRO B N 1
ATOM 2846 C CA . PRO B 1 124 ? -16.203 4.77 2.85 1 75.94 124 PRO B CA 1
ATOM 2847 C C . PRO B 1 124 ? -16.156 4.668 1.327 1 75.94 124 PRO B C 1
ATOM 2849 O O . PRO B 1 124 ? -16.203 3.562 0.777 1 75.94 124 PRO B O 1
ATOM 2852 N N . THR B 1 125 ? -16.094 5.785 0.658 1 76.25 125 THR B N 1
ATOM 2853 C CA . THR B 1 125 ? -16.156 5.781 -0.799 1 76.25 125 THR B CA 1
ATOM 2854 C C . THR B 1 125 ? -14.781 5.523 -1.402 1 76.25 125 THR B C 1
ATOM 2856 O O . THR B 1 125 ? -14.664 5.207 -2.588 1 76.25 125 THR B O 1
ATOM 2859 N N . GLU B 1 126 ? -13.734 5.637 -0.571 1 78.31 126 GLU B N 1
ATOM 2860 C CA . GLU B 1 126 ? -12.375 5.438 -1.057 1 78.31 126 GLU B CA 1
ATOM 2861 C C . GLU B 1 126 ? -11.953 3.973 -0.959 1 78.31 126 GLU B C 1
ATOM 2863 O O . GLU B 1 126 ? -12.43 3.244 -0.086 1 78.31 126 GLU B O 1
ATOM 2868 N N . LEU B 1 127 ? -11.109 3.553 -1.86 1 88.25 127 LEU B N 1
ATOM 2869 C CA . LEU B 1 127 ? -10.562 2.201 -1.824 1 88.25 127 LEU B CA 1
ATOM 2870 C C . LEU B 1 127 ? -9.68 2.004 -0.594 1 88.25 127 LEU B C 1
ATOM 2872 O O . LEU B 1 127 ? -8.883 2.877 -0.251 1 88.25 127 LEU B O 1
ATOM 2876 N N . PRO B 1 128 ? -9.938 0.879 0.107 1 93.62 128 PRO B N 1
ATOM 2877 C CA . PRO B 1 128 ? -9.008 0.567 1.191 1 93.62 128 PRO B CA 1
ATOM 2878 C C . PRO B 1 128 ? -7.594 0.272 0.689 1 93.62 128 PRO B C 1
ATOM 2880 O O . PRO B 1 128 ? -7.426 -0.371 -0.35 1 93.62 128 PRO B O 1
ATOM 2883 N N . VAL B 1 129 ? -6.609 0.791 1.354 1 94.75 129 VAL B N 1
ATOM 2884 C CA . VAL B 1 129 ? -5.223 0.544 0.978 1 94.75 129 VAL B CA 1
ATOM 2885 C C . VAL B 1 129 ? -4.441 0.04 2.189 1 94.75 129 VAL B C 1
ATOM 2887 O O . VAL B 1 129 ? -4.832 0.282 3.332 1 94.75 129 VAL B O 1
ATOM 2890 N N . LEU B 1 130 ? -3.383 -0.728 1.898 1 97.44 130 LEU B N 1
ATOM 2891 C CA . LEU B 1 130 ? -2.541 -1.226 2.982 1 97.44 130 LEU B CA 1
ATOM 2892 C C . LEU B 1 130 ? -1.864 -0.074 3.717 1 97.44 130 LEU B C 1
ATOM 2894 O O . LEU B 1 130 ? -1.196 0.757 3.098 1 97.44 130 LEU B O 1
ATOM 2898 N N . THR B 1 131 ? -2.059 -0.031 4.992 1 95.56 131 THR B N 1
ATOM 2899 C CA . THR B 1 131 ? -1.503 0.996 5.867 1 95.56 131 THR B CA 1
ATOM 2900 C C . THR B 1 131 ? -0.765 0.363 7.047 1 95.56 131 THR B C 1
ATOM 2902 O O . THR B 1 131 ? -1.147 -0.709 7.52 1 95.56 131 THR B O 1
ATOM 2905 N N . ARG B 1 132 ? 0.284 1.003 7.43 1 97.31 132 ARG B N 1
ATOM 2906 C CA . ARG B 1 132 ? 1.02 0.56 8.609 1 97.31 132 ARG B CA 1
ATOM 2907 C C . ARG B 1 132 ? 1.067 1.656 9.672 1 97.31 132 ARG B C 1
ATOM 2909 O O . ARG B 1 132 ? 1.103 2.844 9.336 1 97.31 132 ARG B O 1
ATOM 2916 N N . TRP B 1 133 ? 1.048 1.233 10.938 1 96.25 133 TRP B N 1
ATOM 2917 C CA . TRP B 1 133 ? 1.078 2.219 12.016 1 96.25 133 TRP B CA 1
ATOM 2918 C C . TRP B 1 133 ? 1.612 1.6 13.305 1 96.25 133 TRP B C 1
ATOM 2920 O O . TRP B 1 133 ? 1.718 0.376 13.414 1 96.25 133 TRP B O 1
ATOM 2930 N N . PHE B 1 134 ? 2.07 2.475 14.211 1 96.56 134 PHE B N 1
ATOM 2931 C CA . PHE B 1 134 ? 2.254 2.113 15.609 1 96.56 134 PHE B CA 1
ATOM 2932 C C . PHE B 1 134 ? 0.957 2.297 16.391 1 96.56 134 PHE B C 1
ATOM 2934 O O . PHE B 1 134 ? 0.347 3.367 16.359 1 96.56 134 PHE B O 1
ATOM 2941 N N . PRO B 1 135 ? 0.532 1.228 17.016 1 94.38 135 PRO B N 1
ATOM 2942 C CA . PRO B 1 135 ? -0.663 1.415 17.844 1 94.38 135 PRO B CA 1
ATOM 2943 C C . PRO B 1 135 ? -0.411 2.318 19.047 1 94.38 135 PRO B C 1
ATOM 2945 O O . PRO B 1 135 ? 0.571 2.131 19.766 1 94.38 135 PRO B O 1
ATOM 2948 N N . LEU B 1 136 ? -1.288 3.219 19.266 1 90.38 136 LEU B N 1
ATOM 2949 C CA . LEU B 1 136 ? -1.179 4.168 20.375 1 90.38 136 LEU B CA 1
ATOM 2950 C C . LEU B 1 136 ? -1.073 3.441 21.703 1 90.38 136 LEU B C 1
ATOM 2952 O O . LEU B 1 136 ? -0.453 3.945 22.641 1 90.38 136 LEU B O 1
ATOM 2956 N N . SER B 1 137 ? -1.631 2.275 21.797 1 90.56 137 SER B N 1
ATOM 2957 C CA . SER B 1 137 ? -1.639 1.501 23.047 1 90.56 137 SER B CA 1
ATOM 2958 C C . SER B 1 137 ? -0.249 0.966 23.375 1 90.56 137 SER B C 1
ATOM 2960 O O . SER B 1 137 ? 0.023 0.583 24.5 1 90.56 137 SER B O 1
ATOM 2962 N N . GLN B 1 138 ? 0.652 1.022 22.422 1 92.38 138 GLN B N 1
ATOM 2963 C CA . GLN B 1 138 ? 1.943 0.376 22.641 1 92.38 138 GLN B CA 1
ATOM 2964 C C . GLN B 1 138 ? 3.088 1.377 22.5 1 92.38 138 GLN B C 1
ATOM 2966 O O . GLN B 1 138 ? 4.242 1.05 22.781 1 92.38 138 GLN B O 1
ATOM 2971 N N . VAL B 1 139 ? 2.787 2.521 21.969 1 92.25 139 VAL B N 1
ATOM 2972 C CA . VAL B 1 139 ? 3.805 3.551 21.781 1 92.25 139 VAL B CA 1
ATOM 2973 C C . VAL B 1 139 ? 3.309 4.879 22.344 1 92.25 139 VAL B C 1
ATOM 2975 O O . VAL B 1 139 ? 2.16 5.266 22.125 1 92.25 139 VAL B O 1
ATOM 2978 N N . THR B 1 140 ? 4.145 5.539 23.062 1 90.31 140 THR B N 1
ATOM 2979 C CA . THR B 1 140 ? 3.842 6.879 23.562 1 90.31 140 THR B CA 1
ATOM 2980 C C . THR B 1 140 ? 4.57 7.934 22.719 1 90.31 140 THR B C 1
ATOM 2982 O O . THR B 1 140 ? 5.797 8.047 22.797 1 90.31 140 THR B O 1
ATOM 2985 N N . PRO B 1 141 ? 3.811 8.609 21.969 1 92.12 141 PRO B N 1
ATOM 2986 C CA . PRO B 1 141 ? 4.477 9.625 21.141 1 92.12 141 PRO B CA 1
ATOM 2987 C C . PRO B 1 141 ? 5.145 10.711 21.984 1 92.12 141 PRO B C 1
ATOM 2989 O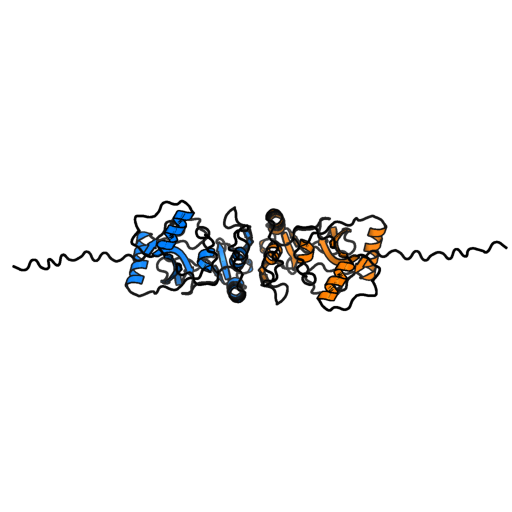 O . PRO B 1 141 ? 4.625 11.094 23.031 1 92.12 141 PRO B O 1
ATOM 2992 N N . GLY B 1 142 ? 6.316 11.141 21.609 1 94.31 142 GLY B N 1
ATOM 2993 C CA . GLY B 1 142 ? 6.965 12.281 22.234 1 94.31 142 GLY B CA 1
ATOM 2994 C C . GLY B 1 142 ? 6.293 13.602 21.906 1 94.31 142 GLY B C 1
ATOM 2995 O O . GLY B 1 142 ? 5.426 13.672 21.031 1 94.31 142 GLY B O 1
ATOM 2996 N N . ILE B 1 143 ? 6.664 14.602 22.656 1 96.88 143 ILE B N 1
ATOM 2997 C CA . ILE B 1 143 ? 6.191 15.953 22.391 1 96.88 143 ILE B CA 1
ATOM 2998 C C . ILE B 1 143 ? 6.949 16.531 21.188 1 96.88 143 ILE B C 1
ATOM 3000 O O . ILE B 1 143 ? 8.18 16.469 21.141 1 96.88 143 ILE B O 1
ATOM 3004 N N . ALA B 1 144 ? 6.199 17.062 20.25 1 97.94 144 ALA B N 1
ATOM 3005 C CA . ALA B 1 144 ? 6.809 17.594 19.031 1 97.94 144 ALA B CA 1
ATOM 3006 C C . ALA B 1 144 ? 7.551 18.891 19.312 1 97.94 144 ALA B C 1
ATOM 3008 O O . ALA B 1 144 ? 7.254 19.594 20.281 1 97.94 144 ALA B O 1
ATOM 3009 N N . THR B 1 145 ? 8.492 19.219 18.469 1 97.88 145 THR B N 1
ATOM 3010 C CA . THR B 1 145 ? 9.242 20.469 18.562 1 97.88 145 THR B CA 1
ATOM 3011 C C . THR B 1 145 ? 8.508 21.594 17.828 1 97.88 145 THR B C 1
ATOM 3013 O O . THR B 1 145 ? 8.547 22.75 18.266 1 97.88 145 THR B O 1
ATOM 3016 N N . TYR B 1 146 ? 7.816 21.219 16.719 1 97.69 146 TYR B N 1
ATOM 3017 C CA . TYR B 1 146 ? 7.172 22.219 15.883 1 97.69 146 TYR B CA 1
ATOM 3018 C C . TYR B 1 146 ? 5.715 21.859 15.625 1 97.69 146 TYR B C 1
ATOM 3020 O O . TYR B 1 146 ? 5.32 20.703 15.773 1 97.69 146 TYR B O 1
ATOM 3028 N N . LEU B 1 147 ? 4.961 22.844 15.281 1 97.56 147 LEU B N 1
ATOM 3029 C CA . LEU B 1 147 ? 3.662 22.703 14.633 1 97.56 147 LEU B CA 1
ATOM 3030 C C . LEU B 1 147 ? 3.723 23.172 13.18 1 97.56 147 LEU B C 1
ATOM 3032 O O . LEU B 1 147 ? 4.223 24.266 12.906 1 97.56 147 LEU B O 1
ATOM 3036 N N . ASP B 1 148 ? 3.312 22.297 12.312 1 96.38 148 ASP B N 1
ATOM 3037 C CA . ASP B 1 148 ? 3.033 22.688 10.93 1 96.38 148 ASP B CA 1
ATOM 3038 C C . ASP B 1 148 ? 1.588 23.156 10.781 1 96.38 148 ASP B C 1
ATOM 3040 O O . ASP B 1 148 ? 0.675 22.344 10.664 1 96.38 148 ASP B O 1
ATOM 3044 N N . VAL B 1 149 ? 1.396 24.438 10.766 1 96.25 149 VAL B N 1
ATOM 3045 C CA . VAL B 1 149 ? 0.068 25.016 10.617 1 96.25 149 VAL B CA 1
ATOM 3046 C C . VAL B 1 149 ? -0.248 25.219 9.133 1 96.25 149 VAL B C 1
ATOM 3048 O O . VAL B 1 149 ? 0.385 26.031 8.461 1 96.25 149 VAL B O 1
ATOM 3051 N N . ILE B 1 150 ? -1.225 24.5 8.648 1 93.69 150 ILE B N 1
ATOM 3052 C CA . ILE B 1 150 ? -1.568 24.484 7.234 1 93.69 150 ILE B CA 1
ATOM 3053 C C . ILE B 1 150 ? -2.705 25.469 6.973 1 93.69 150 ILE B C 1
ATOM 3055 O O . ILE B 1 150 ? -3.777 25.375 7.57 1 93.69 150 ILE B O 1
ATOM 3059 N N . LEU B 1 151 ? -2.416 26.375 6.039 1 93.06 151 LEU B N 1
ATOM 3060 C CA . LEU B 1 151 ? -3.334 27.469 5.746 1 93.06 151 LEU B CA 1
ATOM 3061 C C . LEU B 1 151 ? -3.871 27.359 4.32 1 93.06 151 LEU B C 1
ATOM 3063 O O . LEU B 1 151 ? -3.141 26.969 3.406 1 93.06 151 LEU B O 1
ATOM 3067 N N . TYR B 1 152 ? -5.113 27.656 4.184 1 91.06 152 TYR B N 1
ATOM 3068 C CA . TYR B 1 152 ? -5.699 27.922 2.875 1 91.06 152 TYR B CA 1
ATOM 3069 C C . TYR B 1 152 ? -6.137 29.375 2.756 1 91.06 152 TYR B C 1
ATOM 3071 O O . TYR B 1 152 ? -6.566 29.984 3.738 1 91.06 152 TYR B O 1
ATOM 3079 N N . SER B 1 153 ? -5.992 29.844 1.515 1 90.19 153 SER B N 1
ATOM 3080 C CA . SER B 1 153 ? -6.52 31.188 1.269 1 90.19 153 SER B CA 1
ATOM 3081 C C . SER B 1 153 ? -8.031 31.219 1.46 1 90.19 153 SER B C 1
ATOM 3083 O O . SER B 1 153 ? -8.719 30.219 1.264 1 90.19 153 SER B O 1
ATOM 3085 N N . ARG B 1 154 ? -8.461 32.375 1.832 1 89.38 154 ARG B N 1
ATOM 3086 C CA . ARG B 1 154 ? -9.898 32.594 1.984 1 89.38 154 ARG B CA 1
ATOM 3087 C C . ARG B 1 154 ? -10.641 32.25 0.701 1 89.38 154 ARG B C 1
ATOM 3089 O O . ARG B 1 154 ? -11.695 31.609 0.744 1 89.38 154 ARG B O 1
ATOM 3096 N N . GLU B 1 155 ? -10.117 32.656 -0.388 1 86.06 155 GLU B N 1
ATOM 3097 C CA . GLU B 1 155 ? -10.734 32.375 -1.684 1 86.06 155 GLU B CA 1
ATOM 3098 C C . GLU B 1 155 ? -10.914 30.875 -1.917 1 86.06 155 GLU B C 1
ATOM 3100 O O . GLU B 1 155 ? -11.969 30.438 -2.377 1 86.06 155 GLU B O 1
ATOM 3105 N N . GLN B 1 156 ? -9.867 30.156 -1.576 1 83.94 156 GLN B N 1
ATOM 3106 C CA . GLN B 1 156 ? -9.922 28.703 -1.764 1 83.94 156 GLN B CA 1
ATOM 3107 C C . GLN B 1 156 ? -10.961 28.078 -0.839 1 83.94 156 GLN B C 1
ATOM 3109 O O . GLN B 1 156 ? -11.688 27.172 -1.243 1 83.94 156 GLN B O 1
ATOM 3114 N N . ILE B 1 157 ? -11.008 28.453 0.387 1 87.12 157 ILE B N 1
ATOM 3115 C CA . ILE B 1 157 ? -11.953 27.922 1.355 1 87.12 157 ILE B CA 1
ATOM 3116 C C . ILE B 1 157 ? -13.383 28.203 0.895 1 87.12 157 ILE B C 1
ATOM 3118 O O . ILE B 1 157 ? -14.25 27.328 0.963 1 87.12 157 ILE B O 1
ATOM 3122 N N . GLU B 1 158 ? -13.594 29.328 0.377 1 85.31 158 GLU B N 1
ATOM 3123 C CA . GLU B 1 158 ? -14.914 29.688 -0.134 1 85.31 158 GLU B CA 1
ATOM 3124 C C . GLU B 1 158 ? -15.289 28.828 -1.344 1 85.31 158 GLU B C 1
ATOM 3126 O O . GLU B 1 158 ? -16.438 28.422 -1.484 1 85.31 158 GLU B O 1
ATOM 3131 N N . ALA B 1 159 ? -14.336 28.688 -2.197 1 82.44 159 ALA B N 1
ATOM 3132 C CA . ALA B 1 159 ? -14.57 27.844 -3.369 1 82.44 159 ALA B CA 1
ATOM 3133 C C . ALA B 1 159 ? -14.961 26.438 -2.963 1 82.44 159 ALA B C 1
ATOM 3135 O O . ALA B 1 159 ? -15.875 25.844 -3.541 1 82.44 159 ALA B O 1
ATOM 3136 N N . GLU B 1 160 ? -14.195 25.859 -1.926 1 79.5 160 GLU B N 1
ATOM 3137 C CA . GLU B 1 160 ? -14.492 24.516 -1.433 1 79.5 160 GLU B CA 1
ATOM 3138 C C . GLU B 1 160 ? -15.867 24.453 -0.779 1 79.5 160 GLU B C 1
ATOM 3140 O O . GLU B 1 160 ? -16.594 23.469 -0.923 1 79.5 160 GLU B O 1
ATOM 3145 N N . HIS B 1 161 ? -16.188 25.484 -0.104 1 79.44 161 HIS B N 1
ATOM 3146 C CA . HIS B 1 161 ? -17.516 25.547 0.523 1 79.44 161 HIS B CA 1
ATOM 3147 C C . HIS B 1 161 ? -18.625 25.562 -0.522 1 79.44 161 HIS B C 1
ATOM 3149 O O . HIS B 1 161 ? -19.625 24.859 -0.375 1 79.44 161 HIS B O 1
ATOM 3155 N N . ARG B 1 162 ? -18.469 26.344 -1.492 1 80.31 162 ARG B N 1
ATOM 3156 C CA . ARG B 1 162 ? -19.453 26.422 -2.572 1 80.31 162 ARG B CA 1
ATOM 3157 C C . ARG B 1 162 ? -19.609 25.062 -3.254 1 80.31 162 ARG B C 1
ATOM 3159 O O . ARG B 1 162 ? -20.734 24.625 -3.518 1 80.31 162 ARG B O 1
ATOM 3166 N N . ALA B 1 163 ? -18.531 24.406 -3.453 1 74.31 163 ALA B N 1
ATOM 3167 C CA . ALA B 1 163 ? -18.531 23.125 -4.152 1 74.31 163 ALA B CA 1
ATOM 3168 C C . ALA B 1 163 ? -19.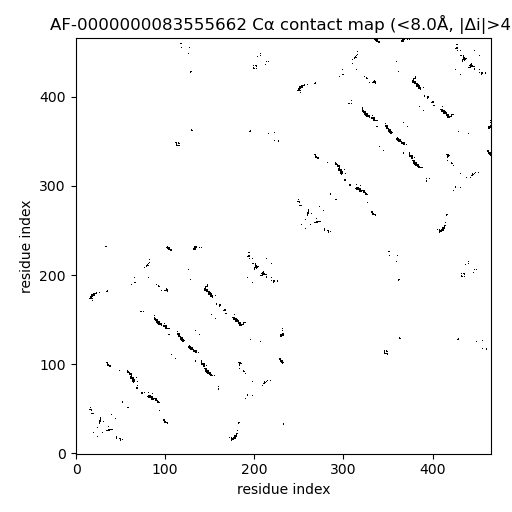203 22.031 -3.314 1 74.31 163 ALA B C 1
ATOM 3170 O O . ALA B 1 163 ? -19.812 21.109 -3.857 1 74.31 163 ALA B O 1
ATOM 3171 N N . THR B 1 164 ? -19.141 22.141 -2.01 1 75.12 164 THR B N 1
ATOM 3172 C CA . THR B 1 164 ? -19.656 21.109 -1.129 1 75.12 164 THR B CA 1
ATOM 3173 C C . THR B 1 164 ? -20.984 21.531 -0.523 1 75.12 164 THR B C 1
ATOM 3175 O O . THR B 1 164 ? -21.578 20.797 0.281 1 75.12 164 THR B O 1
ATOM 3178 N N . GLY B 1 165 ? -21.406 22.656 -0.817 1 74.88 165 GLY B N 1
ATOM 3179 C CA . GLY B 1 165 ? -22.719 23.125 -0.368 1 74.88 165 GLY B CA 1
ATOM 3180 C C . GLY B 1 165 ? -22.703 23.625 1.064 1 74.88 165 GLY B C 1
ATOM 3181 O O . GLY B 1 165 ? -23.734 23.609 1.738 1 74.88 165 GLY B O 1
ATOM 3182 N N . HIS B 1 166 ? -21.578 23.906 1.47 1 75.94 166 HIS B N 1
ATOM 3183 C CA . HIS B 1 166 ? -21.5 24.422 2.832 1 75.94 166 HIS B CA 1
ATOM 3184 C C . HIS B 1 166 ? -21.766 25.922 2.867 1 75.94 166 HIS B C 1
ATOM 3186 O O . HIS B 1 166 ? -21.531 26.625 1.882 1 75.94 166 HIS B O 1
ATOM 3192 N N . THR B 1 167 ? -22.281 26.375 4 1 75.5 167 THR B N 1
ATOM 3193 C CA . THR B 1 167 ? -22.578 27.781 4.18 1 75.5 167 THR B CA 1
ATOM 3194 C C . THR B 1 167 ? -21.297 28.609 4.27 1 75.5 167 THR B C 1
ATOM 3196 O O . THR B 1 167 ? -20.359 28.219 4.977 1 75.5 167 THR B O 1
ATOM 3199 N N . PRO B 1 168 ? -21.266 29.594 3.471 1 72.5 168 PRO B N 1
ATOM 3200 C CA . PRO B 1 168 ? -20.078 30.453 3.543 1 72.5 168 PRO B CA 1
ATOM 3201 C C . PRO B 1 168 ? -19.844 31.031 4.941 1 72.5 168 PRO B C 1
ATOM 3203 O O . PRO B 1 168 ? -20.797 31.312 5.66 1 72.5 168 PRO B O 1
ATOM 3206 N N . ASP B 1 169 ? -18.625 31.062 5.332 1 73.19 169 ASP B N 1
ATOM 3207 C CA . ASP B 1 169 ? -18.234 31.719 6.578 1 73.19 169 ASP B CA 1
ATOM 3208 C C . ASP B 1 169 ? -18.188 33.25 6.402 1 73.19 169 ASP B C 1
ATOM 3210 O O . ASP B 1 169 ? -17.25 33.781 5.793 1 73.19 169 ASP B O 1
ATOM 3214 N N . THR B 1 170 ? -19.141 33.969 6.941 1 75.06 170 THR B N 1
ATOM 3215 C CA . THR B 1 170 ? -19.234 35.438 6.773 1 75.06 170 THR B CA 1
ATOM 3216 C C . THR B 1 170 ? -18.531 36.156 7.922 1 75.06 170 THR B C 1
ATOM 3218 O O . THR B 1 170 ? -18.172 37.312 7.801 1 75.06 170 THR B O 1
ATOM 3221 N N . VAL B 1 171 ? -18.266 35.5 8.984 1 75.38 171 VAL B N 1
ATOM 3222 C CA . VAL B 1 171 ? -17.672 36.125 10.172 1 75.38 171 VAL B CA 1
ATOM 3223 C C . VAL B 1 171 ? -16.203 36.438 9.906 1 75.38 171 VAL B C 1
ATOM 3225 O O . VAL B 1 171 ? -15.727 37.5 10.32 1 75.38 171 VAL B O 1
ATOM 3228 N N . ASN B 1 172 ? -15.586 35.625 9.18 1 75.88 172 ASN B N 1
ATOM 3229 C CA . ASN B 1 172 ? -14.156 35.781 8.945 1 75.88 172 ASN B CA 1
ATOM 3230 C C . ASN B 1 172 ? -13.875 36.25 7.516 1 75.88 172 ASN B C 1
ATOM 3232 O O . ASN B 1 172 ? -12.836 35.906 6.941 1 75.88 172 ASN B O 1
ATOM 3236 N N . ALA B 1 173 ? -14.695 37.031 6.973 1 77.25 173 ALA B N 1
ATOM 3237 C CA . ALA B 1 173 ? -14.641 37.406 5.562 1 77.25 173 ALA B CA 1
ATOM 3238 C C . ALA B 1 173 ? -13.414 38.25 5.262 1 77.25 173 ALA B C 1
ATOM 3240 O O . ALA B 1 173 ? -12.945 38.281 4.125 1 77.25 173 ALA B O 1
ATOM 3241 N N . ASP B 1 174 ? -12.844 38.875 6.27 1 84.19 174 ASP B N 1
ATOM 3242 C CA . ASP B 1 174 ? -11.719 39.781 6 1 84.19 174 ASP B CA 1
ATOM 3243 C C . ASP B 1 174 ? -10.398 39.156 6.434 1 84.19 174 ASP B C 1
ATOM 3245 O O . ASP B 1 174 ? -9.344 39.781 6.328 1 84.19 174 ASP B O 1
ATOM 3249 N N . VAL B 1 175 ? -10.406 37.969 6.859 1 89.94 175 VAL B N 1
ATOM 3250 C CA . VAL B 1 175 ? -9.203 37.281 7.289 1 89.94 175 VAL B CA 1
ATOM 3251 C C . VAL B 1 175 ? -8.625 36.469 6.125 1 89.94 175 VAL B C 1
ATOM 3253 O O . VAL B 1 175 ? -9.312 35.625 5.547 1 89.94 175 VAL B O 1
ATOM 3256 N N . PRO B 1 176 ? -7.445 36.656 5.738 1 91.94 176 PRO B N 1
ATOM 3257 C CA . PRO B 1 176 ? -6.934 36.156 4.469 1 91.94 176 PRO B CA 1
ATOM 3258 C C . PRO B 1 176 ? -6.664 34.656 4.516 1 91.94 176 PRO B C 1
ATOM 3260 O O . PRO B 1 176 ? -6.797 33.969 3.5 1 91.94 176 PRO B O 1
ATOM 3263 N N . TRP B 1 177 ? -6.258 34.125 5.715 1 93.81 177 TRP B N 1
ATOM 3264 C CA . TRP B 1 177 ? -5.836 32.719 5.77 1 93.81 177 TRP B CA 1
ATOM 3265 C C . TRP B 1 177 ? -6.648 31.938 6.801 1 93.81 177 TRP B C 1
ATOM 3267 O O . TRP B 1 177 ? -6.801 32.375 7.941 1 93.81 177 TRP B O 1
ATOM 3277 N N . GLY B 1 178 ? -7.129 30.797 6.352 1 93.75 178 GLY B N 1
ATOM 3278 C CA . GLY B 1 178 ? -7.762 29.875 7.281 1 93.75 178 GLY B CA 1
ATOM 3279 C C . GLY B 1 178 ? -6.871 28.703 7.66 1 93.75 178 GLY B C 1
ATOM 3280 O O . GLY B 1 178 ? -6.207 28.125 6.805 1 93.75 178 GLY B O 1
ATOM 3281 N N . ILE B 1 179 ? -6.836 28.422 8.953 1 95 179 ILE B N 1
ATOM 3282 C CA . ILE B 1 179 ? -6.129 27.25 9.438 1 95 179 ILE B CA 1
ATOM 3283 C C . ILE B 1 179 ? -6.984 26 9.203 1 95 179 ILE B C 1
ATOM 3285 O O . ILE B 1 179 ? -8.023 25.828 9.844 1 95 179 ILE B O 1
ATOM 3289 N N . ILE B 1 180 ? -6.484 25.141 8.352 1 92.31 180 ILE B N 1
ATOM 3290 C CA . ILE B 1 180 ? -7.312 24 7.961 1 92.31 180 ILE B CA 1
ATOM 3291 C C . ILE B 1 180 ? -6.824 22.75 8.672 1 92.31 180 ILE B C 1
ATOM 3293 O O . ILE B 1 180 ? -7.582 21.781 8.836 1 92.31 180 ILE B O 1
ATOM 3297 N N . SER B 1 181 ? -5.559 22.688 9.031 1 93.56 181 SER B N 1
ATOM 3298 C CA . SER B 1 181 ? -4.98 21.531 9.703 1 93.56 181 SER B CA 1
ATOM 3299 C C . SER B 1 181 ? -3.672 21.891 10.398 1 93.56 181 SER B C 1
ATOM 3301 O O . SER B 1 181 ? -2.992 22.844 10 1 93.56 181 SER B O 1
ATOM 3303 N N . VAL B 1 182 ? -3.41 21.219 11.461 1 95.88 182 VAL B N 1
ATOM 3304 C CA . VAL B 1 182 ? -2.162 21.391 12.203 1 95.88 182 VAL B CA 1
ATOM 3305 C C . VAL B 1 182 ? -1.475 20.031 12.367 1 95.88 182 VAL B C 1
ATOM 3307 O O . VAL B 1 182 ? -2.107 19.062 12.781 1 95.88 182 VAL B O 1
ATOM 3310 N N . LYS B 1 183 ? -0.23 19.953 12.016 1 95.06 183 LYS B N 1
ATOM 3311 C CA . LYS B 1 183 ? 0.552 18.734 12.188 1 95.06 183 LYS B CA 1
ATOM 3312 C C . LYS B 1 183 ? 1.692 18.938 13.172 1 95.06 183 LYS B C 1
ATOM 3314 O O . LYS B 1 183 ? 2.477 19.875 13.039 1 95.06 183 LYS B O 1
ATOM 3319 N N . ALA B 1 184 ? 1.755 18.109 14.172 1 96.88 184 ALA B N 1
ATOM 3320 C CA . ALA B 1 184 ? 2.863 18.125 15.117 1 96.88 184 ALA B CA 1
ATOM 3321 C C . ALA B 1 184 ? 4.047 17.312 14.594 1 96.88 184 ALA B C 1
ATOM 3323 O O . ALA B 1 184 ? 3.906 16.125 14.297 1 96.88 184 ALA B O 1
ATOM 3324 N N . GLN B 1 185 ? 5.246 17.938 14.523 1 96.62 185 GLN B N 1
ATOM 3325 C CA . GLN B 1 185 ? 6.418 17.281 13.961 1 96.62 185 GLN B CA 1
ATOM 3326 C C . GLN B 1 185 ? 7.707 17.859 14.531 1 96.62 185 GLN B C 1
ATOM 3328 O O . GLN B 1 185 ? 7.676 18.828 15.281 1 96.62 185 GLN B O 1
ATOM 3333 N N . ASN B 1 186 ? 8.891 17.234 14.219 1 96.81 186 ASN B N 1
ATOM 3334 C CA . ASN B 1 186 ? 10.148 17.641 14.836 1 96.81 186 ASN B CA 1
ATOM 3335 C C . ASN B 1 186 ? 11 18.469 13.875 1 96.81 186 ASN B C 1
ATOM 3337 O O . ASN B 1 186 ? 12.156 18.766 14.172 1 96.81 186 ASN B O 1
ATOM 3341 N N . VAL B 1 187 ? 10.422 18.781 12.703 1 95.62 187 VAL B N 1
ATOM 3342 C CA . VAL B 1 187 ? 11.172 19.562 11.727 1 95.62 187 VAL B CA 1
ATOM 3343 C C . VAL B 1 187 ? 10.32 20.734 11.227 1 95.62 187 VAL B C 1
ATOM 3345 O O . VAL B 1 187 ? 9.094 20.625 11.156 1 95.62 187 VAL B O 1
ATOM 3348 N N . PRO B 1 188 ? 10.867 21.828 10.859 1 95.25 188 PRO B N 1
ATOM 3349 C CA . PRO B 1 188 ? 10.133 23 10.383 1 95.25 188 PRO B CA 1
ATOM 3350 C C . PRO B 1 188 ? 9.969 23.031 8.859 1 95.25 188 PRO B C 1
ATOM 3352 O O . PRO B 1 188 ? 10.227 24.047 8.227 1 95.25 188 PRO B O 1
ATOM 3355 N N . HIS B 1 189 ? 9.648 21.891 8.289 1 93.5 189 HIS B N 1
ATOM 3356 C CA . HIS B 1 189 ? 9.344 21.812 6.867 1 93.5 189 HIS B CA 1
ATOM 3357 C C . HIS B 1 189 ? 8.289 20.75 6.594 1 93.5 189 HIS B C 1
ATOM 3359 O O . HIS B 1 189 ? 7.996 19.922 7.457 1 93.5 189 HIS B O 1
ATOM 3365 N N . GLU B 1 190 ? 7.738 20.844 5.441 1 90 190 GLU B N 1
ATOM 3366 C CA . GLU B 1 190 ? 6.676 19.922 5.066 1 90 190 GLU B CA 1
ATOM 3367 C C . GLU B 1 190 ? 7.207 18.484 4.965 1 90 190 GLU B C 1
ATOM 3369 O O . GLU B 1 190 ? 8.273 18.266 4.395 1 90 190 GLU B O 1
ATOM 3374 N N . LEU B 1 191 ? 6.5 17.578 5.559 1 90.19 191 LEU B N 1
ATOM 3375 C CA . LEU B 1 191 ? 6.836 16.156 5.465 1 90.19 191 LEU B CA 1
ATOM 3376 C C . LEU B 1 191 ? 6.254 15.539 4.195 1 90.19 191 LEU B C 1
ATOM 3378 O O . LEU B 1 191 ? 5.227 16 3.693 1 90.19 191 LEU B O 1
ATOM 3382 N N . PRO B 1 192 ? 6.949 14.523 3.697 1 88.88 192 PRO B N 1
ATOM 3383 C CA . PRO B 1 192 ? 6.434 13.898 2.477 1 88.88 192 PRO B CA 1
ATOM 3384 C C . PRO B 1 192 ? 5.082 13.227 2.684 1 88.88 192 PRO B C 1
ATOM 3386 O O . PRO B 1 192 ? 4.82 12.672 3.756 1 88.88 192 PRO B O 1
ATOM 3389 N N . MET B 1 193 ? 4.332 13.289 1.674 1 85.81 193 MET B N 1
ATOM 3390 C CA . MET B 1 193 ? 3.064 12.57 1.661 1 85.81 193 MET B CA 1
ATOM 3391 C C . MET B 1 193 ? 3.293 11.062 1.699 1 85.81 193 MET B C 1
ATOM 3393 O O . MET B 1 193 ? 4.301 10.57 1.189 1 85.81 193 MET B O 1
ATOM 3397 N N . ASN B 1 194 ? 2.332 10.375 2.309 1 90.06 194 ASN B N 1
ATOM 3398 C CA . ASN B 1 194 ? 2.43 8.922 2.236 1 90.06 194 ASN B CA 1
ATOM 3399 C C . ASN B 1 194 ? 2.424 8.43 0.792 1 90.06 194 ASN B C 1
ATOM 3401 O O . ASN B 1 194 ? 1.616 8.883 -0.02 1 90.06 194 ASN B O 1
ATOM 3405 N N . PRO B 1 195 ? 3.285 7.5 0.482 1 91.88 195 PRO B N 1
ATOM 3406 C CA . PRO B 1 195 ? 3.375 7.039 -0.904 1 91.88 195 PRO B CA 1
ATOM 3407 C C . PRO B 1 195 ? 2.043 6.512 -1.438 1 91.88 195 PRO B C 1
ATOM 3409 O O . PRO B 1 195 ? 1.701 6.754 -2.6 1 91.88 195 PRO B O 1
ATOM 3412 N N . ILE B 1 196 ? 1.287 5.859 -0.623 1 90.75 196 ILE B N 1
ATOM 3413 C CA . ILE B 1 196 ? 0.022 5.289 -1.075 1 90.75 196 ILE B CA 1
ATOM 3414 C C . ILE B 1 196 ? -0.947 6.41 -1.443 1 90.75 196 ILE B C 1
ATOM 3416 O O . ILE B 1 196 ? -1.749 6.266 -2.369 1 90.75 196 ILE B O 1
ATOM 3420 N N . THR B 1 197 ? -0.889 7.504 -0.711 1 83 197 THR B N 1
ATOM 3421 C CA . THR B 1 197 ? -1.72 8.656 -1.04 1 83 197 THR B CA 1
ATOM 3422 C C . THR B 1 197 ? -1.348 9.219 -2.408 1 83 197 THR B C 1
ATOM 3424 O O . THR B 1 197 ? -2.223 9.594 -3.189 1 83 197 THR B O 1
ATOM 3427 N N . MET B 1 198 ? -0.047 9.242 -2.699 1 83.44 198 MET B N 1
ATOM 3428 C CA . MET B 1 198 ? 0.421 9.695 -4.004 1 83.44 198 MET B CA 1
ATOM 3429 C C . MET B 1 198 ? -0.09 8.781 -5.113 1 83.44 198 MET B C 1
ATOM 3431 O O . MET B 1 198 ? -0.524 9.25 -6.164 1 83.44 198 MET B O 1
ATOM 3435 N N . MET B 1 199 ? -0.077 7.504 -4.828 1 84.88 199 MET B N 1
ATOM 3436 C CA . MET B 1 199 ? -0.538 6.535 -5.82 1 84.88 199 MET B CA 1
ATOM 3437 C C . MET B 1 199 ? -2.037 6.672 -6.059 1 84.88 199 MET B C 1
ATOM 3439 O O . MET B 1 199 ? -2.492 6.664 -7.203 1 84.88 199 MET B O 1
ATOM 3443 N N . ARG B 1 200 ? -2.775 6.805 -4.984 1 80.88 200 ARG B N 1
ATOM 3444 C CA . ARG B 1 200 ? -4.219 6.973 -5.094 1 80.88 200 ARG B CA 1
ATOM 3445 C C . ARG B 1 200 ? -4.57 8.203 -5.918 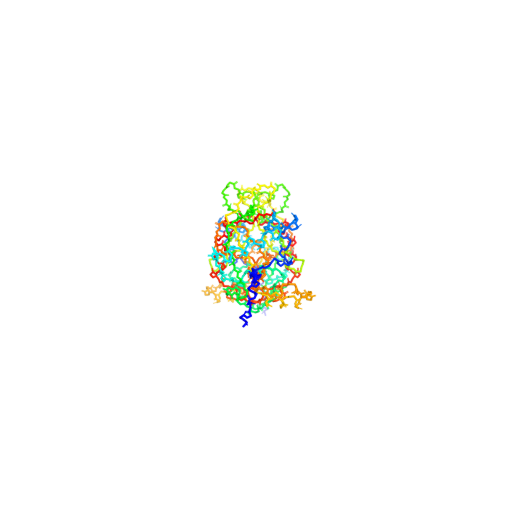1 80.88 200 ARG B C 1
ATOM 3447 O O . ARG B 1 200 ? -5.496 8.172 -6.734 1 80.88 200 ARG B O 1
ATOM 3454 N N . ASN B 1 201 ? -3.842 9.195 -5.688 1 76.69 201 ASN B N 1
ATOM 3455 C CA . ASN B 1 201 ? -4.109 10.453 -6.391 1 76.69 201 ASN B CA 1
ATOM 3456 C C . ASN B 1 201 ? -3.818 10.328 -7.883 1 76.69 201 ASN B C 1
ATOM 3458 O O . ASN B 1 201 ? -4.418 11.031 -8.695 1 76.69 201 ASN B O 1
ATOM 3462 N N . ALA B 1 202 ? -2.91 9.492 -8.234 1 78.94 202 ALA B N 1
ATOM 3463 C CA . ALA B 1 202 ? -2.514 9.328 -9.633 1 78.94 202 ALA B CA 1
ATOM 3464 C C . ALA B 1 202 ? -3.531 8.484 -10.391 1 78.94 202 ALA B C 1
ATOM 3466 O O . ALA B 1 202 ? -3.518 8.453 -11.625 1 78.94 202 ALA B O 1
ATOM 3467 N N . LEU B 1 203 ? -4.375 7.848 -9.602 1 77.44 203 LEU B N 1
ATOM 3468 C CA . LEU B 1 203 ? -5.43 7.082 -10.25 1 77.44 203 LEU B CA 1
ATOM 3469 C C . LEU B 1 203 ? -6.457 8.008 -10.891 1 77.44 203 LEU B C 1
ATOM 3471 O O . LEU B 1 203 ? -6.445 9.219 -10.648 1 77.44 203 LEU B O 1
ATOM 3475 N N . GLY B 1 204 ? -7.227 7.488 -11.773 1 67.19 204 GLY B N 1
ATOM 3476 C CA . GLY B 1 204 ? -8.258 8.281 -12.422 1 67.19 204 GLY B CA 1
ATOM 3477 C C . GLY B 1 204 ? -9.305 8.805 -11.461 1 67.19 204 GLY B C 1
ATOM 3478 O O . GLY B 1 204 ? -9.383 8.352 -10.312 1 67.19 204 GLY B O 1
ATOM 3479 N N . LYS B 1 205 ? -10.078 9.797 -11.789 1 64.19 205 LYS B N 1
ATOM 3480 C CA . LYS B 1 205 ? -11.078 10.484 -10.977 1 64.19 205 LYS B CA 1
ATOM 3481 C C . LYS B 1 205 ? -12.125 9.516 -10.445 1 64.19 205 LYS B C 1
ATOM 3483 O O . LYS B 1 205 ? -12.578 9.648 -9.312 1 64.19 205 LYS B O 1
ATOM 3488 N N . ASP B 1 206 ? -12.328 8.5 -11.219 1 64.81 206 ASP B N 1
ATOM 3489 C CA . ASP B 1 206 ? -13.352 7.531 -10.828 1 64.81 206 ASP B CA 1
ATOM 3490 C C . ASP B 1 206 ? -12.906 6.715 -9.617 1 64.81 206 ASP B C 1
ATOM 3492 O O . ASP B 1 206 ? -13.742 6.23 -8.852 1 64.81 206 ASP B O 1
ATOM 3496 N N . GLU B 1 207 ? -11.617 6.719 -9.422 1 66.31 207 GLU B N 1
ATOM 3497 C CA . GLU B 1 207 ? -11.078 5.918 -8.328 1 66.31 207 GLU B CA 1
ATOM 3498 C C . GLU B 1 207 ? -10.688 6.801 -7.145 1 66.31 207 GLU B C 1
ATOM 3500 O O . GLU B 1 207 ? -10.039 6.332 -6.203 1 66.31 207 GLU B O 1
ATOM 3505 N N . GLY B 1 208 ? -11.094 8.055 -7.27 1 61.16 208 GLY B N 1
ATOM 3506 C CA . GLY B 1 208 ? -10.805 8.977 -6.18 1 61.16 208 GLY B CA 1
ATOM 3507 C C . GLY B 1 208 ? -9.516 9.75 -6.379 1 61.16 208 GLY B C 1
ATOM 3508 O O . GLY B 1 208 ? -9.094 10.5 -5.496 1 61.16 208 GLY B O 1
ATOM 3509 N N . GLY B 1 209 ? -8.906 9.391 -7.676 1 64.44 209 GLY B N 1
ATOM 3510 C CA . GLY B 1 209 ? -7.664 10.102 -7.918 1 64.44 209 GLY B CA 1
ATOM 3511 C C . GLY B 1 209 ? -7.852 11.359 -8.742 1 64.44 209 GLY B C 1
ATOM 3512 O O . GLY B 1 209 ? -8.977 11.711 -9.109 1 64.44 209 GLY B O 1
ATOM 3513 N N . SER B 1 210 ? -6.855 12.234 -8.781 1 62.97 210 SER B N 1
ATOM 3514 C CA . SER B 1 210 ? -6.871 13.484 -9.539 1 62.97 210 SER B CA 1
ATOM 3515 C C . SER B 1 210 ? -6.461 13.258 -10.992 1 62.97 210 SER B C 1
ATOM 3517 O O . SER B 1 210 ? -6.656 14.125 -11.836 1 62.97 210 SER B O 1
ATOM 3519 N N . GLY B 1 211 ? -5.961 11.992 -11.328 1 63.12 211 GLY B N 1
ATOM 3520 C CA . GLY B 1 211 ? -5.484 11.695 -12.672 1 63.12 211 GLY B CA 1
ATOM 3521 C C . GLY B 1 211 ? -4.141 12.32 -12.977 1 63.12 211 GLY B C 1
ATOM 3522 O O . GLY B 1 211 ? -3.654 12.234 -14.109 1 63.12 211 GLY B O 1
ATOM 3523 N N . VAL B 1 212 ? -3.58 13.102 -12.031 1 65.81 212 VAL B N 1
ATOM 3524 C CA . VAL B 1 212 ? -2.27 13.711 -12.242 1 65.81 212 VAL B CA 1
ATOM 3525 C C . VAL B 1 212 ? -1.183 12.641 -12.117 1 65.81 212 VAL B C 1
ATOM 3527 O O . VAL B 1 212 ? -1.206 11.828 -11.188 1 65.81 212 VAL B O 1
ATOM 3530 N N . PRO B 1 213 ? -0.298 12.672 -13.109 1 71.06 213 PRO B N 1
ATOM 3531 C CA . PRO B 1 213 ? 0.741 11.633 -13.102 1 71.06 213 PRO B CA 1
ATOM 3532 C C . PRO B 1 213 ? 1.624 11.703 -11.852 1 71.06 213 PRO B C 1
ATOM 3534 O O . PRO B 1 213 ? 1.895 12.789 -11.344 1 71.06 213 PRO B O 1
ATOM 3537 N N . LEU B 1 214 ? 2 10.641 -11.367 1 79.06 214 LEU B N 1
ATOM 3538 C CA . LEU B 1 214 ? 2.898 10.477 -10.227 1 79.06 214 LEU B CA 1
ATOM 3539 C C . LEU B 1 214 ? 4.316 10.906 -10.594 1 79.06 214 LEU B C 1
ATOM 3541 O O . LEU B 1 214 ? 4.824 10.547 -11.656 1 79.06 214 LEU B O 1
ATOM 3545 N N . LYS B 1 215 ? 4.879 11.852 -9.844 1 80.44 215 LYS B N 1
ATOM 3546 C CA . LYS B 1 215 ? 6.285 12.211 -10.023 1 80.44 215 LYS B CA 1
ATOM 3547 C C . LYS B 1 215 ? 7.199 11.234 -9.297 1 80.44 215 LYS B C 1
ATOM 3549 O O . LYS B 1 215 ? 7.195 11.164 -8.07 1 80.44 215 LYS B O 1
ATOM 3554 N N . ARG B 1 216 ? 8.008 10.609 -10.016 1 85.25 216 ARG B N 1
ATOM 3555 C CA . ARG B 1 216 ? 8.828 9.516 -9.508 1 85.25 216 ARG B CA 1
ATOM 3556 C C . ARG B 1 216 ? 9.75 10 -8.391 1 85.25 216 ARG B C 1
ATOM 3558 O O . ARG B 1 216 ? 9.867 9.359 -7.348 1 85.25 216 ARG B O 1
ATOM 3565 N N . GLU B 1 217 ? 10.43 11.203 -8.594 1 86.94 217 GLU B N 1
ATOM 3566 C CA . GLU B 1 217 ? 11.391 11.695 -7.613 1 86.94 217 GLU B CA 1
ATOM 3567 C C . GLU B 1 217 ? 10.719 12 -6.277 1 86.94 217 GLU B C 1
ATOM 3569 O O . GLU B 1 217 ? 11.219 11.625 -5.219 1 86.94 217 GLU B O 1
ATOM 3574 N N . ALA B 1 218 ? 9.602 12.656 -6.34 1 86.12 218 ALA B N 1
ATOM 3575 C CA . ALA B 1 218 ? 8.852 12.969 -5.129 1 86.12 218 ALA B CA 1
ATOM 3576 C C . ALA B 1 218 ? 8.375 11.703 -4.43 1 86.12 218 ALA B C 1
ATOM 3578 O O . ALA B 1 218 ? 8.391 11.617 -3.201 1 86.12 218 ALA B O 1
ATOM 3579 N N . TYR B 1 219 ? 7.961 10.734 -5.25 1 90.31 219 TYR B N 1
ATOM 3580 C CA . TYR B 1 219 ? 7.52 9.461 -4.707 1 90.31 219 TYR B CA 1
ATOM 3581 C C . TYR B 1 219 ? 8.648 8.758 -3.957 1 90.31 219 TYR B C 1
ATOM 3583 O O . TYR B 1 219 ? 8.453 8.273 -2.844 1 90.31 219 TYR B O 1
ATOM 3591 N N . LEU B 1 220 ? 9.773 8.758 -4.547 1 93.06 220 LEU B N 1
ATOM 3592 C CA . LEU B 1 220 ? 10.914 8.07 -3.943 1 93.06 220 LEU B CA 1
ATOM 3593 C C . LEU B 1 220 ? 11.359 8.773 -2.666 1 93.06 220 LEU B C 1
ATOM 3595 O O . LEU B 1 220 ? 11.812 8.133 -1.72 1 93.06 220 LEU B O 1
ATOM 3599 N N . GLU B 1 221 ? 11.25 10.086 -2.613 1 92.5 221 GLU B N 1
ATOM 3600 C CA . GLU B 1 221 ? 11.523 10.828 -1.386 1 92.5 221 GLU B CA 1
ATOM 3601 C C . GLU B 1 221 ? 10.547 10.445 -0.279 1 92.5 221 GLU B C 1
ATOM 3603 O O . GLU B 1 221 ? 10.938 10.305 0.881 1 92.5 221 GLU B O 1
ATOM 3608 N N . ALA B 1 222 ? 9.32 10.305 -0.671 1 92.94 222 ALA B N 1
ATOM 3609 C CA . ALA B 1 222 ? 8.297 9.875 0.28 1 92.94 222 ALA B CA 1
ATOM 3610 C C . ALA B 1 222 ? 8.602 8.484 0.818 1 92.94 222 ALA B C 1
ATOM 3612 O O . ALA B 1 222 ? 8.508 8.242 2.023 1 92.94 222 ALA B O 1
ATOM 3613 N N . VAL B 1 223 ? 8.992 7.59 -0.061 1 96.5 223 VAL B N 1
ATOM 3614 C CA . VAL B 1 223 ? 9.344 6.23 0.336 1 96.5 223 VAL B CA 1
ATOM 3615 C C . VAL B 1 223 ? 10.516 6.262 1.31 1 96.5 223 VAL B C 1
ATOM 3617 O O . VAL B 1 223 ? 10.5 5.57 2.332 1 96.5 223 VAL B O 1
ATOM 3620 N N . ALA B 1 224 ? 11.555 7.062 0.99 1 96.94 224 ALA B N 1
ATOM 3621 C CA . ALA B 1 224 ? 12.734 7.16 1.851 1 96.94 224 ALA B CA 1
ATOM 3622 C C . ALA B 1 224 ? 12.344 7.598 3.262 1 96.94 224 ALA B C 1
ATOM 3624 O O . ALA B 1 224 ? 12.867 7.062 4.246 1 96.94 224 ALA B O 1
ATOM 3625 N N . TYR B 1 225 ? 11.469 8.484 3.406 1 96.44 225 TYR B N 1
ATOM 3626 C CA . TYR B 1 225 ? 11.031 8.977 4.707 1 96.44 225 TYR B CA 1
ATOM 3627 C C . TYR B 1 225 ? 10.18 7.934 5.426 1 96.44 225 TYR B C 1
ATOM 3629 O O . TYR B 1 225 ? 10.469 7.566 6.566 1 96.44 225 TYR B O 1
ATOM 3637 N N . TRP B 1 226 ? 9.188 7.371 4.766 1 97.19 226 TRP B N 1
ATOM 3638 C CA . TRP B 1 226 ? 8.172 6.559 5.426 1 97.19 226 TRP B CA 1
ATOM 3639 C C . TRP B 1 226 ? 8.664 5.125 5.617 1 97.19 226 TRP B C 1
ATOM 3641 O O . TRP B 1 226 ? 8.078 4.363 6.391 1 97.19 226 TRP B O 1
ATOM 3651 N N . SER B 1 227 ? 9.688 4.719 4.875 1 97.75 227 SER B N 1
ATOM 3652 C CA . SER B 1 227 ? 10.328 3.443 5.176 1 97.75 227 SER B CA 1
ATOM 3653 C C . SER B 1 227 ? 10.953 3.455 6.566 1 97.75 227 SER B C 1
ATOM 3655 O O . SER B 1 227 ? 11.125 2.402 7.184 1 97.75 227 SER B O 1
ATOM 3657 N N . LYS B 1 228 ? 11.211 4.648 7.047 1 97.75 228 LYS B N 1
ATOM 3658 C CA . LYS B 1 228 ? 11.898 4.793 8.328 1 97.75 228 LYS B CA 1
ATOM 3659 C C . LYS B 1 228 ? 10.953 5.324 9.406 1 97.75 228 LYS B C 1
ATOM 3661 O O . LYS B 1 228 ? 11.352 5.5 10.555 1 97.75 228 LYS B O 1
ATOM 3666 N N . ASN B 1 229 ? 9.734 5.633 9.023 1 97.06 229 ASN B N 1
ATOM 3667 C CA . ASN B 1 229 ? 8.758 6.199 9.945 1 97.06 229 ASN B CA 1
ATOM 3668 C C . ASN B 1 229 ? 7.371 5.586 9.742 1 97.06 229 ASN B C 1
ATOM 3670 O O . ASN B 1 229 ? 7.051 5.109 8.656 1 97.06 229 ASN B O 1
ATOM 3674 N N . ALA B 1 230 ? 6.602 5.512 10.75 1 96.94 230 ALA B N 1
ATOM 3675 C CA . ALA B 1 230 ? 5.207 5.086 10.68 1 96.94 230 ALA B CA 1
ATOM 3676 C C . ALA B 1 230 ? 4.316 5.996 11.523 1 96.94 230 ALA B C 1
ATOM 3678 O O . ALA B 1 230 ? 4.746 6.52 12.547 1 96.94 230 ALA B O 1
ATOM 3679 N N . VAL B 1 231 ? 3.15 6.227 11.094 1 94.12 231 VAL B N 1
ATOM 3680 C CA . VAL B 1 231 ? 2.188 7.043 11.828 1 94.12 231 VAL B CA 1
ATOM 3681 C C . VAL B 1 231 ? 1.801 6.344 13.125 1 94.12 231 VAL B C 1
ATOM 3683 O O . VAL B 1 231 ? 1.946 5.125 13.25 1 94.12 231 VAL B O 1
ATOM 3686 N N . ILE B 1 232 ? 1.406 7.125 14.062 1 93.31 232 ILE B N 1
ATOM 3687 C CA . ILE B 1 232 ? 0.879 6.613 15.32 1 93.31 232 ILE B CA 1
ATOM 3688 C C . ILE B 1 232 ? -0.643 6.738 15.336 1 93.31 232 ILE B C 1
ATOM 3690 O O . ILE B 1 232 ? -1.188 7.809 15.062 1 93.31 232 ILE B O 1
ATOM 3694 N N . GLN B 1 233 ? -1.297 5.605 15.586 1 87.81 233 GLN B N 1
ATOM 3695 C CA . GLN B 1 233 ? -2.756 5.664 15.594 1 87.81 233 GLN B CA 1
ATOM 3696 C C . GLN B 1 233 ? -3.34 4.633 16.562 1 87.81 233 GLN B C 1
ATOM 3698 O O . GLN B 1 233 ? -2.693 3.631 16.875 1 87.81 233 GLN B O 1
#

Radius of gyration: 29.55 Å; Cα contacts (8 Å, |Δi|>4): 851; chains: 2; bounding box: 40×136×78 Å

Organism: NCBI:txid157072

Secondary structure (DSSP, 8-state):
-----------------EEE-GGGGHHHH-TT-SS----S-HHHHHHHHHHHHHTTSS--EEEEHHHHHTSGGG----S--TTSEEEEEEEEEEE--S-PBPSEEE--TTTGGG-EEEEE-SSTTSPPEEEEEE-TTT--PPBPSEEEEEEEEHHHHHHHHHHHTPPP--TTTT-SEEEEEEEEESSSSPPPPPHHHHHHHHS-GGGT---PPPPHHHHHHHHHHHTSEEEE-/-----------------EEE-GGGGHHHH-TT-SS----S-HHHHHHHHHHHHHTTSS--EEEEHHHHHTSGGG----S--TTSEEEEEEEEEEE--S-PBPSEEE--TTTGGG-EEEEE-SSTTSPPEEEEEE-TTT--PPBPSEEEEEEEEHHHHHHHHHHHTPPP--TTTT-SEEEEEEEEESSSSPPPPPHHHHHHHHS-GGGT---PPPPHHHHHHHHHHHTSEEEE-

pLDDT: mean 83.1, std 16.91, range [23.52, 98.12]

Foldseek 3Di:
DDPDDPPPVPPPPLQQQEAADPQACCLDPPPPDLAKHFPDDRVVVSVVVSVCVVVVVWDKDWDFLLVQLVPLLSPPLPLDARRHTDPFKTKTKAFDPRQIFAFKDFDDPVCVVQKDWDFDDPDPLAGTDIAIARECVVDPTGGAGIKIFMKGFLVSVQVSCVVVVHDRDPPCNSHGIYGNHIHGHHDRDDAQDALVSLVQQCDDVSNVHSVRHRDPVSSVSNCVVVVGMHGYD/DPPPPPPPVPPPPLQQQEAADPQACCLDPPPPDLAKHFPDDRVVVSVVVSVCVVVVVWDKDWDFLLVQLVRQLLPPLPLDARRHTDPFKTKTKAFDPRQIFAFKDFDDPVCVVQKDWDFDDPDPLAGTDIAIARECVVDPTGGAGIKIFMKGFLVSVQVSCVVVVHDRDPPCNSHGIYGNHIHGHHDRDDAQDALVSLVQQCDDVSNVHSVRHRDPVSSVSNCVVVVGMHGYD